Protein 9FU2 (pdb70)

Radius of gyration: 28.96 Å; Cα contacts (8 Å, |Δi|>4): 1175; chains: 1; bounding box: 86×69×83 Å

GO terms:
  GO:0005859 muscle myosin complex (C, TAS)
  GO:0005829 cytosol (C, TAS)
  GO:0005515 protein binding (F, IPI)
  GO:0005829 cytosol (C, IDA)
  GO:0005886 plasma membrane (C, IDA)
  GO:0070062 extracellular exosome (C, HDA)
  GO:0008307 structural constituent of muscle (F, IMP)
  GO:0055013 cardiac muscle cell development (P, IMP)
  GO:0048251 elastic fiber assembly (P, IMP)

Organism: Homo sapiens (NCBI:txid9606)

Solvent-accessible surface area: 33470 Å² total

Nearest PDB structures (foldseek):
  5jlh-assembly1_G  TM=7.948E-01  e=3.226E-81  Homo sapiens
  5w1a-assembly1_A  TM=8.007E-01  e=1.459E-69  Drosophila melanogaster
  7dhw-assembly1_A  TM=9.131E-01  e=3.727E-63  Arabidopsis thaliana
  7pmj-assembly1_A  TM=8.106E-01  e=1.821E-55  Gallus gallus
  6ycz-assembly1_A  TM=8.245E-01  e=1.535E-51  Plasmodium falciparum 3D7

Foldseek 3Di:
DQQKWWAQDDFQGIDIFHDDDDQDDDTPCHGVVRIFHEFPCVCALNQECLPTPGFDLVNVLNSCQSQQVVVHQWHHQFQFIEGADQLDDDPCLDVVNLVVLQPDAPLRDGGDLSNLLNNQLVCCLPVVFFAEEEEADFWPLQQVVSLSSLVSQQVNQAPDLLSLLSVLLVLQLQQQQFWCALQHRSFGQKWWKKKFFAANVRHTQFIAIDIDDGPLLLQQADDPLIFGRLNLLLCQQAPDPVLCVLLVDDAQVQFNSGVVGDHDDVPDDSNVSNVVNVVSCVSLPQDPVNVSLLSSLSSLLRLLRNQAWDFDPPDQFIDGPDCPSLVSNCVSLQFDSVLLRCLLAWNWQDPDPGTDTDGAGRVRSNVQSSLVSSLSSVLSSVVSSVSSRCSRVVGPGDGSHIYMYIRARRQDADPAAEPSNVLRLVLSLVVLQVVVCQQQPVQVVVCVVQPWDDDRDDLPDHDVLLCCQAPPQPPPHHLLNLLVVQLPDDPGDLLVSLVVSCVRCVPRPQWDRDDVVPSSQWIWGQGLLGIHIHGHHCVSCQFLSAHSVSVLVRQCVGPDPSSVVSSVPPPPHHHSNTSSNSSVVSSVVVVVVVVSGDYHYYYRAHQDSPSDRPHRDSVSRSSSCNSSVSSVSSVSLQVDFSDKDFLVCCCVQQCLVVVPQDDDDDDDSLVSVVSRCVSVVDDVVQWTRGNGIITGHPCPVVVSNVVSVVRD

Structure (mmCIF, N/CA/C/O backbone):
data_9FU2
#
_entry.id   9FU2
#
_cell.length_a   83.106
_cell.length_b   83.106
_cell.length_c   132.251
_cell.angle_alpha   90
_cell.angle_beta   90
_cell.angle_gamma   120
#
_symmetry.space_group_name_H-M   'P 31'
#
loop_
_entity.id
_entity.type
_entity.pdbx_description
1 polymer Myosin-11
2 non-polymer "ADENOSINE-5'-DIPHOSPHATE"
3 non-polymer 'VANADATE ION'
4 non-polymer 'MAGNESIUM ION'
5 non-polymer 'DIMETHYL SULFOXIDE'
6 non-polymer 1,2-ETHANEDIOL
7 non-polymer (3~{a}~{S})-1-(2-methoxypyridin-4-yl)-6,7-dimethyl-3~{a}-oxidanyl-2,3-dihydropyrrolo[2,3-b]quinolin-4-one
8 non-polymer 'CHLORIDE ION'
9 water water
#
loop_
_atom_site.group_PDB
_atom_site.id
_atom_site.type_symbol
_atom_site.label_atom_id
_atom_site.label_alt_id
_atom_site.label_comp_id
_atom_site.label_asym_id
_atom_site.label_entity_id
_atom_site.label_seq_id
_atom_site.pdbx_PDB_ins_code
_atom_site.Cartn_x
_atom_site.Cartn_y
_atom_site.Cartn_z
_atom_site.occupancy
_atom_site.B_iso_or_equiv
_atom_site.auth_seq_id
_atom_site.auth_comp_id
_atom_site.auth_asym_id
_atom_site.auth_atom_id
_atom_site.pdbx_PDB_model_num
ATOM 1 N N . ALA A 1 32 ? 31.455 29.789 -11.768 1 166.5 32 ALA A N 1
ATOM 2 C CA . ALA A 1 32 ? 31.619 28.891 -10.63 1 167.05 32 ALA A CA 1
ATOM 3 C C . ALA A 1 32 ? 32.823 29.299 -9.782 1 167.5 32 ALA A C 1
ATOM 4 O O . ALA A 1 32 ? 33.91 28.747 -9.946 1 167.72 32 ALA A O 1
ATOM 11 N N . LYS A 1 33 ? 32.622 30.27 -8.877 1 167.82 33 LYS A N 1
ATOM 12 C CA . LYS A 1 33 ? 33.662 30.783 -7.981 1 167.99 33 LYS A CA 1
ATOM 13 C C . LYS A 1 33 ? 33.303 30.458 -6.519 1 168.07 33 LYS A C 1
ATOM 14 O O . LYS A 1 33 ? 33.5 31.297 -5.639 1 167.8 33 LYS A O 1
ATOM 33 N N . ARG A 1 34 ? 32.791 29.232 -6.265 1 168.04 34 ARG A N 1
ATOM 34 C CA . ARG A 1 34 ? 32.363 28.763 -4.941 1 168.39 34 ARG A CA 1
ATOM 35 C C . ARG A 1 34 ? 31.424 29.764 -4.251 1 169.06 34 ARG A C 1
ATOM 36 O O . ARG A 1 34 ? 31.617 30.089 -3.082 1 169.62 34 ARG A O 1
ATOM 57 N N . LEU A 1 35 ? 30.403 30.242 -4.978 1 168.91 35 LEU A N 1
ATOM 58 C CA . LEU A 1 35 ? 29.454 31.227 -4.46 1 169.02 35 LEU A CA 1
ATOM 59 C C . LEU A 1 35 ? 28.213 30.514 -3.905 1 168.87 35 LEU A C 1
ATOM 60 O O . LEU A 1 35 ? 27.54 29.795 -4.642 1 168.97 35 LEU A O 1
ATOM 76 N N . VAL A 1 36 ? 27.94 30.682 -2.593 1 168.45 36 VAL A N 1
ATOM 77 C CA . VAL A 1 36 ? 26.799 30.064 -1.896 1 168.49 36 VAL A CA 1
ATOM 78 C C . VAL A 1 36 ? 26.051 31.11 -1.054 1 168.34 36 VAL A C 1
ATOM 79 O O . VAL A 1 36 ? 26.621 32.137 -0.684 1 168.38 36 VAL A O 1
ATOM 92 N N . TRP A 1 37 ? 24.777 30.84 -0.743 1 168.06 37 TRP A N 1
ATOM 93 C CA . TRP A 1 37 ? 23.963 31.745 0.066 1 168.3 37 TRP A CA 1
ATOM 94 C C . TRP A 1 37 ? 24.306 31.588 1.548 1 168.8 37 TRP A C 1
ATOM 95 O O . TRP A 1 37 ? 24.35 30.466 2.047 1 168.81 37 TRP A O 1
ATOM 116 N N . VAL A 1 38 ? 24.535 32.713 2.246 1 169.12 38 VAL A N 1
ATOM 117 C CA . VAL A 1 38 ? 24.876 32.744 3.672 1 170.06 38 VAL A CA 1
ATOM 118 C C . VAL A 1 38 ? 23.727 33.455 4.425 1 169.87 38 VAL A C 1
ATOM 119 O O . VAL A 1 38 ? 23.299 34.506 3.944 1 169.87 38 VAL A O 1
ATOM 132 N N . PRO A 1 39 ? 23.201 32.951 5.576 1 169.61 39 PRO A N 1
ATOM 133 C CA . PRO A 1 39 ? 22.114 33.685 6.253 1 169.64 39 PRO A CA 1
ATOM 134 C C . PRO A 1 39 ? 22.494 35.118 6.62 1 169.8 39 PRO A C 1
ATOM 135 O O . PRO A 1 39 ? 23.595 35.352 7.108 1 169.94 39 PRO A O 1
ATOM 146 N N . SER A 1 40 ? 21.587 36.069 6.364 1 169.46 40 SER A N 1
ATOM 147 C CA . SER A 1 40 ? 21.782 37.494 6.638 1 169.7 40 SER A CA 1
ATOM 148 C C . SER A 1 40 ? 20.709 38.01 7.616 1 170.05 40 SER A C 1
ATOM 149 O O . SER A 1 40 ? 19.69 37.35 7.812 1 170.17 40 SER A O 1
ATOM 157 N N . GLU A 1 41 ? 20.945 39.18 8.235 1 170.11 41 GLU A N 1
ATOM 158 C CA . GLU A 1 41 ? 20.017 39.782 9.197 1 171.04 41 GLU A CA 1
ATOM 159 C C . GLU A 1 41 ? 19.319 41.039 8.657 1 171.79 41 GLU A C 1
ATOM 160 O O . GLU A 1 41 ? 18.287 41.421 9.202 1 171.85 41 GLU A O 1
ATOM 172 N N . LYS A 1 42 ? 19.875 41.695 7.623 1 172.21 42 LYS A N 1
ATOM 173 C CA . LYS A 1 42 ? 19.269 42.893 7.038 1 173.11 42 LYS A CA 1
ATOM 174 C C . LYS A 1 42 ? 18.443 42.549 5.79 1 173.96 42 LYS A C 1
ATOM 175 O O . LYS A 1 42 ? 17.31 43.012 5.671 1 174.11 42 LYS A O 1
ATOM 194 N N . GLN A 1 43 ? 19.006 41.747 4.864 1 174.23 43 GLN A N 1
ATOM 195 C CA . GLN A 1 43 ? 18.338 41.358 3.617 1 174.98 43 GLN A CA 1
ATOM 196 C C . GLN A 1 43 ? 17.889 39.88 3.593 1 175.49 43 GLN A C 1
ATOM 197 O O . GLN A 1 43 ? 17.634 39.349 2.516 1 175.52 43 GLN A O 1
ATOM 211 N N . GLY A 1 44 ? 17.774 39.233 4.751 1 175.78 44 GLY A N 1
ATOM 212 C CA . GLY A 1 44 ? 17.349 37.838 4.818 1 176.64 44 GLY A CA 1
ATOM 213 C C . GLY A 1 44 ? 18.449 36.852 4.481 1 177.46 44 GLY A C 1
ATOM 214 O O . GLY A 1 44 ? 18.837 36.047 5.328 1 177.46 44 GLY A O 1
ATOM 218 N N . PHE A 1 45 ? 18.951 36.902 3.238 1 178.09 45 PHE A N 1
ATOM 219 C CA . PHE A 1 45 ? 20.036 36.05 2.75 1 179.26 45 PHE A CA 1
ATOM 220 C C . PHE A 1 45 ? 20.962 36.877 1.852 1 180.67 45 PHE A C 1
ATOM 221 O O . PHE A 1 45 ? 20.48 37.707 1.082 1 180.76 45 PHE A O 1
ATOM 238 N N . GLU A 1 46 ? 22.284 36.648 1.945 1 181.62 46 GLU A N 1
ATOM 239 C CA . GLU A 1 46 ? 23.282 37.367 1.148 1 182.86 46 GLU A CA 1
ATOM 240 C C . GLU A 1 46 ? 24.284 36.385 0.544 1 183.87 46 GLU A C 1
ATOM 241 O O . GLU A 1 46 ? 24.677 35.427 1.206 1 183.89 46 GLU A O 1
ATOM 245 N N . ALA A 1 47 ? 24.7 36.622 -0.708 1 184.56 47 ALA A N 1
ATOM 246 C CA . ALA A 1 47 ? 25.653 35.752 -1.398 1 186.12 47 ALA A CA 1
ATOM 247 C C . ALA A 1 47 ? 27.081 35.983 -0.9 1 186.62 47 ALA A C 1
ATOM 248 O O . ALA A 1 47 ? 27.412 37.089 -0.476 1 187.12 47 ALA A O 1
ATOM 255 N N . ALA A 1 48 ? 27.927 34.934 -0.95 1 186.32 48 ALA A N 1
ATOM 256 C CA . ALA A 1 48 ? 29.328 35.007 -0.52 1 186.71 48 ALA A CA 1
ATOM 257 C C . ALA A 1 48 ? 30.154 33.85 -1.085 1 187.17 48 ALA A C 1
ATOM 258 O O . ALA A 1 48 ? 29.622 32.768 -1.326 1 187.36 48 ALA A O 1
ATOM 265 N N . SER A 1 49 ? 31.464 34.073 -1.268 1 187.43 49 SER A N 1
ATOM 266 C CA . SER A 1 49 ? 32.378 33.057 -1.788 1 187.92 49 SER A CA 1
ATOM 267 C C . SER A 1 49 ? 32.839 32.129 -0.667 1 188.01 49 SER A C 1
ATOM 268 O O . SER A 1 49 ? 33.081 32.581 0.448 1 188.01 49 SER A O 1
ATOM 272 N N . GLU A 1 52 ? 37.309 28.087 3.061 1 206.1 52 GLU A N 1
ATOM 273 C CA . GLU A 1 52 ? 37.921 26.822 3.457 1 206.65 52 GLU A CA 1
ATOM 274 C C . GLU A 1 52 ? 36.964 26.008 4.329 1 207.06 52 GLU A C 1
ATOM 275 O O . GLU A 1 52 ? 36.244 26.581 5.144 1 207.16 52 GLU A O 1
ATOM 279 N N . GLU A 1 53 ? 36.968 24.673 4.165 1 207.18 53 GLU A N 1
ATOM 280 C CA . GLU A 1 53 ? 36.105 23.765 4.923 1 207.79 53 GLU A CA 1
ATOM 281 C C . GLU A 1 53 ? 36.862 23.161 6.108 1 208.23 53 GLU A C 1
ATOM 282 O O . GLU A 1 53 ? 37.352 22.036 6.017 1 208.33 53 GLU A O 1
ATOM 286 N N . LYS A 1 54 ? 36.949 23.905 7.219 1 208.34 54 LYS A N 1
ATOM 287 C CA . LYS A 1 54 ? 37.645 23.459 8.426 1 208.94 54 LYS A CA 1
ATOM 288 C C . LYS A 1 54 ? 36.7 22.696 9.354 1 209.34 54 LYS A C 1
ATOM 289 O O . LYS A 1 54 ? 36.064 23.302 10.213 1 209.45 54 LYS A O 1
ATOM 293 N N . GLY A 1 55 ? 36.628 21.381 9.182 1 209.41 55 GLY A N 1
ATOM 294 C CA . GLY A 1 55 ? 35.773 20.53 10 1 210.01 55 GLY A CA 1
ATOM 295 C C . GLY A 1 55 ? 34.301 20.725 9.699 1 210.48 55 GLY A C 1
ATOM 296 O O . GLY A 1 55 ? 33.916 20.807 8.532 1 210.6 55 GLY A O 1
ATOM 300 N N . ASP A 1 56 ? 33.464 20.825 10.748 1 210.59 56 ASP A N 1
ATOM 301 C CA . ASP A 1 56 ? 32.023 21.034 10.593 1 211.19 56 ASP A CA 1
ATOM 302 C C . ASP A 1 56 ? 31.693 22.538 10.519 1 211.59 56 ASP A C 1
ATOM 303 O O . ASP A 1 56 ? 30.738 22.993 11.149 1 211.69 56 ASP A O 1
ATOM 307 N N . GLU A 1 57 ? 32.473 23.299 9.731 1 211.67 57 GLU A N 1
ATOM 308 C CA . GLU A 1 57 ? 32.291 24.743 9.56 1 212.23 57 GLU A CA 1
ATOM 309 C C . GLU A 1 57 ? 32.963 25.234 8.267 1 212.59 57 GLU A C 1
ATOM 310 O O . GLU A 1 57 ? 33.872 24.579 7.756 1 212.66 57 GLU A O 1
ATOM 314 N N . VAL A 1 58 ? 32.517 26.389 7.747 1 212.67 58 VAL A N 1
ATOM 315 C CA . VAL A 1 58 ? 33.058 26.978 6.519 1 213.26 58 VAL A CA 1
ATOM 316 C C . VAL A 1 58 ? 33.257 28.488 6.675 1 213.65 58 VAL A C 1
ATOM 317 O O . VAL A 1 58 ? 32.55 29.129 7.452 1 213.73 58 VAL A O 1
ATOM 321 N N . VAL A 1 59 ? 34.217 29.052 5.923 1 213.76 59 VAL A N 1
ATOM 322 C CA . VAL A 1 59 ? 34.539 30.479 5.96 1 214.37 59 VAL A CA 1
ATOM 323 C C . VAL A 1 59 ? 34.057 31.175 4.684 1 214.72 59 VAL A C 1
ATOM 324 O O . VAL A 1 59 ? 34.446 30.774 3.588 1 214.81 59 VAL A O 1
ATOM 328 N N . VAL A 1 60 ? 33.225 32.222 4.831 1 214.79 60 VAL A N 1
ATOM 329 C CA . VAL A 1 60 ? 32.687 33.016 3.718 1 215.36 60 VAL A CA 1
ATOM 330 C C . VAL A 1 60 ? 33.208 34.462 3.795 1 215.72 60 VAL A C 1
ATOM 331 O O . VAL A 1 60 ? 33.653 34.895 4.861 1 215.79 60 VAL A O 1
ATOM 335 N N . GLU A 1 61 ? 33.143 35.216 2.678 1 215.83 61 GLU A N 1
ATOM 336 C CA . GLU A 1 61 ? 33.647 36.593 2.665 1 216.46 61 GLU A CA 1
ATOM 337 C C . GLU A 1 61 ? 33.039 37.498 1.587 1 216.83 61 GLU A C 1
ATOM 338 O O . GLU A 1 61 ? 33.527 37.501 0.458 1 216.98 61 GLU A O 1
ATOM 342 N N . LEU A 1 62 ? 32.028 38.313 1.957 1 216.81 62 LEU A N 1
ATOM 343 C CA . LEU A 1 62 ? 31.403 39.317 1.076 1 217.28 62 LEU A CA 1
ATOM 344 C C . LEU A 1 62 ? 30.362 40.133 1.847 1 217.58 62 LEU A C 1
ATOM 345 O O . LEU A 1 62 ? 30.414 41.36 1.839 1 217.69 62 LEU A O 1
ATOM 361 N N . VAL A 1 71 ? 30.453 30.482 9.972 1 116.15 71 VAL A N 1
ATOM 362 C CA . VAL A 1 71 ? 29.167 29.947 9.522 1 116.66 71 VAL A CA 1
ATOM 363 C C . VAL A 1 71 ? 29.15 28.418 9.63 1 116.91 71 VAL A C 1
ATOM 364 O O . VAL A 1 71 ? 30.18 27.772 9.43 1 117.15 71 VAL A O 1
ATOM 368 N N . GLY A 1 72 ? 27.983 27.86 9.936 1 116.65 72 GLY A N 1
ATOM 369 C CA . GLY A 1 72 ? 27.814 26.42 10.081 1 116.82 72 GLY A CA 1
ATOM 370 C C . GLY A 1 72 ? 27.673 25.703 8.755 1 116.69 72 GLY A C 1
ATOM 371 O O . GLY A 1 72 ? 27.318 26.321 7.749 1 116.79 72 GLY A O 1
ATOM 375 N N . LYS A 1 73 ? 27.943 24.389 8.747 1 116.33 73 LYS A N 1
ATOM 376 C CA . LYS A 1 73 ? 27.84 23.564 7.541 1 116.44 73 LYS A CA 1
ATOM 377 C C . LYS A 1 73 ? 26.39 23.441 7.069 1 116.28 73 LYS A C 1
ATOM 378 O O . LYS A 1 73 ? 26.142 23.44 5.865 1 116.4 73 LYS A O 1
ATOM 382 N N . ASP A 1 74 ? 25.437 23.331 8.008 1 115.84 74 ASP A N 1
ATOM 383 C CA . ASP A 1 74 ? 24.013 23.234 7.679 1 115.83 74 ASP A CA 1
ATOM 384 C C . ASP A 1 74 ? 23.416 24.596 7.277 1 115.28 74 ASP A C 1
ATOM 385 O O . ASP A 1 74 ? 22.417 24.627 6.56 1 115.45 74 ASP A O 1
ATOM 394 N N . ASP A 1 75 ? 24 25.712 7.756 1 114.45 75 ASP A N 1
ATOM 395 C CA . ASP A 1 75 ? 23.51 27.059 7.457 1 114.12 75 ASP A CA 1
ATOM 396 C C . ASP A 1 75 ? 23.672 27.459 5.986 1 113.3 75 ASP A C 1
ATOM 397 O O . ASP A 1 75 ? 22.878 28.262 5.5 1 113.42 75 ASP A O 1
ATOM 406 N N . ILE A 1 76 ? 24.689 26.929 5.279 1 112.33 76 ILE A N 1
ATOM 407 C CA . ILE A 1 76 ? 24.899 27.289 3.869 1 111.87 76 ILE A CA 1
ATOM 408 C C . ILE A 1 76 ? 23.857 26.624 2.963 1 110.95 76 ILE A C 1
ATOM 409 O O . ILE A 1 76 ? 23.361 25.539 3.27 1 111.06 76 ILE A O 1
ATOM 425 N N . GLN A 1 77 ? 23.531 27.29 1.849 1 109.93 77 GLN A N 1
ATOM 426 C CA . GLN A 1 77 ? 22.58 26.81 0.846 1 109.36 77 GLN A CA 1
ATOM 427 C C . GLN A 1 77 ? 23.175 27.071 -0.541 1 108.47 77 GLN A C 1
ATOM 428 O O . GLN A 1 77 ? 23.8 28.109 -0.756 1 108.59 77 GLN A O 1
ATOM 442 N N . LYS A 1 78 ? 22.99 26.131 -1.477 1 107.41 78 LYS A N 1
ATOM 443 C CA . LYS A 1 78 ? 23.561 26.252 -2.82 1 106.84 78 LYS A CA 1
ATOM 444 C C . LYS A 1 78 ? 22.897 27.372 -3.624 1 106.11 78 LYS A C 1
ATOM 445 O O . LYS A 1 78 ? 21.675 27.503 -3.598 1 106.26 78 LYS A O 1
ATOM 464 N N . MET A 1 79 ? 23.708 28.174 -4.337 1 105.18 79 MET A N 1
ATOM 465 C CA . MET A 1 79 ? 23.23 29.283 -5.166 1 104.75 79 MET A CA 1
ATOM 466 C C . MET A 1 79 ? 23.125 28.823 -6.622 1 104.17 79 MET A C 1
ATOM 467 O O . MET A 1 79 ? 24.01 28.12 -7.102 1 104.44 79 MET A O 1
ATOM 481 N N . ASN A 1 80 ? 22.056 29.219 -7.327 1 103.3 80 ASN A N 1
ATOM 482 C CA . ASN A 1 80 ? 21.87 28.842 -8.731 1 102.96 80 ASN A CA 1
ATOM 483 C C . ASN A 1 80 ? 22.782 29.669 -9.655 1 102.41 80 ASN A C 1
ATOM 484 O O . ASN A 1 80 ? 23.054 30.827 -9.335 1 102.5 80 ASN A O 1
ATOM 495 N N . PRO A 1 81 ? 23.224 29.144 -10.824 1 101.73 81 PRO A N 1
ATOM 496 C CA . PRO A 1 81 ? 24.079 29.963 -11.707 1 101.34 81 PRO A CA 1
ATOM 497 C C . PRO A 1 81 ? 23.344 31.167 -12.333 1 100.87 81 PRO A C 1
ATOM 498 O O . PRO A 1 81 ? 22.111 31.151 -12.369 1 100.9 81 PRO A O 1
ATOM 509 N N . PRO A 1 82 ? 24.039 32.215 -12.854 1 100.22 82 PRO A N 1
ATOM 510 C CA . PRO A 1 82 ? 23.304 33.369 -13.416 1 99.76 82 PRO A CA 1
ATOM 511 C C . PRO A 1 82 ? 22.323 33.099 -14.567 1 99.05 82 PRO A C 1
ATOM 512 O O . PRO A 1 82 ? 21.561 34.004 -14.897 1 99.16 82 PRO A O 1
ATOM 523 N N . LYS A 1 83 ? 22.319 31.894 -15.175 1 98.17 83 LYS A N 1
ATOM 524 C CA . LYS A 1 83 ? 21.375 31.6 -16.259 1 97.78 83 LYS A CA 1
ATOM 525 C C . LYS A 1 83 ? 19.913 31.603 -15.771 1 97.04 83 LYS A C 1
ATOM 526 O O . LYS A 1 83 ? 19.02 31.842 -16.582 1 97.21 83 LYS A O 1
ATOM 545 N N . PHE A 1 84 ? 19.668 31.364 -14.461 1 96.08 84 PHE A N 1
ATOM 546 C CA . PHE A 1 84 ? 18.322 31.393 -13.885 1 95.54 84 PHE A CA 1
ATOM 547 C C . PHE A 1 84 ? 18.009 32.769 -13.251 1 94.52 84 PHE A C 1
ATOM 548 O O . PHE A 1 84 ? 17.294 32.827 -12.252 1 94.67 84 PHE A O 1
ATOM 565 N N . SER A 1 85 ? 18.524 33.872 -13.826 1 93.37 85 SER A N 1
ATOM 566 C CA . SER A 1 85 ? 18.249 35.209 -13.302 1 92.68 85 SER A CA 1
ATOM 567 C C . SER A 1 85 ? 16.825 35.593 -13.69 1 91.86 85 SER A C 1
ATOM 568 O O . SER A 1 85 ? 16.513 35.613 -14.881 1 91.98 85 SER A O 1
ATOM 576 N N . LYS A 1 86 ? 15.962 35.869 -12.69 1 90.9 86 LYS A N 1
ATOM 577 C CA . LYS A 1 86 ? 14.555 36.223 -12.894 1 90.37 86 LYS A CA 1
ATOM 578 C C . LYS A 1 86 ? 13.825 35.141 -13.705 1 89.77 86 LYS A C 1
ATOM 579 O O . LYS A 1 86 ? 13.116 35.458 -14.66 1 89.86 86 LYS A O 1
ATOM 598 N N . VAL A 1 87 ? 14.013 33.862 -13.33 1 89.07 87 VAL A N 1
ATOM 599 C CA . VAL A 1 87 ? 13.377 32.737 -14.023 1 88.96 87 VAL A CA 1
ATOM 600 C C . VAL A 1 87 ? 11.842 32.829 -13.871 1 88.79 87 VAL A C 1
ATOM 601 O O . VAL A 1 87 ? 11.337 33.319 -12.856 1 89.01 87 VAL A O 1
ATOM 614 N N . GLU A 1 88 ? 11.112 32.395 -14.905 1 88.18 88 GLU A N 1
ATOM 615 C CA . GLU A 1 88 ? 9.651 32.489 -14.947 1 88.02 88 GLU A CA 1
ATOM 616 C C . GLU A 1 88 ? 8.995 31.446 -14.041 1 87.51 88 GLU A C 1
ATOM 617 O O . GLU A 1 88 ? 8.037 31.771 -13.343 1 87.56 88 GLU A O 1
ATOM 629 N N . ASP A 1 89 ? 9.51 30.205 -14.05 1 86.92 89 ASP A N 1
ATOM 630 C CA . ASP A 1 89 ? 9.017 29.117 -13.208 1 86.89 89 ASP A CA 1
ATOM 631 C C . ASP A 1 89 ? 10.167 28.649 -12.325 1 86.91 89 ASP A C 1
ATOM 632 O O . ASP A 1 89 ? 11.204 28.236 -12.839 1 86.99 89 ASP A O 1
ATOM 641 N N . MET A 1 90 ? 9.98 28.704 -10.997 1 86.74 90 MET A N 1
ATOM 642 C CA . MET A 1 90 ? 11.008 28.287 -10.04 1 87.12 90 MET A CA 1
ATOM 643 C C . MET A 1 90 ? 11.229 26.78 -9.989 1 87.36 90 MET A C 1
ATOM 644 O O . MET A 1 90 ? 12.244 26.35 -9.444 1 87.57 90 MET A O 1
ATOM 658 N N . ALA A 1 91 ? 10.318 25.972 -10.554 1 87.19 91 ALA A N 1
ATOM 659 C CA . ALA A 1 91 ? 10.534 24.532 -10.651 1 87.52 91 ALA A CA 1
ATOM 660 C C . ALA A 1 91 ? 11.718 24.201 -11.606 1 87.67 91 ALA A C 1
ATOM 661 O O . ALA A 1 91 ? 12.243 23.094 -11.548 1 87.81 91 ALA A O 1
ATOM 668 N N . GLU A 1 92 ? 12.145 25.155 -12.461 1 87.56 92 GLU A N 1
ATOM 669 C CA . GLU A 1 92 ? 13.282 24.975 -13.362 1 88.08 92 GLU A CA 1
ATOM 670 C C . GLU A 1 92 ? 14.632 25.141 -12.624 1 88.36 92 GLU A C 1
ATOM 671 O O . GLU A 1 92 ? 15.645 24.663 -13.133 1 88.35 92 GLU A O 1
ATOM 683 N N . LEU A 1 93 ? 14.655 25.828 -11.452 1 88.44 93 LEU A N 1
ATOM 684 C CA . LEU A 1 93 ? 15.889 26.066 -10.687 1 89.04 93 LEU A CA 1
ATOM 685 C C . LEU A 1 93 ? 16.59 24.754 -10.348 1 89.44 93 LEU A C 1
ATOM 686 O O . LEU A 1 93 ? 15.941 23.832 -9.862 1 89.69 93 LEU A O 1
ATOM 702 N N . THR A 1 94 ? 17.907 24.671 -10.597 1 89.31 94 THR A N 1
ATOM 703 C CA . THR A 1 94 ? 18.666 23.455 -10.297 1 89.69 94 THR A CA 1
ATOM 704 C C . THR A 1 94 ? 18.776 23.225 -8.778 1 89.64 94 THR A C 1
ATOM 705 O O . THR A 1 94 ? 18.696 22.079 -8.341 1 89.88 94 THR A O 1
ATOM 716 N N . CYS A 1 95 ? 18.918 24.305 -7.981 1 89.19 95 CYS A N 1
ATOM 717 C CA . CYS A 1 95 ? 19.029 24.231 -6.523 1 89.24 95 CYS A CA 1
ATOM 718 C C . CYS A 1 95 ? 17.802 24.878 -5.872 1 88.78 95 CYS A C 1
ATOM 719 O O . CYS A 1 95 ? 17.738 26.104 -5.776 1 88.79 95 CYS A O 1
ATOM 727 N N . LEU A 1 96 ? 16.833 24.066 -5.418 1 88.2 96 LEU A N 1
ATOM 728 C CA . LEU A 1 96 ? 15.64 24.601 -4.768 1 88.26 96 LEU A CA 1
ATOM 729 C C . LEU A 1 96 ? 15.861 24.758 -3.264 1 87.99 96 LEU A C 1
ATOM 730 O O . LEU A 1 96 ? 15.938 23.762 -2.544 1 88.14 96 LEU A O 1
ATOM 746 N N . ASN A 1 97 ? 15.926 26.008 -2.791 1 87.41 97 ASN A N 1
ATOM 747 C CA . ASN A 1 97 ? 16.082 26.332 -1.373 1 87.37 97 ASN A CA 1
ATOM 748 C C . ASN A 1 97 ? 15.449 27.712 -1.072 1 87.03 97 ASN A C 1
ATOM 749 O O . ASN A 1 97 ? 15.106 28.447 -2.001 1 87.14 97 ASN A O 1
ATOM 760 N N . GLU A 1 98 ? 15.241 28.036 0.216 1 86.43 98 GLU A N 1
ATOM 761 C CA . GLU A 1 98 ? 14.606 29.299 0.613 1 86.38 98 GLU A CA 1
ATOM 762 C C . GLU A 1 98 ? 15.277 30.542 0.008 1 85.91 98 GLU A C 1
ATOM 763 O O . GLU A 1 98 ? 14.582 31.431 -0.482 1 85.83 98 GLU A O 1
ATOM 775 N N . ALA A 1 99 ? 16.618 30.6 0.045 1 85.4 99 ALA A N 1
ATOM 776 C CA . ALA A 1 99 ? 17.392 31.729 -0.478 1 85.26 99 ALA A CA 1
ATOM 777 C C . ALA A 1 99 ? 17.255 31.946 -1.99 1 84.87 99 ALA A C 1
ATOM 778 O O . ALA A 1 99 ? 17.244 33.092 -2.433 1 84.97 99 ALA A O 1
ATOM 785 N N . SER A 1 100 ? 17.175 30.867 -2.78 1 84.26 100 SER A N 1
ATOM 786 C CA . SER A 1 100 ? 17.041 30.973 -4.231 1 84.19 100 SER A CA 1
ATOM 787 C C . SER A 1 100 ? 15.643 31.453 -4.624 1 83.61 100 SER A C 1
ATOM 788 O O . SER A 1 100 ? 15.511 32.226 -5.57 1 83.81 100 SER A O 1
ATOM 796 N N . VAL A 1 101 ? 14.605 31 -3.905 1 82.72 101 VAL A N 1
ATOM 797 C CA . VAL A 1 101 ? 13.231 31.43 -4.17 1 82.35 101 VAL A CA 1
ATOM 798 C C . VAL A 1 101 ? 13.103 32.908 -3.76 1 81.95 101 VAL A C 1
ATOM 799 O O . VAL A 1 101 ? 12.547 33.702 -4.519 1 82.02 101 VAL A O 1
ATOM 812 N N . LEU A 1 102 ? 13.653 33.283 -2.587 1 81.35 102 LEU A N 1
ATOM 813 C CA . LEU A 1 102 ? 13.615 34.667 -2.108 1 81.32 102 LEU A CA 1
ATOM 814 C C . LEU A 1 102 ? 14.314 35.61 -3.085 1 81.12 102 LEU A C 1
ATOM 815 O O . LEU A 1 102 ? 13.764 36.661 -3.408 1 81.23 102 LEU A O 1
ATOM 831 N N . HIS A 1 103 ? 15.52 35.248 -3.544 1 80.7 103 HIS A N 1
ATOM 832 C CA . HIS A 1 103 ? 16.28 36.084 -4.468 1 80.77 103 HIS A CA 1
ATOM 833 C C . HIS A 1 103 ? 15.575 36.253 -5.81 1 80.66 103 HIS A C 1
ATOM 834 O O . HIS A 1 103 ? 15.577 37.353 -6.358 1 80.81 103 HIS A O 1
ATOM 848 N N . ASN A 1 104 ? 14.974 35.181 -6.337 1 80.22 104 ASN A N 1
ATOM 849 C CA . ASN A 1 104 ? 14.289 35.247 -7.622 1 80.31 104 ASN A CA 1
ATOM 850 C C . ASN A 1 104 ? 13.016 36.099 -7.541 1 80.49 104 ASN A C 1
ATOM 851 O O . ASN A 1 104 ? 12.713 36.801 -8.502 1 80.64 104 ASN A O 1
ATOM 862 N N . LEU A 1 105 ? 12.288 36.07 -6.405 1 80.35 105 LEU A N 1
ATOM 863 C CA . LEU A 1 105 ? 11.113 36.932 -6.225 1 80.72 105 LEU A CA 1
ATOM 864 C C . LEU A 1 105 ? 11.566 38.39 -6.102 1 81.04 105 LEU A C 1
ATOM 865 O O . LEU A 1 105 ? 10.912 39.275 -6.642 1 81.22 105 LEU A O 1
ATOM 881 N N . ARG A 1 106 ? 12.666 38.635 -5.369 1 80.93 106 ARG A N 1
ATOM 882 C CA . ARG A 1 106 ? 13.213 39.974 -5.145 1 81.38 106 ARG A CA 1
ATOM 883 C C . ARG A 1 106 ? 13.736 40.625 -6.433 1 81.77 106 ARG A C 1
ATOM 884 O O . ARG A 1 106 ? 13.372 41.764 -6.719 1 81.96 106 ARG A O 1
ATOM 905 N N . GLU A 1 107 ? 14.566 39.915 -7.219 1 81.69 107 GLU A N 1
ATOM 906 C CA . GLU A 1 107 ? 15.078 40.469 -8.477 1 82.23 107 GLU A CA 1
ATOM 907 C C . GLU A 1 107 ? 13.932 40.799 -9.445 1 82.27 107 GLU A C 1
ATOM 908 O O . GLU A 1 107 ? 14 41.815 -10.136 1 82.48 107 GLU A O 1
ATOM 920 N N . ARG A 1 108 ? 12.876 39.965 -9.479 1 81.86 108 ARG A N 1
ATOM 921 C CA . ARG A 1 108 ? 11.717 40.218 -10.336 1 82 108 ARG A CA 1
ATOM 922 C C . ARG A 1 108 ? 10.879 41.395 -9.818 1 82.08 108 ARG A C 1
ATOM 923 O O . ARG A 1 108 ? 10.46 42.23 -10.616 1 82.22 108 ARG A O 1
ATOM 944 N N . TYR A 1 109 ? 10.628 41.462 -8.5 1 81.82 109 TYR A N 1
ATOM 945 C CA . TYR A 1 109 ? 9.818 42.52 -7.892 1 82.15 109 TYR A CA 1
ATOM 946 C C . TYR A 1 109 ? 10.34 43.926 -8.22 1 82.07 109 TYR A C 1
ATOM 947 O O . TYR A 1 109 ? 9.573 44.759 -8.703 1 82.27 109 TYR A O 1
ATOM 965 N N . PHE A 1 110 ? 11.643 44.183 -8.004 1 81.63 110 PHE A N 1
ATOM 966 C CA . PHE A 1 110 ? 12.226 45.497 -8.289 1 81.63 110 PHE A CA 1
ATOM 967 C C . PHE A 1 110 ? 12.394 45.797 -9.797 1 81.25 110 PHE A C 1
ATOM 968 O O . PHE A 1 110 ? 12.782 46.914 -10.141 1 81.44 110 PHE A O 1
ATOM 985 N N . SER A 1 111 ? 12.062 44.834 -10.688 1 80.49 111 SER A N 1
ATOM 986 C CA . SER A 1 111 ? 12.045 45.033 -12.14 1 80.15 111 SER A CA 1
ATOM 987 C C . SER A 1 111 ? 10.584 45.147 -12.669 1 79.31 111 SER A C 1
ATOM 988 O O . SER A 1 111 ? 10.356 44.91 -13.854 1 79.46 111 SER A O 1
ATOM 996 N N . GLY A 1 112 ? 9.625 45.503 -11.804 1 78.28 112 GLY A N 1
ATOM 997 C CA . GLY A 1 112 ? 8.219 45.62 -12.174 1 77.76 112 GLY A CA 1
ATOM 998 C C . GLY A 1 112 ? 7.565 44.316 -12.593 1 76.88 112 GLY A C 1
ATOM 999 O O . GLY A 1 112 ? 6.652 44.334 -13.42 1 77.12 112 GLY A O 1
ATOM 1003 N N . LEU A 1 113 ? 8.017 43.177 -12.028 1 75.75 113 LEU A N 1
ATOM 1004 C CA . LEU A 1 113 ? 7.497 41.846 -12.358 1 75.11 113 LEU A CA 1
ATOM 1005 C C . LEU A 1 113 ? 6.986 41.181 -11.082 1 74.41 113 LEU A C 1
ATOM 1006 O O . LEU A 1 113 ? 7.748 40.54 -10.362 1 74.54 113 LEU A O 1
ATOM 1022 N N . ILE A 1 114 ? 5.686 41.324 -10.818 1 73.44 114 ILE A N 1
ATOM 1023 C CA . ILE A 1 114 ? 5.068 40.81 -9.596 1 72.76 114 ILE A CA 1
ATOM 1024 C C . ILE A 1 114 ? 4.656 39.324 -9.687 1 71.75 114 ILE A C 1
ATOM 1025 O O . ILE A 1 114 ? 4.664 38.645 -8.661 1 71.69 114 ILE A O 1
ATOM 1041 N N . TYR A 1 115 ? 4.326 38.811 -10.884 1 70.81 115 TYR A N 1
ATOM 1042 C CA . TYR A 1 115 ? 3.915 37.414 -11.036 1 70.3 115 TYR A CA 1
ATOM 1043 C C . TYR A 1 115 ? 5.106 36.5 -11.278 1 70.28 115 TYR A C 1
ATOM 1044 O O . TYR A 1 115 ? 6 36.851 -12.039 1 70.35 115 TYR A O 1
ATOM 1062 N N . THR A 1 116 ? 5.124 35.333 -10.619 1 70.11 116 THR A N 1
ATOM 1063 C CA . THR A 1 116 ? 6.183 34.336 -10.773 1 70.43 116 THR A CA 1
ATOM 1064 C C . THR A 1 116 ? 5.576 32.951 -10.582 1 70.14 116 THR A C 1
ATOM 1065 O O . THR A 1 116 ? 4.962 32.704 -9.545 1 70.2 116 THR A O 1
ATOM 1076 N N . TYR A 1 117 ? 5.741 32.05 -11.562 1 69.69 117 TYR A N 1
ATOM 1077 C CA . TYR A 1 117 ? 5.204 30.698 -11.438 1 69.65 117 TYR A CA 1
ATOM 1078 C C . TYR A 1 117 ? 6.047 29.871 -10.483 1 69.44 117 TYR A C 1
ATOM 1079 O O . TYR A 1 117 ? 7.268 30.009 -10.452 1 69.56 117 TYR A O 1
ATOM 1097 N N . SER A 1 118 ? 5.389 29.011 -9.706 1 69.08 118 SER A N 1
ATOM 1098 C CA . SER A 1 118 ? 6.032 28.14 -8.734 1 69.18 118 SER A CA 1
ATOM 1099 C C . SER A 1 118 ? 5.481 26.738 -8.959 1 68.87 118 SER A C 1
ATOM 1100 O O . SER A 1 118 ? 4.74 26.211 -8.136 1 69.15 118 SER A O 1
ATOM 1108 N N . GLY A 1 119 ? 5.806 26.168 -10.108 1 68.15 119 GLY A N 1
ATOM 1109 C CA . GLY A 1 119 ? 5.312 24.853 -10.484 1 68 119 GLY A CA 1
ATOM 1110 C C . GLY A 1 119 ? 3.898 24.941 -11.019 1 67.61 119 GLY A C 1
ATOM 1111 O O . GLY A 1 119 ? 3.645 25.705 -11.949 1 67.63 119 GLY A O 1
ATOM 1115 N N . LEU A 1 120 ? 2.957 24.192 -10.428 1 67.06 120 LEU A N 1
ATOM 1116 C CA . LEU A 1 120 ? 1.564 24.212 -10.881 1 67.06 120 LEU A CA 1
ATOM 1117 C C . LEU A 1 120 ? 0.851 25.503 -10.467 1 66.82 120 LEU A C 1
ATOM 1118 O O . LEU A 1 120 ? 0.068 26.046 -11.249 1 67.18 120 LEU A O 1
ATOM 1134 N N . PHE A 1 121 ? 1.119 25.988 -9.249 1 65.98 121 PHE A N 1
ATOM 1135 C CA . PHE A 1 121 ? 0.515 27.219 -8.723 1 65.72 121 PHE A CA 1
ATOM 1136 C C . PHE A 1 121 ? 1.382 28.459 -9.048 1 65.6 121 PHE A C 1
ATOM 1137 O O . PHE A 1 121 ? 2.487 28.32 -9.569 1 65.6 121 PHE A O 1
ATOM 1154 N N . CYS A 1 122 ? 0.864 29.667 -8.764 1 65.38 122 CYS A N 1
ATOM 1155 C CA . CYS A 1 122 ? 1.563 30.923 -9.019 1 65.65 122 CYS A CA 1
ATOM 1156 C C . CYS A 1 122 ? 1.689 31.755 -7.74 1 65.52 122 CYS A C 1
ATOM 1157 O O . CYS A 1 122 ? 0.902 31.592 -6.813 1 65.6 122 CYS A O 1
ATOM 1165 N N . VAL A 1 123 ? 2.688 32.649 -7.706 1 65.24 123 VAL A N 1
ATOM 1166 C CA . VAL A 1 123 ? 2.972 33.56 -6.59 1 65.45 123 VAL A CA 1
ATOM 1167 C C . VAL A 1 123 ? 2.914 35.004 -7.134 1 65.71 123 VAL A C 1
ATOM 1168 O O . VAL A 1 123 ? 3.326 35.243 -8.271 1 65.84 123 VAL A O 1
ATOM 1181 N N . VAL A 1 124 ? 2.383 35.956 -6.34 1 65.67 124 VAL A N 1
ATOM 1182 C CA . VAL A 1 124 ? 2.291 37.362 -6.749 1 66.17 124 VAL A CA 1
ATOM 1183 C C . VAL A 1 124 ? 2.539 38.292 -5.55 1 66.65 124 VAL A C 1
ATOM 1184 O O . VAL A 1 124 ? 1.795 38.25 -4.578 1 66.64 124 VAL A O 1
ATOM 1197 N N . VAL A 1 125 ? 3.585 39.137 -5.628 1 67.04 125 VAL A N 1
ATOM 1198 C CA . VAL A 1 125 ? 3.946 40.064 -4.547 1 67.95 125 VAL A CA 1
ATOM 1199 C C . VAL A 1 125 ? 3.229 41.396 -4.805 1 68.75 125 VAL A C 1
ATOM 1200 O O . VAL A 1 125 ? 3.275 41.892 -5.925 1 68.92 125 VAL A O 1
ATOM 1213 N N . ASN A 1 126 ? 2.557 41.965 -3.79 1 69.14 126 ASN A N 1
ATOM 1214 C CA . ASN A 1 126 ? 1.815 43.218 -3.954 1 69.97 126 ASN A CA 1
ATOM 1215 C C . ASN A 1 126 ? 2.765 44.389 -4.301 1 71.07 126 ASN A C 1
ATOM 1216 O O . ASN A 1 126 ? 3.637 44.703 -3.491 1 71.22 126 ASN A O 1
ATOM 1227 N N . PRO A 1 127 ? 2.615 45.068 -5.465 1 71.62 127 PRO A N 1
ATOM 1228 C CA . PRO A 1 127 ? 3.526 46.186 -5.769 1 72.23 127 PRO A CA 1
ATOM 1229 C C . PRO A 1 127 ? 3.266 47.491 -5.018 1 73.18 127 PRO A C 1
ATOM 1230 O O . PRO A 1 127 ? 4.192 48.29 -4.912 1 73.45 127 PRO A O 1
ATOM 1241 N N . TYR A 1 128 ? 2.021 47.741 -4.548 1 73.55 128 TYR A N 1
ATOM 1242 C CA . TYR A 1 128 ? 1.633 49.01 -3.908 1 74.42 128 TYR A CA 1
ATOM 1243 C C . TYR A 1 128 ? 1.895 50.218 -4.835 1 75.66 128 TYR A C 1
ATOM 1244 O O . TYR A 1 128 ? 2.196 51.317 -4.374 1 75.89 128 TYR A O 1
ATOM 1262 N N . LYS A 1 129 ? 1.752 49.997 -6.148 1 76.32 129 LYS A N 1
ATOM 1263 C CA . LYS A 1 129 ? 1.968 50.997 -7.195 1 77.4 129 LYS A CA 1
ATOM 1264 C C . LYS A 1 129 ? 1.198 50.523 -8.433 1 78.29 129 LYS A C 1
ATOM 1265 O O . LYS A 1 129 ? 1.31 49.349 -8.788 1 78.37 129 LYS A O 1
ATOM 1284 N N . HIS A 1 130 ? 0.387 51.392 -9.047 1 78.77 130 HIS A N 1
ATOM 1285 C CA . HIS A 1 130 ? -0.392 50.997 -10.218 1 79.54 130 HIS A CA 1
ATOM 1286 C C . HIS A 1 130 ? 0.534 50.875 -11.423 1 79.79 130 HIS A C 1
ATOM 1287 O O . HIS A 1 130 ? 0.961 51.882 -11.983 1 80.03 130 HIS A O 1
ATOM 1301 N N . LEU A 1 131 ? 0.879 49.625 -11.782 1 79.6 131 LEU A N 1
ATOM 1302 C CA . LEU A 1 131 ? 1.793 49.319 -12.882 1 79.79 131 LEU A CA 1
ATOM 1303 C C . LEU A 1 131 ? 1.019 49.26 -14.219 1 79.95 131 LEU A C 1
ATOM 1304 O O . LEU A 1 131 ? -0.152 48.869 -14.217 1 79.96 131 LEU A O 1
ATOM 1320 N N . PRO A 1 132 ? 1.644 49.582 -15.38 1 79.84 132 PRO A N 1
ATOM 1321 C CA . PRO A 1 132 ? 0.896 49.522 -16.654 1 79.8 132 PRO A CA 1
ATOM 1322 C C . PRO A 1 132 ? 0.83 48.108 -17.257 1 79.7 132 PRO A C 1
ATOM 1323 O O . PRO A 1 132 ? 1.106 47.927 -18.441 1 79.83 132 PRO A O 1
ATOM 1334 N N . ILE A 1 133 ? 0.448 47.111 -16.442 1 79.32 133 ILE A N 1
ATOM 1335 C CA . ILE A 1 133 ? 0.384 45.71 -16.874 1 79.38 133 ILE A CA 1
ATOM 1336 C C . ILE A 1 133 ? -1.059 45.179 -17.004 1 79.48 133 ILE A C 1
ATOM 1337 O O . ILE A 1 133 ? -1.225 43.973 -17.178 1 79.6 133 ILE A O 1
ATOM 1353 N N . TYR A 1 134 ? -2.092 46.054 -16.968 1 79.29 134 TYR A N 1
ATOM 1354 C CA . TYR A 1 134 ? -3.487 45.613 -17.084 1 79.65 134 TYR A CA 1
ATOM 1355 C C . TYR A 1 134 ? -4.279 46.393 -18.153 1 80.09 134 TYR A C 1
ATOM 1356 O O . TYR A 1 134 ? -5.437 46.745 -17.931 1 80.34 134 TYR A O 1
ATOM 1374 N N . SER A 1 135 ? -3.677 46.611 -19.33 1 80.06 135 SER A N 1
ATOM 1375 C CA . SER A 1 135 ? -4.333 47.319 -20.435 1 80.47 135 SER A CA 1
ATOM 1376 C C . SER A 1 135 ? -5.108 46.337 -21.34 1 80.76 135 SER A C 1
ATOM 1377 O O . SER A 1 135 ? -4.892 45.125 -21.259 1 81.02 135 SER A O 1
ATOM 1385 N N . GLU A 1 136 ? -5.994 46.857 -22.213 1 80.48 136 GLU A N 1
ATOM 1386 C CA . GLU A 1 136 ? -6.738 46.009 -23.151 1 80.81 136 GLU A CA 1
ATOM 1387 C C . GLU A 1 136 ? -5.806 45.364 -24.194 1 80.8 136 GLU A C 1
ATOM 1388 O O . GLU A 1 136 ? -6.125 44.287 -24.697 1 80.86 136 GLU A O 1
ATOM 1400 N N . LYS A 1 137 ? -4.654 46.001 -24.503 1 80.51 137 LYS A N 1
ATOM 1401 C CA . LYS A 1 137 ? -3.659 45.445 -25.421 1 80.71 137 LYS A CA 1
ATOM 1402 C C . LYS A 1 137 ? -3.034 44.19 -24.795 1 80.6 137 LYS A C 1
ATOM 1403 O O . LYS A 1 137 ? -2.804 43.211 -25.506 1 80.66 137 LYS A O 1
ATOM 1422 N N . ILE A 1 138 ? -2.77 44.213 -23.468 1 80.24 138 ILE A N 1
ATOM 1423 C CA . ILE A 1 138 ? -2.191 43.065 -22.759 1 80.32 138 ILE A CA 1
ATOM 1424 C C . ILE A 1 138 ? -3.246 41.943 -22.608 1 80.26 138 ILE A C 1
ATOM 1425 O O . ILE A 1 138 ? -2.882 40.772 -22.682 1 80.37 138 ILE A O 1
ATOM 1441 N N . VAL A 1 139 ? -4.552 42.283 -22.518 1 79.97 139 VAL A N 1
ATOM 1442 C CA . VAL A 1 139 ? -5.634 41.281 -22.501 1 80.19 139 VAL A CA 1
ATOM 1443 C C . VAL A 1 139 ? -5.601 40.531 -23.856 1 80.34 139 VAL A C 1
ATOM 1444 O O . VAL A 1 139 ? -5.664 39.302 -23.886 1 80.5 139 VAL A O 1
ATOM 1457 N N . ASP A 1 140 ? -5.465 41.287 -24.964 1 80.21 140 ASP A N 1
ATOM 1458 C CA . ASP A 1 140 ? -5.364 40.752 -26.328 1 80.56 140 ASP A CA 1
ATOM 1459 C C . ASP A 1 140 ? -4.113 39.866 -26.514 1 80.04 140 ASP A C 1
ATOM 1460 O O . ASP A 1 140 ? -4.198 38.834 -27.177 1 80.09 140 ASP A O 1
ATOM 1469 N N . MET A 1 141 ? -2.961 40.27 -25.949 1 79.37 141 MET A N 1
ATOM 1470 C CA . MET A 1 141 ? -1.717 39.5 -26.07 1 79.21 141 MET A CA 1
ATOM 1471 C C . MET A 1 141 ? -1.822 38.121 -25.409 1 78.33 141 MET A C 1
ATOM 1472 O O . MET A 1 141 ? -1.381 37.14 -26.003 1 78.59 141 MET A O 1
ATOM 1486 N N . TYR A 1 142 ? -2.398 38.04 -24.195 1 77.07 142 TYR A N 1
ATOM 1487 C CA . TYR A 1 142 ? -2.556 36.767 -23.481 1 76.34 142 TYR A CA 1
ATOM 1488 C C . TYR A 1 142 ? -3.749 35.922 -23.973 1 76.36 142 TYR A C 1
ATOM 1489 O O . TYR A 1 142 ? -3.931 34.812 -23.473 1 76.52 142 TYR A O 1
ATOM 1507 N N . LYS A 1 143 ? -4.559 36.419 -24.931 1 76.05 143 LYS A N 1
ATOM 1508 C CA . LYS A 1 143 ? -5.733 35.686 -25.414 1 76.31 143 LYS A CA 1
ATOM 1509 C C . LYS A 1 143 ? -5.368 34.375 -26.126 1 76.21 143 LYS A C 1
ATOM 1510 O O . LYS A 1 143 ? -4.728 34.394 -27.176 1 76.29 143 LYS A O 1
ATOM 1529 N N . GLY A 1 144 ? -5.77 33.254 -25.534 1 75.84 144 GLY A N 1
ATOM 1530 C CA . GLY A 1 144 ? -5.515 31.925 -26.075 1 75.97 144 GLY A CA 1
ATOM 1531 C C . GLY A 1 144 ? -4.094 31.407 -25.935 1 75.88 144 GLY A C 1
ATOM 1532 O O . GLY A 1 144 ? -3.789 30.333 -26.456 1 76.03 144 GLY A O 1
ATOM 1536 N N . LYS A 1 145 ? -3.214 32.131 -25.223 1 75.54 145 LYS A N 1
ATOM 1537 C CA . LYS A 1 145 ? -1.818 31.717 -25.068 1 75.72 145 LYS A CA 1
ATOM 1538 C C . LYS A 1 145 ? -1.638 30.706 -23.945 1 75.91 145 LYS A C 1
ATOM 1539 O O . LYS A 1 145 ? -2.398 30.71 -22.975 1 76.04 145 LYS A O 1
ATOM 1558 N N . LYS A 1 146 ? -0.613 29.854 -24.068 1 75.83 146 LYS A N 1
ATOM 1559 C CA . LYS A 1 146 ? -0.285 28.844 -23.062 1 76.43 146 LYS A CA 1
ATOM 1560 C C . LYS A 1 146 ? 0.718 29.42 -22.051 1 76.97 146 LYS A C 1
ATOM 1561 O O . LYS A 1 146 ? 1.415 30.39 -22.358 1 77.18 146 LYS A O 1
ATOM 1580 N N . ARG A 1 147 ? 0.783 28.829 -20.846 1 76.99 147 ARG A N 1
ATOM 1581 C CA . ARG A 1 147 ? 1.672 29.291 -19.77 1 77.46 147 ARG A CA 1
ATOM 1582 C C . ARG A 1 147 ? 3.125 29.53 -20.222 1 77.75 147 ARG A C 1
ATOM 1583 O O . ARG A 1 147 ? 3.703 30.567 -19.894 1 77.97 147 ARG A O 1
ATOM 1604 N N . HIS A 1 148 ? 3.714 28.572 -20.955 1 77.56 148 HIS A N 1
ATOM 1605 C CA . HIS A 1 148 ? 5.095 28.684 -21.432 1 77.88 148 HIS A CA 1
ATOM 1606 C C . HIS A 1 148 ? 5.27 29.706 -22.569 1 77.66 148 HIS A C 1
ATOM 1607 O O . HIS A 1 148 ? 6.373 30.217 -22.753 1 77.83 148 HIS A O 1
ATOM 1621 N N . GLU A 1 149 ? 4.205 29.99 -23.338 1 77.08 149 GLU A N 1
ATOM 1622 C CA . GLU A 1 149 ? 4.273 30.927 -24.463 1 76.97 149 GLU A CA 1
ATOM 1623 C C . GLU A 1 149 ? 4.361 32.403 -24.046 1 76.39 149 GLU A C 1
ATOM 1624 O O . GLU A 1 149 ? 4.73 33.226 -24.88 1 76.56 149 GLU A O 1
ATOM 1636 N N . MET A 1 150 ? 3.986 32.756 -22.8 1 75.56 150 MET A N 1
ATOM 1637 C CA . MET A 1 150 ? 3.998 34.153 -22.351 1 75.28 150 MET A CA 1
ATOM 1638 C C . MET A 1 150 ? 4.582 34.302 -20.927 1 74.49 150 MET A C 1
ATOM 1639 O O . MET A 1 150 ? 4.594 33.316 -20.186 1 74.75 150 MET A O 1
ATOM 1653 N N . PRO A 1 151 ? 5.038 35.509 -20.488 1 73.4 151 PRO A N 1
ATOM 1654 C CA . PRO A 1 151 ? 5.548 35.628 -19.106 1 72.75 151 PRO A CA 1
ATOM 1655 C C . PRO A 1 151 ? 4.475 35.385 -18.024 1 72 151 PRO A C 1
ATOM 1656 O O . PRO A 1 151 ? 3.285 35.415 -18.356 1 72.19 151 PRO A O 1
ATOM 1667 N N . PRO A 1 152 ? 4.829 35.146 -16.731 1 70.96 152 PRO A N 1
ATOM 1668 C CA . PRO A 1 152 ? 3.773 34.931 -15.723 1 70.25 152 PRO A CA 1
ATOM 1669 C C . PRO A 1 152 ? 2.859 36.145 -15.57 1 69.4 152 PRO A C 1
ATOM 1670 O O . PRO A 1 152 ? 3.342 37.277 -15.582 1 69.5 152 PRO A O 1
ATOM 1681 N N . HIS A 1 153 ? 1.538 35.911 -15.461 1 68.35 153 HIS A N 1
ATOM 1682 C CA . HIS A 1 153 ? 0.54 36.979 -15.322 1 67.9 153 HIS A CA 1
ATOM 1683 C C . HIS A 1 153 ? -0.8 36.416 -14.841 1 67.21 153 HIS A C 1
ATOM 1684 O O . HIS A 1 153 ? -1.09 35.244 -15.08 1 67.5 153 HIS A O 1
ATOM 1698 N N . ILE A 1 154 ? -1.637 37.255 -14.211 1 66.2 154 ILE A N 1
ATOM 1699 C CA . ILE A 1 154 ? -2.975 36.823 -13.783 1 65.85 154 ILE A CA 1
ATOM 1700 C C . ILE A 1 154 ? -3.862 36.474 -15.005 1 65.34 154 ILE A C 1
ATOM 1701 O O . ILE A 1 154 ? -4.743 35.624 -14.88 1 65.38 154 ILE A O 1
ATOM 1717 N N . TYR A 1 155 ? -3.611 37.087 -16.18 1 64.71 155 TYR A N 1
ATOM 1718 C CA . TYR A 1 155 ? -4.368 36.791 -17.397 1 64.61 155 TYR A CA 1
ATOM 1719 C C . TYR A 1 155 ? -4.055 35.385 -17.906 1 64.1 155 TYR A C 1
ATOM 1720 O O . TYR A 1 155 ? -4.951 34.705 -18.403 1 64.17 155 TYR A O 1
ATOM 1738 N N . ALA A 1 156 ? -2.798 34.946 -17.787 1 63.52 156 ALA A N 1
ATOM 1739 C CA . ALA A 1 156 ? -2.415 33.604 -18.209 1 63.63 156 ALA A CA 1
ATOM 1740 C C . ALA A 1 156 ? -3.011 32.528 -17.279 1 63.48 156 ALA A C 1
ATOM 1741 O O . ALA A 1 156 ? -3.31 31.43 -17.74 1 63.64 156 ALA A O 1
ATOM 1748 N N . ILE A 1 157 ? -3.202 32.843 -15.986 1 62.98 157 ILE A N 1
ATOM 1749 C CA . ILE A 1 157 ? -3.803 31.906 -15.032 1 63.03 157 ILE A CA 1
ATOM 1750 C C . ILE A 1 157 ? -5.286 31.747 -15.374 1 62.8 157 ILE A C 1
ATOM 1751 O O . ILE A 1 157 ? -5.792 30.624 -15.402 1 62.85 157 ILE A O 1
ATOM 1767 N N . ALA A 1 158 ? -5.972 32.87 -15.646 1 62.41 158 ALA A N 1
ATOM 1768 C CA . ALA A 1 158 ? -7.38 32.868 -16.023 1 62.53 158 ALA A CA 1
ATOM 1769 C C . ALA A 1 158 ? -7.588 32.15 -17.353 1 62.75 158 ALA A C 1
ATOM 1770 O O . ALA A 1 158 ? -8.538 31.381 -17.475 1 62.76 158 ALA A O 1
ATOM 1777 N N . ASP A 1 159 ? -6.71 32.383 -18.346 1 62.82 159 ASP A N 1
ATOM 1778 C CA . ASP A 1 159 ? -6.845 31.728 -19.647 1 63.33 159 ASP A CA 1
ATOM 1779 C C . ASP A 1 159 ? -6.583 30.22 -19.564 1 63.69 159 ASP A C 1
ATOM 1780 O O . ASP A 1 159 ? -7.333 29.449 -20.166 1 63.78 159 ASP A O 1
ATOM 1789 N N . THR A 1 160 ? -5.545 29.797 -18.817 1 63.66 160 THR A N 1
ATOM 1790 C CA . THR A 1 160 ? -5.223 28.376 -18.649 1 64.29 160 THR A CA 1
ATOM 1791 C C . THR A 1 160 ? -6.41 27.61 -18.042 1 64.21 160 THR A C 1
ATOM 1792 O O . THR A 1 160 ? -6.757 26.543 -18.544 1 64.37 160 THR A O 1
ATOM 1803 N N . ALA A 1 161 ? -7.042 28.159 -16.988 1 63.82 161 ALA A N 1
ATOM 1804 C CA . ALA A 1 161 ? -8.207 27.536 -16.355 1 64.08 161 ALA A CA 1
ATOM 1805 C C . ALA A 1 161 ? -9.401 27.511 -17.319 1 64.2 161 ALA A C 1
ATOM 1806 O O . ALA A 1 161 ? -10.108 26.511 -17.391 1 64.21 161 ALA A O 1
ATOM 1813 N N . TYR A 1 162 ? -9.61 28.605 -18.066 1 64.09 162 TYR A N 1
ATOM 1814 C CA . TYR A 1 162 ? -10.682 28.71 -19.058 1 64.39 162 TYR A CA 1
ATOM 1815 C C . TYR A 1 162 ? -10.55 27.651 -20.17 1 64.49 162 TYR A C 1
ATOM 1816 O O . TYR A 1 162 ? -11.559 27.077 -20.578 1 64.47 162 TYR A O 1
ATOM 1834 N N . ARG A 1 163 ? -9.319 27.367 -20.635 1 64.38 163 ARG A N 1
ATOM 1835 C CA . ARG A 1 163 ? -9.118 26.361 -21.687 1 64.64 163 ARG A CA 1
ATOM 1836 C C . ARG A 1 163 ? -9.263 24.95 -21.104 1 64.94 163 ARG A C 1
ATOM 1837 O O . ARG A 1 163 ? -9.83 24.086 -21.766 1 65.04 163 ARG A O 1
ATOM 1858 N N . SER A 1 164 ? -8.786 24.716 -19.866 1 64.95 164 SER A N 1
ATOM 1859 C CA . SER A 1 164 ? -8.952 23.418 -19.201 1 65.53 164 SER A CA 1
ATOM 1860 C C . SER A 1 164 ? -10.436 23.096 -18.985 1 66.01 164 SER A C 1
ATOM 1861 O O . SER A 1 164 ? -10.828 21.939 -19.06 1 66.29 164 SER A O 1
ATOM 1869 N N . MET A 1 165 ? -11.249 24.118 -18.704 1 65.93 165 MET A N 1
ATOM 1870 C CA . MET A 1 165 ? -12.695 23.975 -18.53 1 66.31 165 MET A CA 1
ATOM 1871 C C . MET A 1 165 ? -13.344 23.429 -19.822 1 67.08 165 MET A C 1
ATOM 1872 O O . MET A 1 165 ? -14.206 22.555 -19.752 1 67.17 165 MET A O 1
ATOM 1886 N N . LEU A 1 166 ? -12.938 23.945 -20.994 1 67.36 166 LEU A N 1
ATOM 1887 C CA . LEU A 1 166 ? -13.502 23.523 -22.276 1 68.08 166 LEU A CA 1
ATOM 1888 C C . LEU A 1 166 ? -12.91 22.194 -22.764 1 68.83 166 LEU A C 1
ATOM 1889 O O . LEU A 1 166 ? -13.636 21.377 -23.327 1 68.93 166 LEU A O 1
ATOM 1905 N N . GLN A 1 167 ? -11.604 21.984 -22.576 1 69.28 167 GLN A N 1
ATOM 1906 C CA . GLN A 1 167 ? -10.926 20.769 -23.021 1 70.32 167 GLN A CA 1
ATOM 1907 C C . GLN A 1 167 ? -11.293 19.564 -22.136 1 70.56 167 GLN A C 1
ATOM 1908 O O . GLN A 1 167 ? -11.77 18.555 -22.652 1 70.71 167 GLN A O 1
ATOM 1922 N N . ASP A 1 168 ? -11.099 19.676 -20.812 1 70.45 168 ASP A N 1
ATOM 1923 C CA . ASP A 1 168 ? -11.362 18.578 -19.88 1 70.79 168 ASP A CA 1
ATOM 1924 C C . ASP A 1 168 ? -12.827 18.454 -19.456 1 70.91 168 ASP A C 1
ATOM 1925 O O . ASP A 1 168 ? -13.166 17.453 -18.826 1 70.99 168 ASP A O 1
ATOM 1934 N N . ARG A 1 169 ? -13.686 19.466 -19.749 1 70.71 169 ARG A N 1
ATOM 1935 C CA . ARG A 1 169 ? -15.101 19.472 -19.349 1 70.98 169 ARG A CA 1
ATOM 1936 C C . ARG A 1 169 ? -15.201 19.328 -17.82 1 70.35 169 ARG A C 1
ATOM 1937 O O . ARG A 1 169 ? -15.919 18.476 -17.302 1 70.5 169 ARG A O 1
ATOM 1958 N N . GLU A 1 170 ? -14.413 20.138 -17.112 1 69.55 170 GLU A N 1
ATOM 1959 C CA . GLU A 1 170 ? -14.344 20.133 -15.659 1 69.34 170 GLU A CA 1
ATOM 1960 C C . GLU A 1 170 ? -14.484 21.563 -15.187 1 68.57 170 GLU A C 1
ATOM 1961 O O . GLU A 1 170 ? -13.78 22.44 -15.691 1 68.9 170 GLU A O 1
ATOM 1973 N N . ASP A 1 171 ? -15.358 21.81 -14.198 1 67.3 171 ASP A N 1
ATOM 1974 C CA . ASP A 1 171 ? -15.534 23.153 -13.642 1 66.52 171 ASP A CA 1
ATOM 1975 C C . ASP A 1 171 ? -14.22 23.584 -12.978 1 65.32 171 ASP A C 1
ATOM 1976 O O . ASP A 1 171 ? -13.541 22.756 -12.373 1 65.38 171 ASP A O 1
ATOM 1985 N N . GLN A 1 172 ? -13.818 24.837 -13.181 1 64.07 172 GLN A N 1
ATOM 1986 C CA . GLN A 1 172 ? -12.55 25.342 -12.665 1 63.32 172 GLN A CA 1
ATOM 1987 C C . GLN A 1 172 ? -12.763 26.355 -11.552 1 62.39 172 GLN A C 1
ATOM 1988 O O . GLN A 1 172 ? -13.836 26.946 -11.44 1 62.52 172 GLN A O 1
ATOM 2002 N N . SER A 1 173 ? -11.741 26.551 -10.718 1 61.43 173 SER A N 1
ATOM 2003 C CA . SER A 1 173 ? -11.81 27.528 -9.642 1 61.07 173 SER A CA 1
ATOM 2004 C C . SER A 1 173 ? -10.435 28.122 -9.389 1 60.25 173 SER A C 1
ATOM 2005 O O . SER A 1 173 ? -9.464 27.387 -9.31 1 60.28 173 SER A O 1
ATOM 2013 N N . ILE A 1 174 ? -10.353 29.457 -9.308 1 59.45 174 ILE A N 1
ATOM 2014 C CA . ILE A 1 174 ? -9.12 30.193 -9.033 1 59.06 174 ILE A CA 1
ATOM 2015 C C . ILE A 1 174 ? -9.235 30.656 -7.586 1 58.62 174 ILE A C 1
ATOM 2016 O O . ILE A 1 174 ? -10.174 31.369 -7.244 1 58.48 174 ILE A O 1
ATOM 2032 N N . LEU A 1 175 ? -8.319 30.201 -6.728 1 58.38 175 LEU A N 1
ATOM 2033 C CA . LEU A 1 175 ? -8.366 30.491 -5.297 1 58.58 175 LEU A CA 1
ATOM 2034 C C . LEU A 1 175 ? -7.195 31.369 -4.882 1 58.79 175 LEU A C 1
ATOM 2035 O O . LEU A 1 175 ? -6.055 30.914 -4.896 1 59.01 175 LEU A O 1
ATOM 2051 N N . CYS A 1 176 ? -7.473 32.632 -4.524 1 58.73 176 CYS A N 1
ATOM 2052 C CA . CYS A 1 176 ? -6.445 33.579 -4.092 1 59.18 176 CYS A CA 1
ATOM 2053 C C . CYS A 1 176 ? -6.243 33.459 -2.586 1 59.08 176 CYS A C 1
ATOM 2054 O O . CYS A 1 176 ? -7.19 33.657 -1.83 1 59.11 176 CYS A O 1
ATOM 2062 N N . THR A 1 177 ? -5.018 33.15 -2.149 1 58.92 177 THR A N 1
ATOM 2063 C CA . THR A 1 177 ? -4.684 33.041 -0.722 1 59.15 177 THR A CA 1
ATOM 2064 C C . THR A 1 177 ? -3.785 34.219 -0.324 1 59.12 177 THR A C 1
ATOM 2065 O O . THR A 1 177 ? -3.114 34.799 -1.176 1 59.44 177 THR A O 1
ATOM 2076 N N . GLY A 1 178 ? -3.738 34.527 0.963 1 58.66 178 GLY A N 1
ATOM 2077 C CA . GLY A 1 178 ? -2.883 35.591 1.471 1 58.64 178 GLY A CA 1
ATOM 2078 C C . GLY A 1 178 ? -3.445 36.313 2.675 1 58.38 178 GLY A C 1
ATOM 2079 O O . GLY A 1 178 ? -4.657 36.335 2.886 1 58.47 178 GLY A O 1
ATOM 2083 N N . GLU A 1 179 ? -2.565 36.933 3.459 1 57.95 179 GLU A N 1
ATOM 2084 C CA . GLU A 1 179 ? -2.981 37.716 4.625 1 58.06 179 GLU A CA 1
ATOM 2085 C C . GLU A 1 179 ? -3.628 39.055 4.189 1 57.84 179 GLU A C 1
ATOM 2086 O O . GLU A 1 179 ? -3.604 39.39 3.007 1 58.24 179 GLU A O 1
ATOM 2098 N N . SER A 1 180 ? -4.247 39.796 5.121 1 57.13 180 SER A N 1
ATOM 2099 C CA . SER A 1 180 ? -4.924 41.055 4.804 1 57.01 180 SER A CA 1
ATOM 2100 C C . SER A 1 180 ? -4.015 42.042 4.052 1 57.08 180 SER A C 1
ATOM 2101 O O . SER A 1 180 ? -2.889 42.281 4.479 1 57.46 180 SER A O 1
ATOM 2109 N N . GLY A 1 181 ? -4.499 42.555 2.923 1 56.55 181 GLY A N 1
ATOM 2110 C CA . GLY A 1 181 ? -3.758 43.497 2.096 1 56.54 181 GLY A CA 1
ATOM 2111 C C . GLY A 1 181 ? -2.802 42.88 1.09 1 56.51 181 GLY A C 1
ATOM 2112 O O . GLY A 1 181 ? -2.115 43.622 0.389 1 56.67 181 GLY A O 1
ATOM 2116 N N . ALA A 1 182 ? -2.748 41.532 0.974 1 56.09 182 ALA A N 1
ATOM 2117 C CA . ALA A 1 182 ? -1.828 40.874 0.035 1 56.06 182 ALA A CA 1
ATOM 2118 C C . ALA A 1 182 ? -2.154 41.091 -1.455 1 56 182 ALA A C 1
ATOM 2119 O O . ALA A 1 182 ? -1.244 41.022 -2.274 1 56.27 182 ALA A O 1
ATOM 2126 N N . GLY A 1 183 ? -3.424 41.32 -1.79 1 55.6 183 GLY A N 1
ATOM 2127 C CA . GLY A 1 183 ? -3.864 41.568 -3.162 1 55.58 183 GLY A CA 1
ATOM 2128 C C . GLY A 1 183 ? -4.802 40.526 -3.745 1 55.38 183 GLY A C 1
ATOM 2129 O O . GLY A 1 183 ? -4.824 40.341 -4.961 1 55.7 183 GLY A O 1
ATOM 2133 N N . LYS A 1 184 ? -5.627 39.879 -2.91 1 54.72 184 LYS A N 1
ATOM 2134 C CA . LYS A 1 184 ? -6.563 38.848 -3.374 1 54.57 184 LYS A CA 1
ATOM 2135 C C . LYS A 1 184 ? -7.714 39.461 -4.168 1 54.8 184 LYS A C 1
ATOM 2136 O O . LYS A 1 184 ? -8.113 38.904 -5.188 1 54.89 184 LYS A O 1
ATOM 2155 N N . THR A 1 185 ? -8.27 40.579 -3.683 1 54.86 185 THR A N 1
ATOM 2156 C CA . THR A 1 185 ? -9.378 41.268 -4.35 1 55.44 185 THR A CA 1
ATOM 2157 C C . THR A 1 185 ? -8.922 41.885 -5.663 1 55.98 185 THR A C 1
ATOM 2158 O O . THR A 1 185 ? -9.65 41.816 -6.654 1 56.25 185 THR A O 1
ATOM 2168 N N . GLU A 1 186 ? -7.714 42.458 -5.688 1 56.02 186 GLU A N 1
ATOM 2169 C CA . GLU A 1 186 ? -7.188 43.063 -6.908 1 56.46 186 GLU A CA 1
ATOM 2170 C C . GLU A 1 186 ? -7.011 42.014 -8.007 1 56.51 186 GLU A C 1
ATOM 2171 O O . GLU A 1 186 ? -7.384 42.269 -9.149 1 56.74 186 GLU A O 1
ATOM 2183 N N . ASN A 1 187 ? -6.466 40.835 -7.665 1 56.17 187 ASN A N 1
ATOM 2184 C CA . ASN A 1 187 ? -6.277 39.756 -8.635 1 56.33 187 ASN A CA 1
ATOM 2185 C C . ASN A 1 187 ? -7.603 39.116 -9.042 1 56.29 187 ASN A C 1
ATOM 2186 O O . ASN A 1 187 ? -7.738 38.701 -10.19 1 56.52 187 ASN A O 1
ATOM 2197 N N . THR A 1 188 ? -8.576 39.042 -8.122 1 55.85 188 THR A N 1
ATOM 2198 C CA . THR A 1 188 ? -9.909 38.51 -8.426 1 55.92 188 THR A CA 1
ATOM 2199 C C . THR A 1 188 ? -10.587 39.361 -9.509 1 55.98 188 THR A C 1
ATOM 2200 O O . THR A 1 188 ? -11.138 38.82 -10.469 1 56.07 188 THR A O 1
ATOM 2238 N N . LYS A 1 190 ? -9.156 41.294 -11.753 1 56.58 190 LYS A N 1
ATOM 2239 C CA . LYS A 1 190 ? -8.457 41.191 -13.033 1 57.37 190 LYS A CA 1
ATOM 2240 C C . LYS A 1 190 ? -8.839 39.895 -13.768 1 58.01 190 LYS A C 1
ATOM 2241 O O . LYS A 1 190 ? -8.861 39.894 -14.993 1 58.2 190 LYS A O 1
ATOM 2260 N N . VAL A 1 191 ? -9.179 38.816 -13.037 1 58.35 191 VAL A N 1
ATOM 2261 C CA . VAL A 1 191 ? -9.644 37.564 -13.65 1 59.12 191 VAL A CA 1
ATOM 2262 C C . VAL A 1 191 ? -10.996 37.84 -14.338 1 59.97 191 VAL A C 1
ATOM 2263 O O . VAL A 1 191 ? -11.212 37.407 -15.467 1 60.15 191 VAL A O 1
ATOM 2276 N N . ILE A 1 192 ? -11.889 38.58 -13.657 1 60.42 192 ILE A N 1
ATOM 2277 C CA . ILE A 1 192 ? -13.204 38.958 -14.186 1 61.39 192 ILE A CA 1
ATOM 2278 C C . ILE A 1 192 ? -13.018 39.844 -15.414 1 62.62 192 ILE A C 1
ATOM 2279 O O . ILE A 1 192 ? -13.62 39.583 -16.45 1 62.83 192 ILE A O 1
ATOM 2295 N N . GLN A 1 193 ? -12.163 40.874 -15.305 1 63.39 193 GLN A N 1
ATOM 2296 C CA . GLN A 1 193 ? -11.853 41.8 -16.399 1 64.67 193 GLN A CA 1
ATOM 2297 C C . GLN A 1 193 ? -11.357 41.045 -17.634 1 65.57 193 GLN A C 1
ATOM 2298 O O . GLN A 1 193 ? -11.765 41.364 -18.749 1 65.53 193 GLN A O 1
ATOM 2312 N N . TYR A 1 194 ? -10.49 40.045 -17.435 1 66.2 194 TYR A N 1
ATOM 2313 C CA . TYR A 1 194 ? -9.953 39.254 -18.532 1 67.3 194 TYR A CA 1
ATOM 2314 C C . TYR A 1 194 ? -11.003 38.323 -19.153 1 68.27 194 TYR A C 1
ATOM 2315 O O . TYR A 1 194 ? -11.1 38.261 -20.377 1 68.37 194 TYR A O 1
ATOM 2333 N N . LEU A 1 195 ? -11.765 37.589 -18.329 1 68.81 195 LEU A N 1
ATOM 2334 C CA . LEU A 1 195 ? -12.761 36.653 -18.849 1 69.95 195 LEU A CA 1
ATOM 2335 C C . LEU A 1 195 ? -13.933 37.358 -19.539 1 71.19 195 LEU A C 1
ATOM 2336 O O . LEU A 1 195 ? -14.453 36.826 -20.516 1 71.37 195 LEU A O 1
ATOM 2352 N N . ALA A 1 196 ? -14.332 38.549 -19.068 1 71.95 196 ALA A N 1
ATOM 2353 C CA . ALA A 1 196 ? -15.418 39.308 -19.695 1 73.2 196 ALA A CA 1
ATOM 2354 C C . ALA A 1 196 ? -15.086 39.697 -21.132 1 74.38 196 ALA A C 1
ATOM 2355 O O . ALA A 1 196 ? -15.976 39.727 -21.975 1 74.61 196 ALA A O 1
ATOM 2362 N N . VAL A 1 197 ? -13.811 39.986 -21.416 1 74.99 197 VAL A N 1
ATOM 2363 C CA . VAL A 1 197 ? -13.385 40.373 -22.757 1 76.03 197 VAL A CA 1
ATOM 2364 C C . VAL A 1 197 ? -13.184 39.133 -23.639 1 77.03 197 VAL A C 1
ATOM 2365 O O . VAL A 1 197 ? -13.717 39.075 -24.745 1 77.25 197 VAL A O 1
ATOM 2378 N N . VAL A 1 198 ? -12.432 38.144 -23.143 1 77.59 198 VAL A N 1
ATOM 2379 C CA . VAL A 1 198 ? -12.078 36.939 -23.903 1 78.68 198 VAL A CA 1
ATOM 2380 C C . VAL A 1 198 ? -13.283 36.002 -24.187 1 79.85 198 VAL A C 1
ATOM 2381 O O . VAL A 1 198 ? -13.377 35.471 -25.295 1 80.02 198 VAL A O 1
ATOM 2394 N N . ALA A 1 199 ? -14.193 35.807 -23.224 1 80.54 199 ALA A N 1
ATOM 2395 C CA . ALA A 1 199 ? -15.349 34.928 -23.425 1 81.71 199 ALA A CA 1
ATOM 2396 C C . ALA A 1 199 ? -16.645 35.73 -23.648 1 82.87 199 ALA A C 1
ATOM 2397 O O . ALA A 1 199 ? -17.56 35.683 -22.832 1 83.11 199 ALA A O 1
ATOM 2404 N N . SER A 1 200 ? -16.717 36.457 -24.767 1 83.59 200 SER A N 1
ATOM 2405 C CA . SER A 1 200 ? -17.889 37.262 -25.138 1 84.77 200 SER A CA 1
ATOM 2406 C C . SER A 1 200 ? -18.09 37.26 -26.67 1 85.59 200 SER A C 1
ATOM 2407 O O . SER A 1 200 ? -17.194 36.838 -27.404 1 85.74 200 SER A O 1
ATOM 2415 N N . SER A 1 201 ? -19.274 37.701 -27.15 1 86.03 201 SER A N 1
ATOM 2416 C CA . SER A 1 201 ? -19.591 37.714 -28.586 1 87.02 201 SER A CA 1
ATOM 2417 C C . SER A 1 201 ? -18.683 38.646 -29.399 1 87.53 201 SER A C 1
ATOM 2418 O O . SER A 1 201 ? -18.171 39.636 -28.88 1 87.77 201 SER A O 1
ATOM 2426 N N . GLY A 1 212 ? -23.444 44.108 -25.174 1 78.78 212 GLY A N 1
ATOM 2427 C CA . GLY A 1 212 ? -22.592 43.662 -24.08 1 79.23 212 GLY A CA 1
ATOM 2428 C C . GLY A 1 212 ? -23.026 44.206 -22.734 1 79.45 212 GLY A C 1
ATOM 2429 O O . GLY A 1 212 ? -22.19 44.68 -21.959 1 79.61 212 GLY A O 1
ATOM 2433 N N . GLU A 1 213 ? -24.336 44.13 -22.435 1 79.2 213 GLU A N 1
ATOM 2434 C CA . GLU A 1 213 ? -24.878 44.624 -21.17 1 79.43 213 GLU A CA 1
ATOM 2435 C C . GLU A 1 213 ? -24.381 43.78 -19.992 1 79.19 213 GLU A C 1
ATOM 2436 O O . GLU A 1 213 ? -24.13 44.33 -18.923 1 79.42 213 GLU A O 1
ATOM 2448 N N . LEU A 1 214 ? -24.24 42.455 -20.179 1 78.55 214 LEU A N 1
ATOM 2449 C CA . LEU A 1 214 ? -23.757 41.567 -19.124 1 78.37 214 LEU A CA 1
ATOM 2450 C C . LEU A 1 214 ? -22.325 41.912 -18.71 1 77.99 214 LEU A C 1
ATOM 2451 O O . LEU A 1 214 ? -22.041 41.934 -17.519 1 78.07 214 LEU A O 1
ATOM 2467 N N . GLU A 1 215 ? -21.426 42.168 -19.674 1 77.43 215 GLU A N 1
ATOM 2468 C CA . GLU A 1 215 ? -20.046 42.536 -19.346 1 77.32 215 GLU A CA 1
ATOM 2469 C C . GLU A 1 215 ? -20.009 43.86 -18.578 1 76.61 215 GLU A C 1
ATOM 2470 O O . GLU A 1 215 ? -19.235 43.98 -17.632 1 76.73 215 GLU A O 1
ATOM 2482 N N . LYS A 1 216 ? -20.843 44.846 -18.977 1 75.75 216 LYS A N 1
ATOM 2483 C CA . LYS A 1 216 ? -20.929 46.142 -18.291 1 75.27 216 LYS A CA 1
ATOM 2484 C C . LYS A 1 216 ? -21.358 45.957 -16.833 1 74.31 216 LYS A C 1
ATOM 2485 O O . LYS A 1 216 ? -20.755 46.555 -15.948 1 74.45 216 LYS A O 1
ATOM 2504 N N . GLN A 1 217 ? -22.395 45.135 -16.588 1 73.21 217 GLN A N 1
ATOM 2505 C CA . GLN A 1 217 ? -22.908 44.894 -15.238 1 72.7 217 GLN A CA 1
ATOM 2506 C C . GLN A 1 217 ? -21.932 44.065 -14.396 1 71.89 217 GLN A C 1
ATOM 2507 O O . GLN A 1 217 ? -21.779 44.332 -13.208 1 72.01 217 GLN A O 1
ATOM 2521 N N . LEU A 1 218 ? -21.258 43.082 -15.005 1 70.94 218 LEU A N 1
ATOM 2522 C CA . LEU A 1 218 ? -20.279 42.241 -14.312 1 70.48 218 LEU A CA 1
ATOM 2523 C C . LEU A 1 218 ? -19.087 43.071 -13.818 1 69.69 218 LEU A C 1
ATOM 2524 O O . LEU A 1 218 ? -18.572 42.807 -12.732 1 69.74 218 LEU A O 1
ATOM 2540 N N . LEU A 1 219 ? -18.668 44.088 -14.591 1 68.81 219 LEU A N 1
ATOM 2541 C CA . LEU A 1 219 ? -17.566 44.965 -14.187 1 68.42 219 LEU A CA 1
ATOM 2542 C C . LEU A 1 219 ? -17.966 45.952 -13.072 1 67.69 219 LEU A C 1
ATOM 2543 O O . LEU A 1 219 ? -17.082 46.495 -12.416 1 67.79 219 LEU A O 1
ATOM 2559 N N . GLN A 1 220 ? -19.274 46.175 -12.846 1 66.88 220 GLN A N 1
ATOM 2560 C CA . GLN A 1 220 ? -19.766 47.048 -11.78 1 66.68 220 GLN A CA 1
ATOM 2561 C C . GLN A 1 220 ? -20.234 46.263 -10.525 1 65.97 220 GLN A C 1
ATOM 2562 O O . GLN A 1 220 ? -20.649 46.892 -9.556 1 65.96 220 GLN A O 1
ATOM 2576 N N . ALA A 1 221 ? -20.113 44.918 -10.508 1 65.21 221 ALA A N 1
ATOM 2577 C CA . ALA A 1 221 ? -20.536 44.11 -9.366 1 64.99 221 ALA A CA 1
ATOM 2578 C C . ALA A 1 221 ? -19.632 44.304 -8.143 1 64.47 221 ALA A C 1
ATOM 2579 O O . ALA A 1 221 ? -20.146 44.488 -7.04 1 64.59 221 ALA A O 1
ATOM 2586 N N . ASN A 1 222 ? -18.301 44.275 -8.326 1 63.76 222 ASN A N 1
ATOM 2587 C CA . ASN A 1 222 ? -17.38 44.49 -7.214 1 63.42 222 ASN A CA 1
ATOM 2588 C C . ASN A 1 222 ? -17.444 45.968 -6.734 1 62.74 222 ASN A C 1
ATOM 2589 O O . ASN A 1 222 ? -17.652 46.166 -5.539 1 62.9 222 ASN A O 1
ATOM 2600 N N . PRO A 1 223 ? -17.392 47.022 -7.599 1 61.86 223 PRO A N 1
ATOM 2601 C CA . PRO A 1 223 ? -17.539 48.4 -7.078 1 61.33 223 PRO A CA 1
ATOM 2602 C C . PRO A 1 223 ? -18.752 48.635 -6.166 1 60.78 223 PRO A C 1
ATOM 2603 O O . PRO A 1 223 ? -18.63 49.387 -5.2 1 61.13 223 PRO A O 1
ATOM 2614 N N . ILE A 1 224 ? -19.914 48.013 -6.458 1 59.76 224 ILE A N 1
ATOM 2615 C CA . ILE A 1 224 ? -21.102 48.179 -5.613 1 59.19 224 ILE A CA 1
ATOM 2616 C C . ILE A 1 224 ? -20.867 47.454 -4.285 1 58.44 224 ILE A C 1
ATOM 2617 O O . ILE A 1 224 ? -21.012 48.06 -3.227 1 58.64 224 ILE A O 1
ATOM 2633 N N . LEU A 1 225 ? -20.491 46.169 -4.334 1 57.44 225 LEU A N 1
ATOM 2634 C CA . LEU A 1 225 ? -20.28 45.387 -3.117 1 56.93 225 LEU A CA 1
ATOM 2635 C C . LEU A 1 225 ? -19.167 45.943 -2.229 1 56.27 225 LEU A C 1
ATOM 2636 O O . LEU A 1 225 ? -19.257 45.803 -1.019 1 56.43 225 LEU A O 1
ATOM 2652 N N . GLU A 1 226 ? -18.132 46.566 -2.805 1 55.42 226 GLU A N 1
ATOM 2653 C CA . GLU A 1 226 ? -17.042 47.146 -2.025 1 55.09 226 GLU A CA 1
ATOM 2654 C C . GLU A 1 226 ? -17.465 48.424 -1.315 1 54.46 226 GLU A C 1
ATOM 2655 O O . GLU A 1 226 ? -16.933 48.715 -0.247 1 54.35 226 GLU A O 1
ATOM 2667 N N . ALA A 1 227 ? -18.41 49.19 -1.882 1 53.97 227 ALA A N 1
ATOM 2668 C CA . ALA A 1 227 ? -18.894 50.398 -1.224 1 54.04 227 ALA A CA 1
ATOM 2669 C C . ALA A 1 227 ? -19.612 50.027 0.083 1 54.07 227 ALA A C 1
ATOM 2670 O O . ALA A 1 227 ? -19.419 50.702 1.084 1 54.26 227 ALA A O 1
ATOM 2677 N N . PHE A 1 228 ? -20.39 48.926 0.085 1 53.7 228 PHE A N 1
ATOM 2678 C CA . PHE A 1 228 ? -21.154 48.479 1.251 1 53.86 228 PHE A CA 1
ATOM 2679 C C . PHE A 1 228 ? -20.484 47.406 2.119 1 53.73 228 PHE A C 1
ATOM 2680 O O . PHE A 1 228 ? -20.935 47.194 3.235 1 53.84 228 PHE A O 1
ATOM 2697 N N . GLY A 1 229 ? -19.475 46.713 1.606 1 53.47 229 GLY A N 1
ATOM 2698 C CA . GLY A 1 229 ? -18.809 45.632 2.325 1 53.72 229 GLY A CA 1
ATOM 2699 C C . GLY A 1 229 ? -17.346 45.842 2.661 1 53.9 229 GLY A C 1
ATOM 2700 O O . GLY A 1 229 ? -16.804 45.082 3.464 1 54.08 229 GLY A O 1
ATOM 2704 N N . ASN A 1 230 ? -16.675 46.831 2.042 1 53.76 230 ASN A N 1
ATOM 2705 C CA . ASN A 1 230 ? -15.257 47.095 2.312 1 54.26 230 ASN A CA 1
ATOM 2706 C C . ASN A 1 230 ? -15.07 48.285 3.251 1 54.67 230 ASN A C 1
ATOM 2707 O O . ASN A 1 230 ? -15.948 49.135 3.368 1 54.75 230 ASN A O 1
ATOM 2718 N N . ALA A 1 231 ? -13.924 48.326 3.94 1 54.92 231 ALA A N 1
ATOM 2719 C CA . ALA A 1 231 ? -13.612 49.372 4.912 1 55.76 231 ALA A CA 1
ATOM 2720 C C . ALA A 1 231 ? -12.1 49.523 5.104 1 56.68 231 ALA A C 1
ATOM 2721 O O . ALA A 1 231 ? -11.35 48.591 4.822 1 56.95 231 ALA A O 1
ATOM 2728 N N . LYS A 1 232 ? -11.652 50.682 5.61 1 57 232 LYS A N 1
ATOM 2729 C CA . LYS A 1 232 ? -10.239 50.902 5.9 1 57.78 232 LYS A CA 1
ATOM 2730 C C . LYS A 1 232 ? -9.939 50.312 7.272 1 58.46 232 LYS A C 1
ATOM 2731 O O . LYS A 1 232 ? -10.532 50.73 8.264 1 58.4 232 LYS A O 1
ATOM 2750 N N . THR A 1 233 ? -9.035 49.34 7.328 1 58.79 233 THR A N 1
ATOM 2751 C CA . THR A 1 233 ? -8.547 48.766 8.582 1 59.51 233 THR A CA 1
ATOM 2752 C C . THR A 1 233 ? -7.055 49.189 8.715 1 60.06 233 THR A C 1
ATOM 2753 O O . THR A 1 233 ? -6.502 49.807 7.798 1 60.31 233 THR A O 1
ATOM 2764 N N . VAL A 1 234 ? -6.413 48.886 9.852 1 60.06 234 VAL A N 1
ATOM 2765 C CA . VAL A 1 234 ? -4.989 49.212 10.034 1 60.47 234 VAL A CA 1
ATOM 2766 C C . VAL A 1 234 ? -4.09 48.423 9.049 1 60.8 234 VAL A C 1
ATOM 2767 O O . VAL A 1 234 ? -2.969 48.86 8.786 1 61.23 234 VAL A O 1
ATOM 2780 N N . LYS A 1 235 ? -4.584 47.291 8.49 1 60.47 235 LYS A N 1
ATOM 2781 C CA . LYS A 1 235 ? -3.834 46.445 7.561 1 60.65 235 LYS A CA 1
ATOM 2782 C C . LYS A 1 235 ? -4.08 46.833 6.094 1 60.53 235 LYS A C 1
ATOM 2783 O O . LYS A 1 235 ? -3.146 46.78 5.298 1 60.62 235 LYS A O 1
ATOM 2802 N N . ASN A 1 236 ? -5.336 47.149 5.718 1 60.16 236 ASN A N 1
ATOM 2803 C CA . ASN A 1 236 ? -5.682 47.441 4.325 1 60.12 236 ASN A CA 1
ATOM 2804 C C . ASN A 1 236 ? -6.738 48.553 4.221 1 59.94 236 ASN A C 1
ATOM 2805 O O . ASN A 1 236 ? -7.74 48.51 4.928 1 60.09 236 ASN A O 1
ATOM 2816 N N . ASP A 1 237 ? -6.505 49.546 3.334 1 59.5 237 ASP A N 1
ATOM 2817 C CA . ASP A 1 237 ? -7.416 50.674 3.119 1 59.6 237 ASP A CA 1
ATOM 2818 C C . ASP A 1 237 ? -8.719 50.284 2.416 1 59.18 237 ASP A C 1
ATOM 2819 O O . ASP A 1 237 ? -9.7 51.013 2.541 1 59.49 237 ASP A O 1
ATOM 2828 N N . ASN A 1 238 ? -8.725 49.179 1.65 1 58.33 238 ASN A N 1
ATOM 2829 C CA . ASN A 1 238 ? -9.919 48.674 0.971 1 58.04 238 ASN A CA 1
ATOM 2830 C C . ASN A 1 238 ? -10.061 47.212 1.383 1 57.47 238 ASN A C 1
ATOM 2831 O O . ASN A 1 238 ? -10.119 46.316 0.541 1 57.68 238 ASN A O 1
ATOM 2842 N N . SER A 1 239 ? -10.097 46.975 2.701 1 56.6 239 SER A N 1
ATOM 2843 C CA . SER A 1 239 ? -10.171 45.629 3.251 1 56.04 239 SER A CA 1
ATOM 2844 C C . SER A 1 239 ? -11.542 45.043 2.995 1 55.31 239 SER A C 1
ATOM 2845 O O . SER A 1 239 ? -12.536 45.698 3.286 1 55.44 239 SER A O 1
ATOM 2853 N N . SER A 1 240 ? -11.604 43.815 2.464 1 54.28 240 SER A N 1
ATOM 2854 C CA . SER A 1 240 ? -12.876 43.143 2.234 1 53.49 240 SER A CA 1
ATOM 2855 C C . SER A 1 240 ? -13.366 42.649 3.585 1 52.67 240 SER A C 1
ATOM 2856 O O . SER A 1 240 ? -12.712 41.798 4.186 1 52.78 240 SER A O 1
ATOM 2863 N N . ARG A 1 241 ? -14.481 43.199 4.089 1 51.63 241 ARG A N 1
ATOM 2864 C CA . ARG A 1 241 ? -15.034 42.742 5.366 1 50.95 241 ARG A CA 1
ATOM 2865 C C . ARG A 1 241 ? -16.194 41.746 5.125 1 50.39 241 ARG A C 1
ATOM 2866 O O . ARG A 1 241 ? -17.132 41.667 5.917 1 50.35 241 ARG A O 1
ATOM 2887 N N . PHE A 1 242 ? -16.073 40.953 4.038 1 49.77 242 PHE A N 1
ATOM 2888 C CA . PHE A 1 242 ? -17.002 39.906 3.599 1 49.45 242 PHE A CA 1
ATOM 2889 C C . PHE A 1 242 ? -16.25 39.013 2.575 1 49.27 242 PHE A C 1
ATOM 2890 O O . PHE A 1 242 ? -15.451 39.522 1.786 1 49.41 242 PHE A O 1
ATOM 2907 N N . GLY A 1 243 ? -16.476 37.715 2.629 1 48.78 243 GLY A N 1
ATOM 2908 C CA . GLY A 1 243 ? -15.887 36.77 1.692 1 48.95 243 GLY A CA 1
ATOM 2909 C C . GLY A 1 243 ? -16.844 36.516 0.547 1 48.98 243 GLY A C 1
ATOM 2910 O O . GLY A 1 243 ? -18.05 36.726 0.694 1 48.92 243 GLY A O 1
ATOM 2914 N N . LYS A 1 244 ? -16.327 36.074 -0.604 1 49.04 244 LYS A N 1
ATOM 2915 C CA . LYS A 1 244 ? -17.172 35.816 -1.766 1 49.53 244 LYS A CA 1
ATOM 2916 C C . LYS A 1 244 ? -16.598 34.757 -2.701 1 50.1 244 LYS A C 1
ATOM 2917 O O . LYS A 1 244 ? -15.391 34.524 -2.729 1 50.08 244 LYS A O 1
ATOM 2936 N N . PHE A 1 245 ? -17.49 34.112 -3.458 1 50.36 245 PHE A N 1
ATOM 2937 C CA . PHE A 1 245 ? -17.134 33.127 -4.463 1 51.13 245 PHE A CA 1
ATOM 2938 C C . PHE A 1 245 ? -17.934 33.516 -5.698 1 52.01 245 PHE A C 1
ATOM 2939 O O . PHE A 1 245 ? -19.154 33.343 -5.728 1 52.18 245 PHE A O 1
ATOM 2956 N N . ILE A 1 246 ? -17.255 34.13 -6.673 1 52.33 246 ILE A N 1
ATOM 2957 C CA . ILE A 1 246 ? -17.888 34.621 -7.89 1 53.21 246 ILE A CA 1
ATOM 2958 C C . ILE A 1 246 ? -17.913 33.489 -8.897 1 54.24 246 ILE A C 1
ATOM 2959 O O . ILE A 1 246 ? -16.862 33.066 -9.363 1 54.39 246 ILE A O 1
ATOM 2975 N N . ARG A 1 247 ? -19.107 32.991 -9.218 1 54.79 247 ARG A N 1
ATOM 2976 C CA . ARG A 1 247 ? -19.311 31.909 -10.173 1 55.79 247 ARG A CA 1
ATOM 2977 C C . ARG A 1 247 ? -19.622 32.513 -11.548 1 56.76 247 ARG A C 1
ATOM 2978 O O . ARG A 1 247 ? -20.639 33.178 -11.688 1 56.74 247 ARG A O 1
ATOM 2999 N N . ILE A 1 248 ? -18.756 32.298 -12.553 1 57.49 248 ILE A N 1
ATOM 3000 C CA . ILE A 1 248 ? -18.984 32.804 -13.912 1 58.64 248 ILE A CA 1
ATOM 3001 C C . ILE A 1 248 ? -19.502 31.62 -14.727 1 59.49 248 ILE A C 1
ATOM 3002 O O . ILE A 1 248 ? -18.798 30.626 -14.841 1 59.59 248 ILE A O 1
ATOM 3018 N N . ASN A 1 249 ? -20.728 31.71 -15.264 1 59.96 249 ASN A N 1
ATOM 3019 C CA . ASN A 1 249 ? -21.337 30.627 -16.033 1 61.09 249 ASN A CA 1
ATOM 3020 C C . ASN A 1 249 ? -21.075 30.801 -17.527 1 62.24 249 ASN A C 1
ATOM 3021 O O . ASN A 1 249 ? -21.125 31.921 -18.035 1 62.32 249 ASN A O 1
ATOM 3032 N N . PHE A 1 250 ? -20.815 29.686 -18.227 1 62.92 250 PHE A N 1
ATOM 3033 C CA . PHE A 1 250 ? -20.524 29.675 -19.658 1 64.19 250 PHE A CA 1
ATOM 3034 C C . PHE A 1 250 ? -21.41 28.666 -20.383 1 65.84 250 PHE A C 1
ATOM 3035 O O . PHE A 1 250 ? -21.726 27.621 -19.82 1 66.15 250 PHE A O 1
ATOM 3052 N N . ASP A 1 251 ? -21.764 28.941 -21.649 1 66.61 251 ASP A N 1
ATOM 3053 C CA . ASP A 1 251 ? -22.541 27.985 -22.448 1 67.99 251 ASP A CA 1
ATOM 3054 C C . ASP A 1 251 ? -21.607 26.863 -22.996 1 69.02 251 ASP A C 1
ATOM 3055 O O . ASP A 1 251 ? -20.394 26.91 -22.769 1 69.11 251 ASP A O 1
ATOM 3064 N N . VAL A 1 252 ? -22.163 25.843 -23.676 1 69.61 252 VAL A N 1
ATOM 3065 C CA . VAL A 1 252 ? -21.351 24.741 -24.207 1 70.63 252 VAL A CA 1
ATOM 3066 C C . VAL A 1 252 ? -20.239 25.239 -25.169 1 71.53 252 VAL A C 1
ATOM 3067 O O . VAL A 1 252 ? -19.144 24.674 -25.159 1 71.7 252 VAL A O 1
ATOM 3080 N N . THR A 1 253 ? -20.493 26.318 -25.943 1 71.85 253 THR A N 1
ATOM 3081 C CA . THR A 1 253 ? -19.501 26.883 -26.865 1 72.51 253 THR A CA 1
ATOM 3082 C C . THR A 1 253 ? -18.34 27.527 -26.094 1 72.53 253 THR A C 1
ATOM 3083 O O . THR A 1 253 ? -17.187 27.359 -26.488 1 72.92 253 THR A O 1
ATOM 3094 N N . GLY A 1 254 ? -18.648 28.244 -25.014 1 72 254 GLY A N 1
ATOM 3095 C CA . GLY A 1 254 ? -17.639 28.87 -24.164 1 71.98 254 GLY A CA 1
ATOM 3096 C C . GLY A 1 254 ? -17.776 30.357 -23.902 1 71.71 254 GLY A C 1
ATOM 3097 O O . GLY A 1 254 ? -16.834 30.957 -23.387 1 71.79 254 GLY A O 1
ATOM 3101 N N . TYR A 1 255 ? -18.928 30.974 -24.215 1 71.28 255 TYR A N 1
ATOM 3102 C CA . TYR A 1 255 ? -19.136 32.406 -23.964 1 71.43 255 TYR A CA 1
ATOM 3103 C C . TYR A 1 255 ? -19.824 32.597 -22.609 1 70.68 255 TYR A C 1
ATOM 3104 O O . TYR A 1 255 ? -20.578 31.721 -22.182 1 70.63 255 TYR A O 1
ATOM 3122 N N . ILE A 1 256 ? -19.617 33.756 -21.96 1 69.87 256 ILE A N 1
ATOM 3123 C CA . ILE A 1 256 ? -20.259 34.021 -20.67 1 69.48 256 ILE A CA 1
ATOM 3124 C C . ILE A 1 256 ? -21.744 34.246 -20.937 1 68.72 256 ILE A C 1
ATOM 3125 O O . ILE A 1 256 ? -22.102 34.968 -21.867 1 69.06 256 ILE A O 1
ATOM 3141 N N . VAL A 1 257 ? -22.599 33.618 -20.119 1 67.61 257 VAL A N 1
ATOM 3142 C CA . VAL A 1 257 ? -24.055 33.768 -20.194 1 66.88 257 VAL A CA 1
ATOM 3143 C C . VAL A 1 257 ? -24.589 34.479 -18.931 1 65.9 257 VAL A C 1
ATOM 3144 O O . VAL A 1 257 ? -25.488 35.309 -19.032 1 66.08 257 VAL A O 1
ATOM 3157 N N . GLY A 1 258 ? -24.004 34.187 -17.772 1 64.68 258 GLY A N 1
ATOM 3158 C CA . GLY A 1 258 ? -24.396 34.804 -16.515 1 63.98 258 GLY A CA 1
ATOM 3159 C C . GLY A 1 258 ? -23.345 34.664 -15.435 1 62.95 258 GLY A C 1
ATOM 3160 O O . GLY A 1 258 ? -22.254 34.14 -15.673 1 62.89 258 GLY A O 1
ATOM 3164 N N . ALA A 1 259 ? -23.667 35.154 -14.237 1 62.05 259 ALA A N 1
ATOM 3165 C CA . ALA A 1 259 ? -22.782 35.086 -13.078 1 61.63 259 ALA A CA 1
ATOM 3166 C C . ALA A 1 259 ? -23.581 35.179 -11.778 1 61.12 259 ALA A C 1
ATOM 3167 O O . ALA A 1 259 ? -24.681 35.73 -11.753 1 61.2 259 ALA A O 1
ATOM 3174 N N . ASN A 1 260 ? -23.024 34.623 -10.7 1 60.44 260 ASN A N 1
ATOM 3175 C CA . ASN A 1 260 ? -23.647 34.622 -9.384 1 60.36 260 ASN A CA 1
ATOM 3176 C C . ASN A 1 260 ? -22.561 34.839 -8.342 1 59.98 260 ASN A C 1
ATOM 3177 O O . ASN A 1 260 ? -21.522 34.198 -8.413 1 60.27 260 ASN A O 1
ATOM 3188 N N . ILE A 1 261 ? -22.792 35.733 -7.381 1 59.25 261 ILE A N 1
ATOM 3189 C CA . ILE A 1 261 ? -21.839 36.038 -6.317 1 59.08 261 ILE A CA 1
ATOM 3190 C C . ILE A 1 261 ? -22.43 35.526 -5.008 1 59.04 261 ILE A C 1
ATOM 3191 O O . ILE A 1 261 ? -23.52 35.936 -4.618 1 59.15 261 ILE A O 1
ATOM 3207 N N . GLU A 1 262 ? -21.71 34.625 -4.342 1 58.8 262 GLU A N 1
ATOM 3208 C CA . GLU A 1 262 ? -22.124 34.034 -3.08 1 59.12 262 GLU A CA 1
ATOM 3209 C C . GLU A 1 262 ? -21.276 34.656 -1.98 1 58.86 262 GLU A C 1
ATOM 3210 O O . GLU A 1 262 ? -20.089 34.357 -1.9 1 58.94 262 GLU A O 1
ATOM 3222 N N . THR A 1 263 ? -21.858 35.542 -1.157 1 58.42 263 THR A N 1
ATOM 3223 C CA . THR A 1 263 ? -21.104 36.163 -0.066 1 58.43 263 THR A CA 1
ATOM 3224 C C . THR A 1 263 ? -21.324 35.405 1.239 1 58.2 263 THR A C 1
ATOM 3225 O O . THR A 1 263 ? -22.346 34.739 1.426 1 58.19 263 THR A O 1
ATOM 3236 N N . TYR A 1 264 ? -20.345 35.507 2.136 1 57.83 264 TYR A N 1
ATOM 3237 C CA . TYR A 1 264 ? -20.367 34.842 3.436 1 57.9 264 TYR A CA 1
ATOM 3238 C C . TYR A 1 264 ? -20.576 35.888 4.554 1 57.85 264 TYR A C 1
ATOM 3239 O O . TYR A 1 264 ? -20.864 37.048 4.246 1 58.19 264 TYR A O 1
ATOM 3257 N N . LEU A 1 265 ? -20.512 35.489 5.843 1 57.23 265 LEU A N 1
ATOM 3258 C CA . LEU A 1 265 ? -20.772 36.398 6.968 1 57.1 265 LEU A CA 1
ATOM 3259 C C . LEU A 1 265 ? -20.156 37.805 6.824 1 56.83 265 LEU A C 1
ATOM 3260 O O . LEU A 1 265 ? -18.971 37.937 6.545 1 56.73 265 LEU A O 1
ATOM 3276 N N . LEU A 1 266 ? -20.996 38.84 6.919 1 56.5 266 LEU A N 1
ATOM 3277 C CA . LEU A 1 266 ? -20.557 40.229 6.838 1 56.5 266 LEU A CA 1
ATOM 3278 C C . LEU A 1 266 ? -20.101 40.651 8.232 1 56.58 266 LEU A C 1
ATOM 3279 O O . LEU A 1 266 ? -20.708 40.242 9.221 1 56.59 266 LEU A O 1
ATOM 3295 N N . GLU A 1 267 ? -19.058 41.488 8.317 1 56.51 267 GLU A N 1
ATOM 3296 C CA . GLU A 1 267 ? -18.575 42.009 9.591 1 56.88 267 GLU A CA 1
ATOM 3297 C C . GLU A 1 267 ? -19.502 43.169 9.994 1 56.97 267 GLU A C 1
ATOM 3298 O O . GLU A 1 267 ? -19.082 44.321 10.044 1 57.2 267 GLU A O 1
ATOM 3310 N N . LYS A 1 268 ? -20.778 42.857 10.242 1 56.65 268 LYS A N 1
ATOM 3311 C CA . LYS A 1 268 ? -21.801 43.837 10.606 1 56.82 268 LYS A CA 1
ATOM 3312 C C . LYS A 1 268 ? -21.472 44.635 11.879 1 57.06 268 LYS A C 1
ATOM 3313 O O . LYS A 1 268 ? -21.932 45.769 12.002 1 57.01 268 LYS A O 1
ATOM 3332 N N . SER A 1 269 ? -20.652 44.087 12.795 1 57.19 269 SER A N 1
ATOM 3333 C CA . SER A 1 269 ? -20.264 44.818 14.005 1 57.84 269 SER A CA 1
ATOM 3334 C C . SER A 1 269 ? -19.429 46.08 13.711 1 58.08 269 SER A C 1
ATOM 3335 O O . SER A 1 269 ? -19.335 46.95 14.573 1 58.34 269 SER A O 1
ATOM 3343 N N . ARG A 1 270 ? -18.844 46.189 12.507 1 57.95 270 ARG A N 1
ATOM 3344 C CA . ARG A 1 270 ? -18.086 47.366 12.089 1 58.44 270 ARG A CA 1
ATOM 3345 C C . ARG A 1 270 ? -19 48.598 11.918 1 59.15 270 ARG A C 1
ATOM 3346 O O . ARG A 1 270 ? -18.53 49.719 12.079 1 59.35 270 ARG A O 1
ATOM 3367 N N . ALA A 1 271 ? -20.291 48.408 11.602 1 59.39 271 ALA A N 1
ATOM 3368 C CA . ALA A 1 271 ? -21.22 49.526 11.443 1 60.17 271 ALA A CA 1
ATOM 3369 C C . ALA A 1 271 ? -21.461 50.329 12.735 1 61 271 ALA A C 1
ATOM 3370 O O . ALA A 1 271 ? -21.877 51.484 12.638 1 61.2 271 ALA A O 1
ATOM 3377 N N . ILE A 1 272 ? -21.202 49.745 13.925 1 61.3 272 ILE A N 1
ATOM 3378 C CA . ILE A 1 272 ? -21.454 50.421 15.205 1 62.18 272 ILE A CA 1
ATOM 3379 C C . ILE A 1 272 ? -20.176 50.911 15.92 1 62.87 272 ILE A C 1
ATOM 3380 O O . ILE A 1 272 ? -20.259 51.869 16.686 1 62.88 272 ILE A O 1
ATOM 3396 N N . ARG A 1 273 ? -19.018 50.26 15.714 1 63.29 273 ARG A N 1
ATOM 3397 C CA . ARG A 1 273 ? -17.79 50.634 16.42 1 64.09 273 ARG A CA 1
ATOM 3398 C C . ARG A 1 273 ? -16.561 50.268 15.598 1 64.56 273 ARG A C 1
ATOM 3399 O O . ARG A 1 273 ? -16.536 49.213 14.966 1 64.61 273 ARG A O 1
ATOM 3420 N N . GLN A 1 274 ? -15.548 51.147 15.602 1 64.75 274 GLN A N 1
ATOM 3421 C CA . GLN A 1 274 ? -14.3 50.953 14.864 1 65.41 274 GLN A CA 1
ATOM 3422 C C . GLN A 1 274 ? -13.111 51.26 15.774 1 66.08 274 GLN A C 1
ATOM 3423 O O . GLN A 1 274 ? -13.188 52.143 16.63 1 66.02 274 GLN A O 1
ATOM 3437 N N . ALA A 1 275 ? -11.995 50.562 15.554 1 66.49 275 ALA A N 1
ATOM 3438 C CA . ALA A 1 275 ? -10.768 50.77 16.32 1 67.26 275 ALA A CA 1
ATOM 3439 C C . ALA A 1 275 ? -10.024 52.046 15.83 1 68.03 275 ALA A C 1
ATOM 3440 O O . ALA A 1 275 ? -10.371 52.595 14.782 1 68.23 275 ALA A O 1
ATOM 3447 N N . ARG A 1 276 ? -9.024 52.531 16.602 1 68.3 276 ARG A N 1
ATOM 3448 C CA . ARG A 1 276 ? -8.22 53.711 16.249 1 69.01 276 ARG A CA 1
ATOM 3449 C C . ARG A 1 276 ? -7.622 53.575 14.818 1 68.53 276 ARG A C 1
ATOM 3450 O O . ARG A 1 276 ? -7.207 52.48 14.428 1 68.36 276 ARG A O 1
ATOM 3471 N N . ASP A 1 277 ? -7.637 54.686 14.036 1 67.96 277 ASP A N 1
ATOM 3472 C CA . ASP A 1 277 ? -7.157 54.776 12.645 1 67.72 277 ASP A CA 1
ATOM 3473 C C . ASP A 1 277 ? -8.047 54.054 11.61 1 66.84 277 ASP A C 1
ATOM 3474 O O . ASP A 1 277 ? -7.848 54.273 10.417 1 67.06 277 ASP A O 1
ATOM 3483 N N . GLU A 1 278 ? -9.018 53.217 12.034 1 65.68 278 GLU A N 1
ATOM 3484 C CA . GLU A 1 278 ? -9.875 52.469 11.103 1 64.74 278 GLU A CA 1
ATOM 3485 C C . GLU A 1 278 ? -11.172 53.208 10.777 1 63.67 278 GLU A C 1
ATOM 3486 O O . GLU A 1 278 ? -11.622 54.028 11.568 1 63.68 278 GLU A O 1
ATOM 3498 N N . ARG A 1 279 ? -11.778 52.89 9.617 1 62.6 279 ARG A N 1
ATOM 3499 C CA . ARG A 1 279 ? -13.047 53.464 9.164 1 61.93 279 ARG A CA 1
ATOM 3500 C C . ARG A 1 279 ? -14.159 52.416 9.174 1 61.1 279 ARG A C 1
ATOM 3501 O O . ARG A 1 279 ? -13.882 51.221 9.113 1 61.35 279 ARG A O 1
ATOM 3522 N N . THR A 1 280 ? -15.424 52.868 9.195 1 60.03 280 THR A N 1
ATOM 3523 C CA . THR A 1 280 ? -16.581 51.977 9.037 1 59.46 280 THR A CA 1
ATOM 3524 C C . THR A 1 280 ? -16.698 51.633 7.505 1 58.73 280 THR A C 1
ATOM 3525 O O . THR A 1 280 ? -15.798 51.981 6.737 1 58.75 280 THR A O 1
ATOM 3536 N N . PHE A 1 281 ? -17.789 50.983 7.042 1 58.06 281 PHE A N 1
ATOM 3537 C CA . PHE A 1 281 ? -17.954 50.665 5.616 1 57.87 281 PHE A CA 1
ATOM 3538 C C . PHE A 1 281 ? -17.888 51.945 4.761 1 57.78 281 PHE A C 1
ATOM 3539 O O . PHE A 1 281 ? -18.365 52.993 5.193 1 58.03 281 PHE A O 1
ATOM 3556 N N . HIS A 1 282 ? -17.213 51.873 3.605 1 57.25 282 HIS A N 1
ATOM 3557 C CA . HIS A 1 282 ? -16.978 53.029 2.734 1 57.1 282 HIS A CA 1
ATOM 3558 C C . HIS A 1 282 ? -18.214 53.917 2.474 1 57.63 282 HIS A C 1
ATOM 3559 O O . HIS A 1 282 ? -18.104 55.138 2.557 1 57.91 282 HIS A O 1
ATOM 3573 N N . ILE A 1 283 ? -19.369 53.308 2.151 1 57.62 283 ILE A N 1
ATOM 3574 C CA . ILE A 1 283 ? -20.608 54.009 1.788 1 58.18 283 ILE A CA 1
ATOM 3575 C C . ILE A 1 283 ? -21.021 55.099 2.791 1 59.09 283 ILE A C 1
ATOM 3576 O O . ILE A 1 283 ? -21.559 56.117 2.361 1 59.29 283 ILE A O 1
ATOM 3592 N N . PHE A 1 284 ? -20.751 54.928 4.093 1 59.51 284 PHE A N 1
ATOM 3593 C CA . PHE A 1 284 ? -21.098 55.947 5.087 1 60.37 284 PHE A CA 1
ATOM 3594 C C . PHE A 1 284 ? -20.371 57.271 4.798 1 61.27 284 PHE A C 1
ATOM 3595 O O . PHE A 1 284 ? -20.962 58.337 4.957 1 61.63 284 PHE A O 1
ATOM 3612 N N . TYR A 1 285 ? -19.117 57.198 4.325 1 61.34 285 TYR A N 1
ATOM 3613 C CA . TYR A 1 285 ? -18.311 58.376 3.995 1 61.92 285 TYR A CA 1
ATOM 3614 C C . TYR A 1 285 ? -18.674 58.917 2.633 1 62.36 285 TYR A C 1
ATOM 3615 O O . TYR A 1 285 ? -18.704 60.13 2.455 1 62.59 285 TYR A O 1
ATOM 3633 N N . TYR A 1 286 ? -18.936 58.027 1.658 1 62.29 286 TYR A N 1
ATOM 3634 C CA . TYR A 1 286 ? -19.325 58.416 0.304 1 62.73 286 TYR A CA 1
ATOM 3635 C C . TYR A 1 286 ? -20.622 59.231 0.37 1 63.83 286 TYR A C 1
ATOM 3636 O O . TYR A 1 286 ? -20.706 60.3 -0.22 1 64.12 286 TYR A O 1
ATOM 3654 N N . MET A 1 287 ? -21.593 58.754 1.153 1 64.39 287 MET A N 1
ATOM 3655 C CA . MET A 1 287 ? -22.872 59.43 1.341 1 65.6 287 MET A CA 1
ATOM 3656 C C . MET A 1 287 ? -22.686 60.798 2.031 1 66.97 287 MET A C 1
ATOM 3657 O O . MET A 1 287 ? -23.177 61.791 1.512 1 67.01 287 MET A O 1
ATOM 3671 N N . ILE A 1 288 ? -21.982 60.86 3.175 1 67.88 288 ILE A N 1
ATOM 3672 C CA . ILE A 1 288 ? -21.806 62.125 3.902 1 69.24 288 ILE A CA 1
ATOM 3673 C C . ILE A 1 288 ? -21.026 63.164 3.061 1 70.64 288 ILE A C 1
ATOM 3674 O O . ILE A 1 288 ? -21.404 64.335 3.051 1 70.78 288 ILE A O 1
ATOM 3690 N N . ALA A 1 289 ? -19.976 62.747 2.34 1 71.52 289 ALA A N 1
ATOM 3691 C CA . ALA A 1 289 ? -19.183 63.679 1.534 1 72.91 289 ALA A CA 1
ATOM 3692 C C . ALA A 1 289 ? -19.823 64.079 0.195 1 74.34 289 ALA A C 1
ATOM 3693 O O . ALA A 1 289 ? -19.738 65.245 -0.187 1 74.63 289 ALA A O 1
ATOM 3700 N N . GLY A 1 290 ? -20.416 63.122 -0.514 1 75.06 290 GLY A N 1
ATOM 3701 C CA . GLY A 1 290 ? -20.964 63.338 -1.85 1 76.35 290 GLY A CA 1
ATOM 3702 C C . GLY A 1 290 ? -22.433 63.679 -2.034 1 77.52 290 GLY A C 1
ATOM 3703 O O . GLY A 1 290 ? -22.799 64.094 -3.137 1 77.61 290 GLY A O 1
ATOM 3707 N N . ALA A 1 291 ? -23.305 63.48 -1.021 1 78.31 291 ALA A N 1
ATOM 3708 C CA . ALA A 1 291 ? -24.737 63.772 -1.193 1 79.63 291 ALA A CA 1
ATOM 3709 C C . ALA A 1 291 ? -24.971 65.243 -1.519 1 80.96 291 ALA A C 1
ATOM 3710 O O . ALA A 1 291 ? -24.521 66.111 -0.775 1 81.16 291 ALA A O 1
ATOM 3717 N N . LYS A 1 292 ? -25.677 65.524 -2.627 1 81.69 292 LYS A N 1
ATOM 3718 C CA . LYS A 1 292 ? -25.954 66.902 -3.043 1 82.84 292 LYS A CA 1
ATOM 3719 C C . LYS A 1 292 ? -27.075 67.517 -2.183 1 83.43 292 LYS A C 1
ATOM 3720 O O . LYS A 1 292 ? -27.838 66.786 -1.548 1 83.55 292 LYS A O 1
ATOM 3739 N N . GLU A 1 293 ? -27.14 68.863 -2.159 1 83.53 293 GLU A N 1
ATOM 3740 C CA . GLU A 1 293 ? -28.083 69.689 -1.387 1 84.12 293 GLU A CA 1
ATOM 3741 C C . GLU A 1 293 ? -29.488 69.073 -1.146 1 84.27 293 GLU A C 1
ATOM 3742 O O . GLU A 1 293 ? -29.92 68.996 0.007 1 84.43 293 GLU A O 1
ATOM 3754 N N . LYS A 1 294 ? -30.194 68.643 -2.211 1 84.07 294 LYS A N 1
ATOM 3755 C CA . LYS A 1 294 ? -31.551 68.094 -2.08 1 84.28 294 LYS A CA 1
ATOM 3756 C C . LYS A 1 294 ? -31.536 66.729 -1.38 1 84.06 294 LYS A C 1
ATOM 3757 O O . LYS A 1 294 ? -32.281 66.534 -0.42 1 84.17 294 LYS A O 1
ATOM 3776 N N . MET A 1 295 ? -30.686 65.793 -1.85 1 83.56 295 MET A N 1
ATOM 3777 C CA . MET A 1 295 ? -30.555 64.455 -1.261 1 83.44 295 MET A CA 1
ATOM 3778 C C . MET A 1 295 ? -30.15 64.541 0.222 1 83.45 295 MET A C 1
ATOM 3779 O O . MET A 1 295 ? -30.612 63.736 1.029 1 83.53 295 MET A O 1
ATOM 3793 N N . ARG A 1 296 ? -29.32 65.534 0.581 1 83.26 296 ARG A N 1
ATOM 3794 C CA . ARG A 1 296 ? -28.862 65.753 1.955 1 83.5 296 ARG A CA 1
ATOM 3795 C C . ARG A 1 296 ? -30.029 65.952 2.935 1 83.47 296 ARG A C 1
ATOM 3796 O O . ARG A 1 296 ? -29.994 65.401 4.034 1 83.55 296 ARG A O 1
ATOM 3817 N N . SER A 1 297 ? -31.058 66.722 2.539 1 83.22 297 SER A N 1
ATOM 3818 C CA . SER A 1 297 ? -32.236 66.95 3.378 1 83.48 297 SER A CA 1
ATOM 3819 C C . SER A 1 297 ? -33.146 65.711 3.411 1 83.26 297 SER A C 1
ATOM 3820 O O . SER A 1 297 ? -33.756 65.44 4.441 1 83.27 297 SER A O 1
ATOM 3828 N N . ASP A 1 298 ? -33.237 64.962 2.295 1 82.94 298 ASP A N 1
ATOM 3829 C CA . ASP A 1 298 ? -34.033 63.73 2.226 1 83.02 298 ASP A CA 1
ATOM 3830 C C . ASP A 1 298 ? -33.446 62.641 3.137 1 82.62 298 ASP A C 1
ATOM 3831 O O . ASP A 1 298 ? -34.199 61.833 3.68 1 82.57 298 ASP A O 1
ATOM 3840 N N . LEU A 1 299 ? -32.108 62.605 3.283 1 82.11 299 LEU A N 1
ATOM 3841 C CA . LEU A 1 299 ? -31.424 61.615 4.116 1 82.02 299 LEU A CA 1
ATOM 3842 C C . LEU A 1 299 ? -31.168 62.094 5.562 1 81.81 299 LEU A C 1
ATOM 3843 O O . LEU A 1 299 ? -30.648 61.305 6.352 1 81.99 299 LEU A O 1
ATOM 3859 N N . LEU A 1 300 ? -31.543 63.352 5.918 1 81.26 300 LEU A N 1
ATOM 3860 C CA . LEU A 1 300 ? -31.397 63.92 7.271 1 81.24 300 LEU A CA 1
ATOM 3861 C C . LEU A 1 300 ? -29.936 63.848 7.758 1 81.08 300 LEU A C 1
ATOM 3862 O O . LEU A 1 300 ? -29.688 63.542 8.924 1 81.14 300 LEU A O 1
ATOM 3878 N N . LEU A 1 301 ? -28.972 64.155 6.875 1 80.77 301 LEU A N 1
ATOM 3879 C CA . LEU A 1 301 ? -27.551 64.033 7.203 1 80.93 301 LEU A CA 1
ATOM 3880 C C . LEU A 1 301 ? -26.935 65.229 7.914 1 80.87 301 LEU A C 1
ATOM 3881 O O . LEU A 1 301 ? -27.363 66.367 7.731 1 80.98 301 LEU A O 1
ATOM 3897 N N . GLU A 1 302 ? -25.882 64.942 8.702 1 80.55 302 GLU A N 1
ATOM 3898 C CA . GLU A 1 302 ? -25.091 65.906 9.465 1 80.66 302 GLU A CA 1
ATOM 3899 C C . GLU A 1 302 ? -23.577 65.696 9.094 1 80.15 302 GLU A C 1
ATOM 3900 O O . GLU A 1 302 ? -23.275 64.975 8.139 1 80.2 302 GLU A O 1
ATOM 3912 N N . GLY A 1 303 ? -22.655 66.361 9.789 1 79.57 303 GLY A N 1
ATOM 3913 C CA . GLY A 1 303 ? -21.229 66.219 9.519 1 79.41 303 GLY A CA 1
ATOM 3914 C C . GLY A 1 303 ? -20.64 64.93 10.059 1 78.88 303 GLY A C 1
ATOM 3915 O O . GLY A 1 303 ? -21.326 64.158 10.731 1 78.87 303 GLY A O 1
ATOM 3919 N N . PHE A 1 304 ? -19.347 64.704 9.786 1 78.2 304 PHE A N 1
ATOM 3920 C CA . PHE A 1 304 ? -18.626 63.515 10.243 1 77.91 304 PHE A CA 1
ATOM 3921 C C . PHE A 1 304 ? -18.477 63.438 11.764 1 77.52 304 PHE A C 1
ATOM 3922 O O . PHE A 1 304 ? -18.392 62.335 12.298 1 77.72 304 PHE A O 1
ATOM 3939 N N . ASN A 1 305 ? -18.425 64.589 12.459 1 76.93 305 ASN A N 1
ATOM 3940 C CA . ASN A 1 305 ? -18.289 64.63 13.919 1 76.83 305 ASN A CA 1
ATOM 3941 C C . ASN A 1 305 ? -19.64 64.547 14.665 1 76.24 305 ASN A C 1
ATOM 3942 O O . ASN A 1 305 ? -19.642 64.656 15.891 1 76.43 305 ASN A O 1
ATOM 3953 N N . ASN A 1 306 ? -20.777 64.361 13.956 1 75.4 306 ASN A N 1
ATOM 3954 C CA . ASN A 1 306 ? -22.097 64.316 14.59 1 75 306 ASN A CA 1
ATOM 3955 C C . ASN A 1 306 ? -22.682 62.904 14.706 1 74.25 306 ASN A C 1
ATOM 3956 O O . ASN A 1 306 ? -23.893 62.788 14.889 1 74.52 306 ASN A O 1
ATOM 3967 N N . TYR A 1 307 ? -21.856 61.836 14.635 1 73.24 307 TYR A N 1
ATOM 3968 C CA . TYR A 1 307 ? -22.365 60.46 14.745 1 72.66 307 TYR A CA 1
ATOM 3969 C C . TYR A 1 307 ? -21.525 59.614 15.698 1 71.84 307 TYR A C 1
ATOM 3970 O O . TYR A 1 307 ? -20.316 59.498 15.512 1 71.85 307 TYR A O 1
ATOM 3988 N N . THR A 1 308 ? -22.176 59.008 16.707 1 71.04 308 THR A N 1
ATOM 3989 C CA . THR A 1 308 ? -21.51 58.164 17.704 1 70.77 308 THR A CA 1
ATOM 3990 C C . THR A 1 308 ? -20.944 56.896 17.051 1 70.25 308 THR A C 1
ATOM 3991 O O . THR A 1 308 ? -19.845 56.471 17.409 1 70.28 308 THR A O 1
ATOM 4002 N N . PHE A 1 309 ? -21.662 56.314 16.071 1 69.66 309 PHE A N 1
ATOM 4003 C CA . PHE A 1 309 ? -21.175 55.129 15.361 1 69.58 309 PHE A CA 1
ATOM 4004 C C . PHE A 1 309 ? -19.951 55.401 14.467 1 69.88 309 PHE A C 1
ATOM 4005 O O . PHE A 1 309 ? -19.366 54.443 13.974 1 69.98 309 PHE A O 1
ATOM 4022 N N . LEU A 1 310 ? -19.531 56.673 14.295 1 69.88 310 LEU A N 1
ATOM 4023 C CA . LEU A 1 310 ? -18.302 57.025 13.586 1 70.21 310 LEU A CA 1
ATOM 4024 C C . LEU A 1 310 ? -17.296 57.357 14.7 1 70.29 310 LEU A C 1
ATOM 4025 O O . LEU A 1 310 ? -17.125 58.525 15.048 1 70.43 310 LEU A O 1
ATOM 4041 N N . SER A 1 311 ? -16.679 56.317 15.289 1 70.06 311 SER A N 1
ATOM 4042 C CA . SER A 1 311 ? -15.772 56.447 16.432 1 70.52 311 SER A CA 1
ATOM 4043 C C . SER A 1 311 ? -14.673 57.515 16.292 1 71.06 311 SER A C 1
ATOM 4044 O O . SER A 1 311 ? -14.439 58.259 17.246 1 71.37 311 SER A O 1
ATOM 4052 N N . ASN A 1 312 ? -13.996 57.58 15.134 1 71.04 312 ASN A N 1
ATOM 4053 C CA . ASN A 1 312 ? -12.913 58.534 14.882 1 71.71 312 ASN A CA 1
ATOM 4054 C C . ASN A 1 312 ? -13.29 59.665 13.908 1 72.14 312 ASN A C 1
ATOM 4055 O O . ASN A 1 312 ? -12.392 60.344 13.417 1 72.17 312 ASN A O 1
ATOM 4066 N N . GLY A 1 313 ? -14.581 59.882 13.653 1 72.35 313 GLY A N 1
ATOM 4067 C CA . GLY A 1 313 ? -15.018 60.929 12.737 1 73.1 313 GLY A CA 1
ATOM 4068 C C . GLY A 1 313 ? -14.519 60.691 11.326 1 73.8 313 GLY A C 1
ATOM 4069 O O . GLY A 1 313 ? -14.491 59.545 10.876 1 73.98 313 GLY A O 1
ATOM 4073 N N . PHE A 1 314 ? -14.084 61.752 10.628 1 74.04 314 PHE A N 1
ATOM 4074 C CA . PHE A 1 314 ? -13.553 61.596 9.28 1 74.74 314 PHE A CA 1
ATOM 4075 C C . PHE A 1 314 ? -12.102 61.121 9.35 1 75.2 314 PHE A C 1
ATOM 4076 O O . PHE A 1 314 ? -11.285 61.732 10.039 1 75.28 314 PHE A O 1
ATOM 4093 N N . VAL A 1 315 ? -11.788 60.042 8.623 1 75.32 315 VAL A N 1
ATOM 4094 C CA . VAL A 1 315 ? -10.441 59.484 8.515 1 75.97 315 VAL A CA 1
ATOM 4095 C C . VAL A 1 315 ? -10.212 59.327 7 1 76.62 315 VAL A C 1
ATOM 4096 O O . VAL A 1 315 ? -11.005 58.633 6.369 1 76.8 315 VAL A O 1
ATOM 4109 N N . PRO A 1 316 ? -9.211 59.978 6.367 1 76.84 316 PRO A N 1
ATOM 4110 C CA . PRO A 1 316 ? -9.079 59.858 4.9 1 77.11 316 PRO A CA 1
ATOM 4111 C C . PRO A 1 316 ? -8.414 58.58 4.389 1 77.6 316 PRO A C 1
ATOM 4112 O O . PRO A 1 316 ? -7.722 57.892 5.138 1 77.64 316 PRO A O 1
ATOM 4123 N N . ILE A 1 317 ? -8.624 58.287 3.091 1 77.84 317 ILE A N 1
ATOM 4124 C CA . ILE A 1 317 ? -7.974 57.193 2.364 1 78.57 317 ILE A CA 1
ATOM 4125 C C . ILE A 1 317 ? -7.079 57.93 1.341 1 79.2 317 ILE A C 1
ATOM 4126 O O . ILE A 1 317 ? -7.629 58.701 0.549 1 79.32 317 ILE A O 1
ATOM 4142 N N . PRO A 1 318 ? -5.733 57.775 1.335 1 79.51 318 PRO A N 1
ATOM 4143 C CA . PRO A 1 318 ? -4.919 58.547 0.371 1 79.8 318 PRO A CA 1
ATOM 4144 C C . PRO A 1 318 ? -5.243 58.371 -1.113 1 80.12 318 PRO A C 1
ATOM 4145 O O . PRO A 1 318 ? -5.086 59.32 -1.879 1 80.34 318 PRO A O 1
ATOM 4156 N N . ALA A 1 319 ? -5.668 57.171 -1.526 1 80.01 319 ALA A N 1
ATOM 4157 C CA . ALA A 1 319 ? -5.925 56.864 -2.933 1 80.47 319 ALA A CA 1
ATOM 4158 C C . ALA A 1 319 ? -7.254 57.37 -3.522 1 80.54 319 ALA A C 1
ATOM 4159 O O . ALA A 1 319 ? -7.348 57.44 -4.75 1 80.67 319 ALA A O 1
ATOM 4166 N N . ALA A 1 320 ? -8.281 57.675 -2.701 1 80.25 320 ALA A N 1
ATOM 4167 C CA . ALA A 1 320 ? -9.575 58.094 -3.246 1 80.44 320 ALA A CA 1
ATOM 4168 C C . ALA A 1 320 ? -10.315 59.125 -2.399 1 80.43 320 ALA A C 1
ATOM 4169 O O . ALA A 1 320 ? -10.284 59.065 -1.171 1 80.44 320 ALA A O 1
ATOM 4176 N N . GLN A 1 321 ? -11.031 60.039 -3.077 1 80.21 321 GLN A N 1
ATOM 4177 C CA . GLN A 1 321 ? -11.855 61.07 -2.447 1 80.4 321 GLN A CA 1
ATOM 4178 C C . GLN A 1 321 ? -13.253 60.494 -2.246 1 80.11 321 GLN A C 1
ATOM 4179 O O . GLN A 1 321 ? -13.82 59.949 -3.19 1 80.19 321 GLN A O 1
ATOM 4193 N N . ASP A 1 322 ? -13.818 60.624 -1.041 1 79.64 322 ASP A N 1
ATOM 4194 C CA . ASP A 1 322 ? -15.139 60.067 -0.742 1 79.64 322 ASP A CA 1
ATOM 4195 C C . ASP A 1 322 ? -16.292 60.719 -1.52 1 79.45 322 ASP A C 1
ATOM 4196 O O . ASP A 1 322 ? -17.244 60.017 -1.863 1 79.54 322 ASP A O 1
ATOM 4205 N N . ASP A 1 323 ? -16.219 62.034 -1.805 1 79.02 323 ASP A N 1
ATOM 4206 C CA . ASP A 1 323 ? -17.271 62.719 -2.574 1 79.17 323 ASP A CA 1
ATOM 4207 C C . ASP A 1 323 ? -17.306 62.262 -4.037 1 78.72 323 ASP A C 1
ATOM 4208 O O . ASP A 1 323 ? -18.385 62.168 -4.62 1 78.8 323 ASP A O 1
ATOM 4217 N N . GLU A 1 324 ? -16.139 61.965 -4.622 1 78.13 324 GLU A N 1
ATOM 4218 C CA . GLU A 1 324 ? -16.046 61.492 -6.003 1 78.07 324 GLU A CA 1
ATOM 4219 C C . GLU A 1 324 ? -16.357 59.985 -6.084 1 77.36 324 GLU A C 1
ATOM 4220 O O . GLU A 1 324 ? -16.92 59.538 -7.085 1 77.44 324 GLU A O 1
ATOM 4232 N N . MET A 1 325 ? -16.029 59.209 -5.028 1 76.44 325 MET A N 1
ATOM 4233 C CA . MET A 1 325 ? -16.372 57.783 -4.973 1 75.91 325 MET A CA 1
ATOM 4234 C C . MET A 1 325 ? -17.892 57.574 -4.846 1 75.35 325 MET A C 1
ATOM 4235 O O . MET A 1 325 ? -18.382 56.52 -5.24 1 75.38 325 MET A O 1
ATOM 4249 N N . PHE A 1 326 ? -18.633 58.558 -4.3 1 74.75 326 PHE A N 1
ATOM 4250 C CA . PHE A 1 326 ? -20.088 58.498 -4.223 1 74.73 326 PHE A CA 1
ATOM 4251 C C . PHE A 1 326 ? -20.666 58.527 -5.637 1 74.82 326 PHE A C 1
ATOM 4252 O O . PHE A 1 326 ? -21.579 57.76 -5.93 1 74.95 326 PHE A O 1
ATOM 4269 N N . GLN A 1 327 ? -20.124 59.385 -6.521 1 74.62 327 GLN A N 1
ATOM 4270 C CA . GLN A 1 327 ? -20.592 59.464 -7.9 1 74.84 327 GLN A CA 1
ATOM 4271 C C . GLN A 1 327 ? -20.271 58.176 -8.663 1 74.56 327 GLN A C 1
ATOM 4272 O O . GLN A 1 327 ? -21.099 57.728 -9.453 1 74.87 327 GLN A O 1
ATOM 4286 N N . GLU A 1 328 ? -19.105 57.557 -8.408 1 73.8 328 GLU A N 1
ATOM 4287 C CA . GLU A 1 328 ? -18.77 56.283 -9.046 1 73.57 328 GLU A CA 1
ATOM 4288 C C . GLU A 1 328 ? -19.738 55.19 -8.586 1 73.06 328 GLU A C 1
ATOM 4289 O O . GLU A 1 328 ? -20.148 54.378 -9.405 1 73.17 328 GLU A O 1
ATOM 4301 N N . THR A 1 329 ? -20.11 55.174 -7.292 1 72.4 329 THR A N 1
ATOM 4302 C CA . THR A 1 329 ? -21.056 54.193 -6.741 1 72.2 329 THR A CA 1
ATOM 4303 C C . THR A 1 329 ? -22.472 54.41 -7.31 1 72.06 329 THR A C 1
ATOM 4304 O O . THR A 1 329 ? -23.135 53.437 -7.655 1 71.89 329 THR A O 1
ATOM 4315 N N . VAL A 1 330 ? -22.919 55.673 -7.439 1 72.01 330 VAL A N 1
ATOM 4316 C CA . VAL A 1 330 ? -24.228 55.995 -8.029 1 72.39 330 VAL A CA 1
ATOM 4317 C C . VAL A 1 330 ? -24.242 55.525 -9.5 1 72.61 330 VAL A C 1
ATOM 4318 O O . VAL A 1 330 ? -25.199 54.877 -9.926 1 72.73 330 VAL A O 1
ATOM 4331 N N . GLU A 1 331 ? -23.177 55.823 -10.258 1 72.43 331 GLU A N 1
ATOM 4332 C CA . GLU A 1 331 ? -23.08 55.392 -11.655 1 72.83 331 GLU A CA 1
ATOM 4333 C C . GLU A 1 331 ? -23.075 53.86 -11.756 1 72.61 331 GLU A C 1
ATOM 4334 O O . GLU A 1 331 ? -23.751 53.315 -12.622 1 72.82 331 GLU A O 1
ATOM 4346 N N . ALA A 1 332 ? -22.344 53.169 -10.865 1 72.07 332 ALA A N 1
ATOM 4347 C CA . ALA A 1 332 ? -22.295 51.706 -10.837 1 72.13 332 ALA A CA 1
ATOM 4348 C C . ALA A 1 332 ? -23.674 51.105 -10.529 1 71.96 332 ALA A C 1
ATOM 4349 O O . ALA A 1 332 ? -24.079 50.151 -11.189 1 72.11 332 ALA A O 1
ATOM 4356 N N . MET A 1 333 ? -24.401 51.674 -9.551 1 71.54 333 MET A N 1
ATOM 4357 C CA . MET A 1 333 ? -25.736 51.196 -9.189 1 71.64 333 MET A CA 1
ATOM 4358 C C . MET A 1 333 ? -26.72 51.421 -10.344 1 71.92 333 MET A C 1
ATOM 4359 O O . MET A 1 333 ? -27.574 50.572 -10.578 1 72.03 333 MET A O 1
ATOM 4373 N N . ALA A 1 334 ? -26.578 52.53 -11.092 1 71.88 334 ALA A N 1
ATOM 4374 C CA . ALA A 1 334 ? -27.427 52.804 -12.252 1 72.26 334 ALA A CA 1
ATOM 4375 C C . ALA A 1 334 ? -27.194 51.78 -13.38 1 72.45 334 ALA A C 1
ATOM 4376 O O . ALA A 1 334 ? -28.15 51.4 -14.052 1 72.58 334 ALA A O 1
ATOM 4383 N N . ILE A 1 335 ? -25.944 51.323 -13.574 1 72.31 335 ILE A N 1
ATOM 4384 C CA . ILE A 1 335 ? -25.618 50.321 -14.6 1 72.77 335 ILE A CA 1
ATOM 4385 C C . ILE A 1 335 ? -26.28 48.984 -14.234 1 73.16 335 ILE A C 1
ATOM 4386 O O . ILE A 1 335 ? -26.828 48.311 -15.105 1 73.33 335 ILE A O 1
ATOM 4402 N N . MET A 1 336 ? -26.256 48.614 -12.943 1 73.16 336 MET A N 1
ATOM 4403 C CA . MET A 1 336 ? -26.85 47.363 -12.467 1 73.6 336 MET A CA 1
ATOM 4404 C C . MET A 1 336 ? -28.392 47.317 -12.584 1 73.96 336 MET A C 1
ATOM 4405 O O . MET A 1 336 ? -28.968 46.23 -12.52 1 74.21 336 MET A O 1
ATOM 4419 N N . GLY A 1 337 ? -29.04 48.469 -12.749 1 73.79 337 GLY A N 1
ATOM 4420 C CA . GLY A 1 337 ? -30.488 48.547 -12.885 1 74.11 337 GLY A CA 1
ATOM 4421 C C . GLY A 1 337 ? -31.208 49.168 -11.704 1 74.33 337 GLY A C 1
ATOM 4422 O O . GLY A 1 337 ? -32.439 49.234 -11.718 1 74.65 337 GLY A O 1
ATOM 4426 N N . PHE A 1 338 ? -30.474 49.63 -10.672 1 74.08 338 PHE A N 1
ATOM 4427 C CA . PHE A 1 338 ? -31.108 50.267 -9.522 1 74.46 338 PHE A CA 1
ATOM 4428 C C . PHE A 1 338 ? -31.591 51.655 -9.952 1 74.46 338 PHE A C 1
ATOM 4429 O O . PHE A 1 338 ? -30.791 52.456 -10.435 1 74.68 338 PHE A O 1
ATOM 4446 N N . SER A 1 339 ? -32.89 51.935 -9.802 1 74.03 339 SER A N 1
ATOM 4447 C CA . SER A 1 339 ? -33.457 53.233 -10.168 1 74.07 339 SER A CA 1
ATOM 4448 C C . SER A 1 339 ? -33.058 54.323 -9.143 1 74.12 339 SER A C 1
ATOM 4449 O O . SER A 1 339 ? -32.517 53.999 -8.086 1 74.23 339 SER A O 1
ATOM 4457 N N . GLU A 1 340 ? -33.317 55.612 -9.447 1 73.94 340 GLU A N 1
ATOM 4458 C CA . GLU A 1 340 ? -33.004 56.7 -8.51 1 74.22 340 GLU A CA 1
ATOM 4459 C C . GLU A 1 340 ? -33.793 56.564 -7.201 1 73.88 340 GLU A C 1
ATOM 4460 O O . GLU A 1 340 ? -33.285 56.947 -6.15 1 73.93 340 GLU A O 1
ATOM 4472 N N . GLU A 1 341 ? -35.021 56.02 -7.263 1 73.43 341 GLU A N 1
ATOM 4473 C CA . GLU A 1 341 ? -35.869 55.813 -6.088 1 73.49 341 GLU A CA 1
ATOM 4474 C C . GLU A 1 341 ? -35.334 54.665 -5.208 1 72.78 341 GLU A C 1
ATOM 4475 O O . GLU A 1 341 ? -35.411 54.751 -3.984 1 72.84 341 GLU A O 1
ATOM 4487 N N . GLU A 1 342 ? -34.781 53.606 -5.825 1 71.98 342 GLU A N 1
ATOM 4488 C CA . GLU A 1 342 ? -34.208 52.477 -5.083 1 71.65 342 GLU A CA 1
ATOM 4489 C C . GLU A 1 342 ? -32.871 52.865 -4.449 1 71 342 GLU A C 1
ATOM 4490 O O . GLU A 1 342 ? -32.573 52.405 -3.351 1 71.12 342 GLU A O 1
ATOM 4502 N N . GLN A 1 343 ? -32.073 53.711 -5.122 1 70.18 343 GLN A N 1
ATOM 4503 C CA . GLN A 1 343 ? -30.801 54.183 -4.569 1 69.83 343 GLN A CA 1
ATOM 4504 C C . GLN A 1 343 ? -31.067 55.085 -3.357 1 69.05 343 GLN A C 1
ATOM 4505 O O . GLN A 1 343 ? -30.342 54.993 -2.366 1 69.18 343 GLN A O 1
ATOM 4519 N N . LEU A 1 344 ? -32.105 55.946 -3.427 1 68.02 344 LEU A N 1
ATOM 4520 C CA . LEU A 1 344 ? -32.483 56.81 -2.309 1 67.52 344 LEU A CA 1
ATOM 4521 C C . LEU A 1 344 ? -32.925 55.954 -1.113 1 66.88 344 LEU A C 1
ATOM 4522 O O . LEU A 1 344 ? -32.526 56.239 0.014 1 67.12 344 LEU A O 1
ATOM 4538 N N . SER A 1 345 ? -33.734 54.904 -1.357 1 65.87 345 SER A N 1
ATOM 4539 C CA . SER A 1 345 ? -34.186 53.99 -0.307 1 65.34 345 SER A CA 1
ATOM 4540 C C . SER A 1 345 ? -32.989 53.316 0.374 1 64.98 345 SER A C 1
ATOM 4541 O O . SER A 1 345 ? -32.956 53.234 1.6 1 65.17 345 SER A O 1
ATOM 4549 N N . ILE A 1 346 ? -31.994 52.87 -0.417 1 64.36 346 ILE A N 1
ATOM 4550 C CA . ILE A 1 346 ? -30.765 52.253 0.097 1 64.29 346 ILE A CA 1
ATOM 4551 C C . ILE A 1 346 ? -30.038 53.238 1.029 1 64.26 346 ILE A C 1
ATOM 4552 O O . ILE A 1 346 ? -29.69 52.875 2.151 1 64.33 346 ILE A O 1
ATOM 4568 N N . LEU A 1 347 ? -29.835 54.482 0.57 1 64.01 347 LEU A N 1
ATOM 4569 C CA . LEU A 1 347 ? -29.131 55.503 1.346 1 64.12 347 LEU A CA 1
ATOM 4570 C C . LEU A 1 347 ? -29.913 55.95 2.589 1 64.04 347 LEU A C 1
ATOM 4571 O O . LEU A 1 347 ? -29.285 56.352 3.565 1 64.19 347 LEU A O 1
ATOM 4587 N N . LYS A 1 348 ? -31.26 55.856 2.584 1 63.73 348 LYS A N 1
ATOM 4588 C CA . LYS A 1 348 ? -32.064 56.165 3.777 1 63.89 348 LYS A CA 1
ATOM 4589 C C . LYS A 1 348 ? -31.81 55.113 4.872 1 63.77 348 LYS A C 1
ATOM 4590 O O . LYS A 1 348 ? -31.837 55.451 6.052 1 63.92 348 LYS A O 1
ATOM 4609 N N . VAL A 1 349 ? -31.582 53.843 4.484 1 63.39 349 VAL A N 1
ATOM 4610 C CA . VAL A 1 349 ? -31.295 52.764 5.431 1 63.58 349 VAL A CA 1
ATOM 4611 C C . VAL A 1 349 ? -29.878 52.958 6.002 1 63.63 349 VAL A C 1
ATOM 4612 O O . VAL A 1 349 ? -29.688 52.798 7.206 1 63.89 349 VAL A O 1
ATOM 4625 N N . VAL A 1 350 ? -28.914 53.389 5.17 1 63.26 350 VAL A N 1
ATOM 4626 C CA . VAL A 1 350 ? -27.542 53.67 5.613 1 63.4 350 VAL A CA 1
ATOM 4627 C C . VAL A 1 350 ? -27.593 54.824 6.647 1 63.37 350 VAL A C 1
ATOM 4628 O O . VAL A 1 350 ? -26.964 54.734 7.704 1 63.4 350 VAL A O 1
ATOM 4641 N N . SER A 1 351 ? -28.379 55.877 6.35 1 63.11 351 SER A N 1
ATOM 4642 C CA . SER A 1 351 ? -28.566 57.022 7.244 1 63.25 351 SER A CA 1
ATOM 4643 C C . SER A 1 351 ? -29.272 56.613 8.543 1 63.22 351 SER A C 1
ATOM 4644 O O . SER A 1 351 ? -28.901 57.109 9.604 1 63.39 351 SER A O 1
ATOM 4652 N N . SER A 1 352 ? -30.275 55.712 8.473 1 62.93 352 SER A N 1
ATOM 4653 C CA . SER A 1 352 ? -30.987 55.24 9.67 1 63.11 352 SER A CA 1
ATOM 4654 C C . SER A 1 352 ? -30.079 54.413 10.592 1 62.93 352 SER A C 1
ATOM 4655 O O . SER A 1 352 ? -30.314 54.391 11.798 1 63.2 352 SER A O 1
ATOM 4663 N N . VAL A 1 353 ? -29.05 53.738 10.035 1 62.39 353 VAL A N 1
ATOM 4664 C CA . VAL A 1 353 ? -28.071 52.982 10.824 1 62.36 353 VAL A CA 1
ATOM 4665 C C . VAL A 1 353 ? -27.288 54.004 11.671 1 62.64 353 VAL A C 1
ATOM 4666 O O . VAL A 1 353 ? -27.184 53.831 12.882 1 62.75 353 VAL A O 1
ATOM 4679 N N . LEU A 1 354 ? -26.801 55.093 11.043 1 62.71 354 LEU A N 1
ATOM 4680 C CA . LEU A 1 354 ? -26.071 56.156 11.744 1 63.28 354 LEU A CA 1
ATOM 4681 C C . LEU A 1 354 ? -26.943 56.833 12.807 1 63.85 354 LEU A C 1
ATOM 4682 O O . LEU A 1 354 ? -26.476 57.05 13.927 1 63.79 354 LEU A O 1
ATOM 4698 N N . GLN A 1 355 ? -28.2 57.178 12.458 1 64.16 355 GLN A N 1
ATOM 4699 C CA . GLN A 1 355 ? -29.118 57.829 13.393 1 64.86 355 GLN A CA 1
ATOM 4700 C C . GLN A 1 355 ? -29.43 56.95 14.608 1 65.37 355 GLN A C 1
ATOM 4701 O O . GLN A 1 355 ? -29.69 57.494 15.683 1 65.5 355 GLN A O 1
ATOM 4715 N N . LEU A 1 356 ? -29.404 55.606 14.462 1 65.47 356 LEU A N 1
ATOM 4716 C CA . LEU A 1 356 ? -29.632 54.719 15.606 1 66.13 356 LEU A CA 1
ATOM 4717 C C . LEU A 1 356 ? -28.54 54.931 16.672 1 66.96 356 LEU A C 1
ATOM 4718 O O . LEU A 1 356 ? -28.851 54.974 17.857 1 67.23 356 LEU A O 1
ATOM 4734 N N . GLY A 1 357 ? -27.297 55.136 16.238 1 67.17 357 GLY A N 1
ATOM 4735 C CA . GLY A 1 357 ? -26.177 55.392 17.133 1 67.83 357 GLY A CA 1
ATOM 4736 C C . GLY A 1 357 ? -26.26 56.666 17.946 1 68.52 357 GLY A C 1
ATOM 4737 O O . GLY A 1 357 ? -25.64 56.749 19.006 1 68.65 357 GLY A O 1
ATOM 4741 N N . ASN A 1 358 ? -27.008 57.67 17.463 1 68.95 358 ASN A N 1
ATOM 4742 C CA . ASN A 1 358 ? -27.186 58.928 18.184 1 69.96 358 ASN A CA 1
ATOM 4743 C C . ASN A 1 358 ? -28.288 58.854 19.266 1 71.08 358 ASN A C 1
ATOM 4744 O O . ASN A 1 358 ? -28.512 59.858 19.94 1 71.32 358 ASN A O 1
ATOM 4755 N N . ILE A 1 359 ? -28.963 57.691 19.452 1 71.56 359 ILE A N 1
ATOM 4756 C CA . ILE A 1 359 ? -29.994 57.549 20.483 1 72.51 359 ILE A CA 1
ATOM 4757 C C . ILE A 1 359 ? -29.265 57.424 21.818 1 73.91 359 ILE A C 1
ATOM 4758 O O . ILE A 1 359 ? -28.469 56.502 21.984 1 74.03 359 ILE A O 1
ATOM 4774 N N . VAL A 1 360 ? -29.52 58.354 22.756 1 74.79 360 VAL A N 1
ATOM 4775 C CA . VAL A 1 360 ? -28.865 58.365 24.063 1 76.1 360 VAL A CA 1
ATOM 4776 C C . VAL A 1 360 ? -29.848 57.944 25.155 1 77.48 360 VAL A C 1
ATOM 4777 O O . VAL A 1 360 ? -30.908 58.553 25.289 1 77.63 360 VAL A O 1
ATOM 4790 N N . PHE A 1 361 ? -29.489 56.915 25.943 1 78.35 361 PHE A N 1
ATOM 4791 C CA . PHE A 1 361 ? -30.293 56.454 27.076 1 79.78 361 PHE A CA 1
ATOM 4792 C C . PHE A 1 361 ? -29.628 56.924 28.377 1 81.74 361 PHE A C 1
ATOM 4793 O O . PHE A 1 361 ? -28.4 56.976 28.453 1 81.86 361 PHE A O 1
ATOM 4810 N N . LYS A 1 362 ? -30.434 57.272 29.392 1 83.11 362 LYS A N 1
ATOM 4811 C CA . LYS A 1 362 ? -29.919 57.735 30.68 1 85.08 362 LYS A CA 1
ATOM 4812 C C . LYS A 1 362 ? -30.355 56.79 31.793 1 86.91 362 LYS A C 1
ATOM 4813 O O . LYS A 1 362 ? -31.543 56.489 31.908 1 87 362 LYS A O 1
ATOM 4832 N N . LYS A 1 363 ? -29.401 56.326 32.616 1 88.21 363 LYS A N 1
ATOM 4833 C CA . LYS A 1 363 ? -29.712 55.451 33.741 1 90.02 363 LYS A CA 1
ATOM 4834 C C . LYS A 1 363 ? -30.268 56.344 34.857 1 91.47 363 LYS A C 1
ATOM 4835 O O . LYS A 1 363 ? -29.528 57.136 35.442 1 91.59 363 LYS A O 1
ATOM 4854 N N . GLU A 1 364 ? -31.582 56.26 35.106 1 92.4 364 GLU A N 1
ATOM 4855 C CA . GLU A 1 364 ? -32.239 57.103 36.106 1 93.84 364 GLU A CA 1
ATOM 4856 C C . GLU A 1 364 ? -31.932 56.664 37.538 1 94.86 364 GLU A C 1
ATOM 4857 O O . GLU A 1 364 ? -31.719 55.48 37.8 1 95.02 364 GLU A O 1
ATOM 4869 N N . ARG A 1 365 ? -31.938 57.63 38.466 1 95.34 365 ARG A N 1
ATOM 4870 C CA . ARG A 1 365 ? -31.693 57.377 39.885 1 96.26 365 ARG A CA 1
ATOM 4871 C C . ARG A 1 365 ? -32.991 56.878 40.545 1 96.64 365 ARG A C 1
ATOM 4872 O O . ARG A 1 365 ? -34.086 57.225 40.095 1 96.8 365 ARG A O 1
ATOM 4893 N N . ASN A 1 366 ? -32.86 56.046 41.598 1 96.6 366 ASN A N 1
ATOM 4894 C CA . ASN A 1 366 ? -33.98 55.435 42.33 1 96.98 366 ASN A CA 1
ATOM 4895 C C . ASN A 1 366 ? -34.728 54.346 41.524 1 96.83 366 ASN A C 1
ATOM 4896 O O . ASN A 1 366 ? -35.685 53.775 42.047 1 96.98 366 ASN A O 1
ATOM 4907 N N . THR A 1 367 ? -34.29 54.036 40.28 1 96.38 367 THR A N 1
ATOM 4908 C CA . THR A 1 367 ? -34.915 53.009 39.438 1 96.34 367 THR A CA 1
ATOM 4909 C C . THR A 1 367 ? -33.913 52.421 38.435 1 95.83 367 THR A C 1
ATOM 4910 O O . THR A 1 367 ? -32.937 53.074 38.062 1 95.91 367 THR A O 1
ATOM 4921 N N . ASP A 1 368 ? -34.171 51.179 38.001 1 95.13 368 ASP A N 1
ATOM 4922 C CA . ASP A 1 368 ? -33.34 50.468 37.026 1 94.86 368 ASP A CA 1
ATOM 4923 C C . ASP A 1 368 ? -33.779 50.762 35.575 1 94.01 368 ASP A C 1
ATOM 4924 O O . ASP A 1 368 ? -32.971 50.6 34.664 1 94.15 368 ASP A O 1
ATOM 4933 N N . GLN A 1 369 ? -35.05 51.165 35.356 1 92.98 369 GLN A N 1
ATOM 4934 C CA . GLN A 1 369 ? -35.571 51.445 34.015 1 92.47 369 GLN A CA 1
ATOM 4935 C C . GLN A 1 369 ? -34.851 52.645 33.385 1 91.59 369 GLN A C 1
ATOM 4936 O O . GLN A 1 369 ? -34.678 53.676 34.036 1 91.63 369 GLN A O 1
ATOM 4950 N N . ALA A 1 370 ? -34.425 52.498 32.121 1 90.56 370 ALA A N 1
ATOM 4951 C CA . ALA A 1 370 ? -33.741 53.552 31.378 1 90.01 370 ALA A CA 1
ATOM 4952 C C . ALA A 1 370 ? -34.744 54.56 30.808 1 89.16 370 ALA A C 1
ATOM 4953 O O . ALA A 1 370 ? -35.916 54.233 30.612 1 89.2 370 ALA A O 1
ATOM 4960 N N . SER A 1 371 ? -34.271 55.78 30.531 1 88.21 371 SER A N 1
ATOM 4961 C CA . SER A 1 371 ? -35.08 56.848 29.952 1 87.75 371 SER A CA 1
ATOM 4962 C C . SER A 1 371 ? -34.409 57.389 28.682 1 86.94 371 SER A C 1
ATOM 4963 O O . SER A 1 371 ? -33.196 57.267 28.518 1 86.96 371 SER A O 1
ATOM 4971 N N . MET A 1 372 ? -35.204 57.987 27.789 1 86.08 372 MET A N 1
ATOM 4972 C CA . MET A 1 372 ? -34.711 58.594 26.555 1 85.83 372 MET A CA 1
ATOM 4973 C C . MET A 1 372 ? -35.172 60.065 26.578 1 85.31 372 MET A C 1
ATOM 4974 O O . MET A 1 372 ? -36.202 60.385 25.981 1 85.35 372 MET A O 1
ATOM 4988 N N . PRO A 1 373 ? -34.485 60.968 27.324 1 84.73 373 PRO A N 1
ATOM 4989 C CA . PRO A 1 373 ? -34.955 62.366 27.381 1 84.32 373 PRO A CA 1
ATOM 4990 C C . PRO A 1 373 ? -35.041 63.047 26.016 1 83.8 373 PRO A C 1
ATOM 4991 O O . PRO A 1 373 ? -36.057 63.673 25.72 1 83.99 373 PRO A O 1
ATOM 5002 N N . ASP A 1 374 ? -33.999 62.901 25.178 1 82.94 374 ASP A N 1
ATOM 5003 C CA . ASP A 1 374 ? -33.965 63.487 23.842 1 82.48 374 ASP A CA 1
ATOM 5004 C C . ASP A 1 374 ? -34.321 62.416 22.816 1 81.3 374 ASP A C 1
ATOM 5005 O O . ASP A 1 374 ? -33.504 61.536 22.55 1 81.45 374 ASP A O 1
ATOM 5014 N N . ASN A 1 375 ? -35.533 62.485 22.245 1 79.97 375 ASN A N 1
ATOM 5015 C CA . ASN A 1 375 ? -35.978 61.516 21.239 1 79.19 375 ASN A CA 1
ATOM 5016 C C . ASN A 1 375 ? -35.72 61.991 19.794 1 78.03 375 ASN A C 1
ATOM 5017 O O . ASN A 1 375 ? -36.318 61.439 18.879 1 78.01 375 ASN A O 1
ATOM 5028 N N . THR A 1 376 ? -34.843 62.992 19.583 1 76.87 376 THR A N 1
ATOM 5029 C CA . THR A 1 376 ? -34.581 63.524 18.243 1 76.16 376 THR A CA 1
ATOM 5030 C C . THR A 1 376 ? -34.029 62.448 17.311 1 75.03 376 THR A C 1
ATOM 5031 O O . THR A 1 376 ? -34.538 62.286 16.202 1 75.2 376 THR A O 1
ATOM 5042 N N . ALA A 1 377 ? -33.019 61.692 17.759 1 73.73 377 ALA A N 1
ATOM 5043 C CA . ALA A 1 377 ? -32.45 60.622 16.946 1 73.01 377 ALA A CA 1
ATOM 5044 C C . ALA A 1 377 ? -33.497 59.547 16.647 1 72.15 377 ALA A C 1
ATOM 5045 O O . ALA A 1 377 ? -33.594 59.108 15.505 1 72.36 377 ALA A O 1
ATOM 5052 N N . ALA A 1 378 ? -34.313 59.166 17.652 1 71.03 378 ALA A N 1
ATOM 5053 C CA . ALA A 1 378 ? -35.386 58.18 17.484 1 70.36 378 ALA A CA 1
ATOM 5054 C C . ALA A 1 378 ? -36.452 58.653 16.482 1 69.48 378 ALA A C 1
ATOM 5055 O O . ALA A 1 378 ? -36.992 57.831 15.743 1 69.46 378 ALA A O 1
ATOM 5062 N N . GLN A 1 379 ? -36.757 59.964 16.459 1 68.61 379 GLN A N 1
ATOM 5063 C CA . GLN A 1 379 ? -37.72 60.539 15.516 1 68.23 379 GLN A CA 1
ATOM 5064 C C . GLN A 1 379 ? -37.191 60.445 14.093 1 67.84 379 GLN A C 1
ATOM 5065 O O . GLN A 1 379 ? -37.957 60.148 13.18 1 67.87 379 GLN A O 1
ATOM 5079 N N . LYS A 1 380 ? -35.884 60.69 13.905 1 67.38 380 LYS A N 1
ATOM 5080 C CA . LYS A 1 380 ? -35.248 60.614 12.59 1 67.36 380 LYS A CA 1
ATOM 5081 C C . LYS A 1 380 ? -35.195 59.156 12.119 1 67.26 380 LYS A C 1
ATOM 5082 O O . LYS A 1 380 ? -35.454 58.885 10.949 1 67.43 380 LYS A O 1
ATOM 5101 N N . VAL A 1 381 ? -34.896 58.217 13.039 1 66.91 381 VAL A N 1
ATOM 5102 C CA . VAL A 1 381 ? -34.854 56.775 12.75 1 67.02 381 VAL A CA 1
ATOM 5103 C C . VAL A 1 381 ? -36.221 56.315 12.223 1 66.98 381 VAL A C 1
ATOM 5104 O O . VAL A 1 381 ? -36.291 55.681 11.178 1 67.09 381 VAL A O 1
ATOM 5117 N N . CYS A 1 382 ? -37.298 56.636 12.948 1 66.73 382 CYS A N 1
ATOM 5118 C CA . CYS A 1 382 ? -38.649 56.221 12.59 1 66.96 382 CYS A CA 1
ATOM 5119 C C . CYS A 1 382 ? -39.158 56.874 11.317 1 67.11 382 CYS A C 1
ATOM 5120 O O . CYS A 1 382 ? -39.969 56.27 10.621 1 67.15 382 CYS A O 1
ATOM 5128 N N . HIS A 1 383 ? -38.716 58.104 11.018 1 67.04 383 HIS A N 1
ATOM 5129 C CA . HIS A 1 383 ? -39.107 58.787 9.791 1 67.42 383 HIS A CA 1
ATOM 5130 C C . HIS A 1 383 ? -38.494 58.058 8.59 1 67.68 383 HIS A C 1
ATOM 5131 O O . HIS A 1 383 ? -39.18 57.841 7.592 1 67.94 383 HIS A O 1
ATOM 5145 N N . LEU A 1 384 ? -37.211 57.671 8.695 1 67.49 384 LEU A N 1
ATOM 5146 C CA . LEU A 1 384 ? -36.508 56.978 7.613 1 67.86 384 LEU A CA 1
ATOM 5147 C C . LEU A 1 384 ? -36.967 55.523 7.48 1 68.43 384 LEU A C 1
ATOM 5148 O O . LEU A 1 384 ? -37.153 55.047 6.362 1 68.7 384 LEU A O 1
ATOM 5164 N N . MET A 1 385 ? -37.146 54.819 8.607 1 68.57 385 MET A N 1
ATOM 5165 C CA . MET A 1 385 ? -37.581 53.42 8.613 1 69.26 385 MET A CA 1
ATOM 5166 C C . MET A 1 385 ? -39.108 53.233 8.435 1 69.45 385 MET A C 1
ATOM 5167 O O . MET A 1 385 ? -39.554 52.108 8.236 1 69.63 385 MET A O 1
ATOM 5181 N N . GLY A 1 386 ? -39.891 54.306 8.512 1 69.31 386 GLY A N 1
ATOM 5182 C CA . GLY A 1 386 ? -41.335 54.234 8.33 1 69.69 386 GLY A CA 1
ATOM 5183 C C . GLY A 1 386 ? -42.085 53.551 9.456 1 69.9 386 GLY A C 1
ATOM 5184 O O . GLY A 1 386 ? -43.002 52.769 9.198 1 70.1 386 GLY A O 1
ATOM 5188 N N . ILE A 1 387 ? -41.711 53.843 10.713 1 69.66 387 ILE A N 1
ATOM 5189 C CA . ILE A 1 387 ? -42.359 53.269 11.901 1 69.93 387 ILE A CA 1
ATOM 5190 C C . ILE A 1 387 ? -42.818 54.385 12.852 1 70.24 387 ILE A C 1
ATOM 5191 O O . ILE A 1 387 ? -42.388 55.53 12.722 1 70.42 387 ILE A O 1
ATOM 5207 N N . ASN A 1 388 ? -43.721 54.063 13.783 1 70.24 388 ASN A N 1
ATOM 5208 C CA . ASN A 1 388 ? -44.227 55.04 14.742 1 70.71 388 ASN A CA 1
ATOM 5209 C C . ASN A 1 388 ? -43.187 55.263 15.848 1 70.83 388 ASN A C 1
ATOM 5210 O O . ASN A 1 388 ? -42.556 54.307 16.293 1 71.04 388 ASN A O 1
ATOM 5221 N N . VAL A 1 389 ? -43.023 56.513 16.298 1 70.66 389 VAL A N 1
ATOM 5222 C CA . VAL A 1 389 ? -42.044 56.875 17.336 1 71.03 389 VAL A CA 1
ATOM 5223 C C . VAL A 1 389 ? -42.488 56.364 18.705 1 71.12 389 VAL A C 1
ATOM 5224 O O . VAL A 1 389 ? -41.679 55.802 19.447 1 71.24 389 VAL A O 1
ATOM 5237 N N . THR A 1 390 ? -43.767 56.567 19.047 1 70.84 390 THR A N 1
ATOM 5238 C CA . THR A 1 390 ? -44.306 56.128 20.331 1 71.28 390 THR A CA 1
ATOM 5239 C C . THR A 1 390 ? -44.198 54.607 20.472 1 71.14 390 THR A C 1
ATOM 5240 O O . THR A 1 390 ? -43.823 54.133 21.542 1 71.22 390 THR A O 1
ATOM 5251 N N . ASP A 1 391 ? -44.471 53.849 19.391 1 70.8 391 ASP A N 1
ATOM 5252 C CA . ASP A 1 391 ? -44.358 52.39 19.424 1 71.02 391 ASP A CA 1
ATOM 5253 C C . ASP A 1 391 ? -42.899 51.966 19.596 1 70.83 391 ASP A C 1
ATOM 5254 O O . ASP A 1 391 ? -42.622 51.096 20.412 1 70.96 391 ASP A O 1
ATOM 5263 N N . PHE A 1 392 ? -41.973 52.562 18.821 1 70.43 392 PHE A N 1
ATOM 5264 C CA . PHE A 1 392 ? -40.548 52.239 18.899 1 70.49 392 PHE A CA 1
ATOM 5265 C C . PHE A 1 392 ? -39.974 52.521 20.298 1 70.47 392 PHE A C 1
ATOM 5266 O O . PHE A 1 392 ? -39.228 51.696 20.822 1 70.39 392 PHE A O 1
ATOM 5283 N N . THR A 1 393 ? -40.312 53.674 20.892 1 70.41 393 THR A N 1
ATOM 5284 C CA . THR A 1 393 ? -39.818 54.049 22.221 1 70.88 393 THR A CA 1
ATOM 5285 C C . THR A 1 393 ? -40.287 53.061 23.299 1 71.31 393 THR A C 1
ATOM 5286 O O . THR A 1 393 ? -39.471 52.597 24.097 1 71.4 393 THR A O 1
ATOM 5297 N N . ARG A 1 394 ? -41.589 52.74 23.328 1 71.37 394 ARG A N 1
ATOM 5298 C CA . ARG A 1 394 ? -42.11 51.785 24.314 1 71.84 394 ARG A CA 1
ATOM 5299 C C . ARG A 1 394 ? -41.604 50.356 24.043 1 71.93 394 ARG A C 1
ATOM 5300 O O . ARG A 1 394 ? -41.435 49.595 24.986 1 72.06 394 ARG A O 1
ATOM 5321 N N . SER A 1 395 ? -41.339 49.999 22.777 1 71.82 395 SER A N 1
ATOM 5322 C CA . SER A 1 395 ? -40.803 48.682 22.426 1 72.27 395 SER A CA 1
ATOM 5323 C C . SER A 1 395 ? -39.336 48.54 22.841 1 72.74 395 SER A C 1
ATOM 5324 O O . SER A 1 395 ? -38.928 47.46 23.257 1 72.75 395 SER A O 1
ATOM 5332 N N . ILE A 1 396 ? -38.538 49.611 22.698 1 73 396 ILE A N 1
ATOM 5333 C CA . ILE A 1 396 ? -37.115 49.576 23.052 1 73.7 396 ILE A CA 1
ATOM 5334 C C . ILE A 1 396 ? -36.898 49.706 24.571 1 74.42 396 ILE A C 1
ATOM 5335 O O . ILE A 1 396 ? -35.951 49.111 25.079 1 74.55 396 ILE A O 1
ATOM 5351 N N . LEU A 1 397 ? -37.768 50.44 25.301 1 74.79 397 LEU A N 1
ATOM 5352 C CA . LEU A 1 397 ? -37.609 50.628 26.748 1 75.7 397 LEU A CA 1
ATOM 5353 C C . LEU A 1 397 ? -38.367 49.594 27.586 1 76.71 397 LEU A C 1
ATOM 5354 O O . LEU A 1 397 ? -37.851 49.162 28.613 1 76.85 397 LEU A O 1
ATOM 5370 N N . THR A 1 398 ? -39.607 49.253 27.206 1 77.34 398 THR A N 1
ATOM 5371 C CA . THR A 1 398 ? -40.427 48.29 27.952 1 78.52 398 THR A CA 1
ATOM 5372 C C . THR A 1 398 ? -41.037 47.234 26.996 1 79.43 398 THR A C 1
ATOM 5373 O O . THR A 1 398 ? -42.238 47.295 26.728 1 79.59 398 THR A O 1
ATOM 5384 N N . PRO A 1 399 ? -40.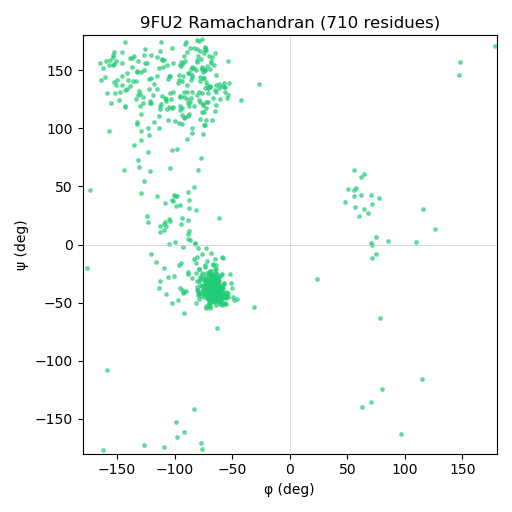254 46.276 26.445 1 79.84 399 PRO A N 1
ATOM 5385 C CA . PRO A 1 399 ? -40.852 45.284 25.533 1 80.5 399 PRO A CA 1
ATOM 5386 C C . PRO A 1 399 ? -41.683 44.216 26.246 1 81.75 399 PRO A C 1
ATOM 5387 O O . PRO A 1 399 ? -41.571 44.048 27.459 1 81.87 399 PRO A O 1
ATOM 5398 N N . ARG A 1 400 ? -42.504 43.485 25.481 1 82.54 400 ARG A N 1
ATOM 5399 C CA . ARG A 1 400 ? -43.324 42.399 26.006 1 83.82 400 ARG A CA 1
ATOM 5400 C C . ARG A 1 400 ? -42.644 41.083 25.629 1 84.98 400 ARG A C 1
ATOM 5401 O O . ARG A 1 400 ? -42.47 40.798 24.444 1 85.08 400 ARG A O 1
ATOM 5422 N N . ILE A 1 401 ? -42.226 40.307 26.646 1 85.69 401 ILE A N 1
ATOM 5423 C CA . ILE A 1 401 ? -41.481 39.052 26.49 1 86.83 401 ILE A CA 1
ATOM 5424 C C . ILE A 1 401 ? -42.401 37.864 26.781 1 87.88 401 ILE A C 1
ATOM 5425 O O . ILE A 1 401 ? -43.199 37.925 27.715 1 87.91 401 ILE A O 1
ATOM 5441 N N . LYS A 1 402 ? -42.247 36.765 26.021 1 88.5 402 LYS A N 1
ATOM 5442 C CA . LYS A 1 402 ? -43.025 35.546 26.228 1 89.56 402 LYS A CA 1
ATOM 5443 C C . LYS A 1 402 ? -42.528 34.848 27.5 1 90.38 402 LYS A C 1
ATOM 5444 O O . LYS A 1 402 ? -41.361 34.467 27.573 1 90.54 402 LYS A O 1
ATOM 5463 N N . VAL A 1 403 ? -43.411 34.715 28.507 1 90.7 403 VAL A N 1
ATOM 5464 C CA . VAL A 1 403 ? -43.094 34.092 29.799 1 91.47 403 VAL A CA 1
ATOM 5465 C C . VAL A 1 403 ? -44.057 32.915 29.996 1 91.93 403 VAL A C 1
ATOM 5466 O O . VAL A 1 403 ? -44.871 32.894 30.919 1 92 403 VAL A O 1
ATOM 5479 N N . GLY A 1 404 ? -43.938 31.946 29.097 1 92.1 404 GLY A N 1
ATOM 5480 C CA . GLY A 1 404 ? -44.791 30.768 29.052 1 92.71 404 GLY A CA 1
ATOM 5481 C C . GLY A 1 404 ? -45.588 30.819 27.767 1 93.06 404 GLY A C 1
ATOM 5482 O O . GLY A 1 404 ? -44.995 30.817 26.687 1 93.25 404 GLY A O 1
ATOM 5486 N N . ARG A 1 405 ? -46.924 30.932 27.866 1 92.86 405 ARG A N 1
ATOM 5487 C CA . ARG A 1 405 ? -47.792 31.03 26.688 1 93.13 405 ARG A CA 1
ATOM 5488 C C . ARG A 1 405 ? -48.214 32.489 26.404 1 93.16 405 ARG A C 1
ATOM 5489 O O . ARG A 1 405 ? -48.46 32.826 25.246 1 93.38 405 ARG A O 1
ATOM 5510 N N . ASP A 1 406 ? -48.26 33.351 27.446 1 92.69 406 ASP A N 1
ATOM 5511 C CA . ASP A 1 406 ? -48.606 34.774 27.327 1 92.65 406 ASP A CA 1
ATOM 5512 C C . ASP A 1 406 ? -47.343 35.67 27.391 1 92.05 406 ASP A C 1
ATOM 5513 O O . ASP A 1 406 ? -46.264 35.189 27.741 1 92.14 406 ASP A O 1
ATOM 5522 N N . VAL A 1 407 ? -47.486 36.972 27.064 1 91.35 407 VAL A N 1
ATOM 5523 C CA . VAL A 1 407 ? -46.373 37.939 27.104 1 91.19 407 VAL A CA 1
ATOM 5524 C C . VAL A 1 407 ? -46.571 38.95 28.249 1 90.71 407 VAL A C 1
ATOM 5525 O O . VAL A 1 407 ? -47.707 39.212 28.647 1 90.96 407 VAL A O 1
ATOM 5538 N N . VAL A 1 408 ? -45.466 39.51 28.781 1 89.9 408 VAL A N 1
ATOM 5539 C CA . VAL A 1 408 ? -45.527 40.496 29.871 1 89.66 408 VAL A CA 1
ATOM 5540 C C . VAL A 1 408 ? -44.46 41.587 29.656 1 89.01 408 VAL A C 1
ATOM 5541 O O . VAL A 1 408 ? -43.393 41.323 29.101 1 89.16 408 VAL A O 1
ATOM 5554 N N . GLN A 1 409 ? -44.763 42.815 30.086 1 88.11 409 GLN A N 1
ATOM 5555 C CA . GLN A 1 409 ? -43.858 43.951 29.941 1 87.68 409 GLN A CA 1
ATOM 5556 C C . GLN A 1 409 ? -42.664 43.81 30.894 1 86.95 409 GLN A C 1
ATOM 5557 O O . GLN A 1 409 ? -42.866 43.704 32.102 1 87.03 409 GLN A O 1
ATOM 5571 N N . LYS A 1 410 ? -41.428 43.808 30.353 1 86.06 410 LYS A N 1
ATOM 5572 C CA . LYS A 1 410 ? -40.204 43.687 31.151 1 85.6 410 LYS A CA 1
ATOM 5573 C C . LYS A 1 410 ? -39.346 44.95 30.997 1 84.57 410 LYS A C 1
ATOM 5574 O O . LYS A 1 410 ? -39.219 45.479 29.894 1 84.69 410 LYS A O 1
ATOM 5593 N N . ALA A 1 411 ? -38.77 45.435 32.108 1 83.39 411 ALA A N 1
ATOM 5594 C CA . ALA A 1 411 ? -37.939 46.642 32.129 1 82.75 411 ALA A CA 1
ATOM 5595 C C . ALA A 1 411 ? -36.61 46.465 31.391 1 81.73 411 ALA A C 1
ATOM 5596 O O . ALA A 1 411 ? -36.128 45.343 31.247 1 81.99 411 ALA A O 1
ATOM 5603 N N . GLN A 1 412 ? -36.016 47.579 30.931 1 80.37 412 GLN A N 1
ATOM 5604 C CA . GLN A 1 412 ? -34.721 47.569 30.253 1 79.51 412 GLN A CA 1
ATOM 5605 C C . GLN A 1 412 ? -33.825 48.625 30.891 1 78.53 412 GLN A C 1
ATOM 5606 O O . GLN A 1 412 ? -34.24 49.774 31.029 1 78.67 412 GLN A O 1
ATOM 5620 N N . THR A 1 413 ? -32.599 48.242 31.273 1 77.37 413 THR A N 1
ATOM 5621 C CA . THR A 1 413 ? -31.621 49.168 31.852 1 76.77 413 THR A CA 1
ATOM 5622 C C . THR A 1 413 ? -30.933 49.961 30.703 1 75.91 413 THR A C 1
ATOM 5623 O O . THR A 1 413 ? -31.2 49.693 29.529 1 75.94 413 THR A O 1
ATOM 5634 N N . LYS A 1 414 ? -30.051 50.935 31.019 1 74.97 414 LYS A N 1
ATOM 5635 C CA . LYS A 1 414 ? -29.336 51.688 29.984 1 74.47 414 LYS A CA 1
ATOM 5636 C C . LYS A 1 414 ? -28.487 50.735 29.13 1 73.75 414 LYS A C 1
ATOM 5637 O O . LYS A 1 414 ? -28.481 50.856 27.909 1 73.89 414 LYS A O 1
ATOM 5656 N N . GLU A 1 415 ? -27.816 49.766 29.772 1 72.8 415 GLU A N 1
ATOM 5657 C CA . GLU A 1 415 ? -26.974 48.787 29.08 1 72.26 415 GLU A CA 1
ATOM 5658 C C . GLU A 1 415 ? -27.807 47.897 28.151 1 71.06 415 GLU A C 1
ATOM 5659 O O . GLU A 1 415 ? -27.393 47.649 27.024 1 71.02 415 GLU A O 1
ATOM 5671 N N . GLN A 1 416 ? -28.982 47.436 28.615 1 69.87 416 GLN A N 1
ATOM 5672 C CA . GLN A 1 416 ? -29.871 46.593 27.808 1 69.05 416 GLN A CA 1
ATOM 5673 C C . GLN A 1 416 ? -30.47 47.363 26.624 1 68.09 416 GLN A C 1
ATOM 5674 O O . GLN A 1 416 ? -30.572 46.799 25.539 1 68.19 416 GLN A O 1
ATOM 5688 N N . ALA A 1 417 ? -30.87 48.633 26.822 1 67.01 417 ALA A N 1
ATOM 5689 C CA . ALA A 1 417 ? -31.435 49.453 25.748 1 66.51 417 ALA A CA 1
ATOM 5690 C C . ALA A 1 417 ? -30.373 49.829 24.711 1 65.67 417 ALA A C 1
ATOM 5691 O O . ALA A 1 417 ? -30.665 49.793 23.518 1 65.65 417 ALA A O 1
ATOM 5698 N N . ASP A 1 418 ? -29.151 50.188 25.156 1 64.83 418 ASP A N 1
ATOM 5699 C CA . ASP A 1 418 ? -28.05 50.515 24.243 1 64.44 418 ASP A CA 1
ATOM 5700 C C . ASP A 1 418 ? -27.666 49.291 23.422 1 63.52 418 ASP A C 1
ATOM 5701 O O . ASP A 1 418 ? -27.468 49.406 22.215 1 63.69 418 ASP A O 1
ATOM 5710 N N . PHE A 1 419 ? -27.57 48.116 24.065 1 62.53 419 PHE A N 1
ATOM 5711 C CA . PHE A 1 419 ? -27.256 46.863 23.379 1 62.07 419 PHE A CA 1
ATOM 5712 C C . PHE A 1 419 ? -28.331 46.56 22.333 1 61.64 419 PHE A C 1
ATOM 5713 O O . PHE A 1 419 ? -28.005 46.148 21.221 1 61.78 419 PHE A O 1
ATOM 5730 N N . ALA A 1 420 ? -29.605 46.77 22.691 1 61.01 420 ALA A N 1
ATOM 5731 C CA . ALA A 1 420 ? -30.706 46.51 21.784 1 60.86 420 ALA A CA 1
ATOM 5732 C C . ALA A 1 420 ? -30.66 47.395 20.531 1 60.7 420 ALA A C 1
ATOM 5733 O O . ALA A 1 420 ? -30.913 46.917 19.43 1 60.88 420 ALA A O 1
ATOM 5740 N N . VAL A 1 421 ? -30.353 48.683 20.701 1 60.13 421 VAL A N 1
ATOM 5741 C CA . VAL A 1 421 ? -30.269 49.62 19.581 1 60.08 421 VAL A CA 1
ATOM 5742 C C . VAL A 1 421 ? -29.075 49.236 18.68 1 60.08 421 VAL A C 1
ATOM 5743 O O . VAL A 1 421 ? -29.219 49.206 17.455 1 60.18 421 VAL A O 1
ATOM 5756 N N . GLU A 1 422 ? -27.921 48.908 19.291 1 59.68 422 GLU A N 1
ATOM 5757 C CA . GLU A 1 422 ? -26.716 48.501 18.56 1 59.56 422 GLU A CA 1
ATOM 5758 C C . GLU A 1 422 ? -26.965 47.245 17.721 1 59.01 422 GLU A C 1
ATOM 5759 O O . GLU A 1 422 ? -26.548 47.196 16.564 1 59.08 422 GLU A O 1
ATOM 5771 N N . ALA A 1 423 ? -27.645 46.239 18.289 1 58.35 423 ALA A N 1
ATOM 5772 C CA . ALA A 1 423 ? -27.929 45.008 17.554 1 58.23 423 ALA A CA 1
ATOM 5773 C C . ALA A 1 423 ? -28.965 45.197 16.434 1 58.12 423 ALA A C 1
ATOM 5774 O O . ALA A 1 423 ? -28.906 44.472 15.443 1 58.35 423 ALA A O 1
ATOM 5781 N N . LEU A 1 424 ? -29.874 46.179 16.553 1 57.58 424 LEU A N 1
ATOM 5782 C CA . LEU A 1 424 ? -30.821 46.477 15.476 1 57.57 424 LEU A CA 1
ATOM 5783 C C . LEU A 1 424 ? -30.085 47.118 14.303 1 56.88 424 LEU A C 1
ATOM 5784 O O . LEU A 1 424 ? -30.426 46.846 13.158 1 57.08 424 LEU A O 1
ATOM 5800 N N . ALA A 1 425 ? -29.108 47.999 14.582 1 55.9 425 ALA A N 1
ATOM 5801 C CA . ALA A 1 425 ? -28.321 48.666 13.543 1 55.36 425 ALA A CA 1
ATOM 5802 C C . ALA A 1 425 ? -27.472 47.675 12.751 1 54.71 425 ALA A C 1
ATOM 5803 O O . ALA A 1 425 ? -27.343 47.822 11.536 1 54.84 425 ALA A O 1
ATOM 5810 N N . LYS A 1 426 ? -26.893 46.67 13.434 1 53.82 426 LYS A N 1
ATOM 5811 C CA . LYS A 1 426 ? -26.085 45.64 12.781 1 53.33 426 LYS A CA 1
ATOM 5812 C C . LYS A 1 426 ? -26.988 44.776 11.889 1 53.14 426 LYS A C 1
ATOM 5813 O O . LYS A 1 426 ? -26.61 44.463 10.762 1 53.33 426 LYS A O 1
ATOM 5832 N N . ALA A 1 427 ? -28.174 44.391 12.394 1 52.68 427 ALA A N 1
ATOM 5833 C CA . ALA A 1 427 ? -29.127 43.577 11.639 1 52.74 427 ALA A CA 1
ATOM 5834 C C . ALA A 1 427 ? -29.695 44.328 10.444 1 52.76 427 ALA A C 1
ATOM 5835 O O . ALA A 1 427 ? -29.889 43.728 9.391 1 52.88 427 ALA A O 1
ATOM 5842 N N . THR A 1 428 ? -29.976 45.628 10.609 1 52.49 428 THR A N 1
ATOM 5843 C CA . THR A 1 428 ? -30.497 46.466 9.529 1 52.75 428 THR A CA 1
ATOM 5844 C C . THR A 1 428 ? -29.469 46.557 8.406 1 52.69 428 THR A C 1
ATOM 5845 O O . THR A 1 428 ? -29.828 46.414 7.235 1 52.81 428 THR A O 1
ATOM 5856 N N . TYR A 1 429 ? -28.193 46.775 8.755 1 52.39 429 TYR A N 1
ATOM 5857 C CA . TYR A 1 429 ? -27.148 46.887 7.748 1 52.85 429 TYR A CA 1
ATOM 5858 C C . TYR A 1 429 ? -26.882 45.558 7.034 1 53.2 429 TYR A C 1
ATOM 5859 O O . TYR A 1 429 ? -26.69 45.559 5.819 1 53.35 429 TYR A O 1
ATOM 5877 N N . GLU A 1 430 ? -26.885 44.432 7.769 1 53.23 430 GLU A N 1
ATOM 5878 C CA . GLU A 1 430 ? -26.699 43.102 7.185 1 53.72 430 GLU A CA 1
ATOM 5879 C C . GLU A 1 430 ? -27.81 42.807 6.173 1 53.72 430 GLU A C 1
ATOM 5880 O O . GLU A 1 430 ? -27.523 42.308 5.089 1 53.87 430 GLU A O 1
ATOM 5892 N N . ARG A 1 431 ? -29.069 43.123 6.514 1 53.58 431 ARG A N 1
ATOM 5893 C CA . ARG A 1 431 ? -30.206 42.892 5.615 1 54.09 431 ARG A CA 1
ATOM 5894 C C . ARG A 1 431 ? -30.13 43.769 4.361 1 54.77 431 ARG A C 1
ATOM 5895 O O . ARG A 1 431 ? -30.527 43.317 3.289 1 54.93 431 ARG A O 1
ATOM 5916 N N . LEU A 1 432 ? -29.609 45 4.481 1 55 432 LEU A N 1
ATOM 5917 C CA . LEU A 1 432 ? -29.439 45.881 3.333 1 55.75 432 LEU A CA 1
ATOM 5918 C C . LEU A 1 432 ? -28.386 45.293 2.39 1 56.46 432 LEU A C 1
ATOM 5919 O O . LEU A 1 432 ? -28.631 45.219 1.189 1 56.77 432 LEU A O 1
ATOM 5935 N N . PHE A 1 433 ? -27.233 44.854 2.926 1 56.57 433 PHE A N 1
ATOM 5936 C CA . PHE A 1 433 ? -26.171 44.239 2.124 1 57.2 433 PHE A CA 1
ATOM 5937 C C . PHE A 1 433 ? -26.653 42.937 1.456 1 58.01 433 PHE A C 1
ATOM 5938 O O . PHE A 1 433 ? -26.203 42.607 0.361 1 58.35 433 PHE A O 1
ATOM 5955 N N . ARG A 1 434 ? -27.568 42.208 2.111 1 58.28 434 ARG A N 1
ATOM 5956 C CA . ARG A 1 434 ? -28.153 40.972 1.593 1 59.08 434 ARG A CA 1
ATOM 5957 C C . ARG A 1 434 ? -29.12 41.291 0.444 1 58.98 434 ARG A C 1
ATOM 5958 O O . ARG A 1 434 ? -29.185 40.535 -0.523 1 59.01 434 ARG A O 1
ATOM 5979 N N . TRP A 1 435 ? -29.888 42.391 0.565 1 58.77 435 TRP A N 1
ATOM 5980 C CA . TRP A 1 435 ? -30.832 42.834 -0.463 1 59.01 435 TRP A CA 1
ATOM 5981 C C . TRP A 1 435 ? -30.09 43.317 -1.705 1 58.79 435 TRP A C 1
ATOM 5982 O O . TRP A 1 435 ? -30.513 43.018 -2.823 1 58.87 435 TRP A O 1
ATOM 6003 N N . ILE A 1 436 ? -28.997 44.082 -1.511 1 58.37 436 ILE A N 1
ATOM 6004 C CA . ILE A 1 436 ? -28.185 44.608 -2.611 1 58.34 436 ILE A CA 1
ATOM 6005 C C . ILE A 1 436 ? -27.594 43.434 -3.401 1 58.36 436 ILE A C 1
ATOM 6006 O O . ILE A 1 436 ? -27.708 43.418 -4.624 1 58.52 436 ILE A O 1
ATOM 6022 N N . LEU A 1 437 ? -27.023 42.431 -2.705 1 58 437 LEU A N 1
ATOM 6023 C CA . LEU A 1 437 ? -26.462 41.253 -3.364 1 58.32 437 LEU A CA 1
ATOM 6024 C C . LEU A 1 437 ? -27.536 40.457 -4.114 1 58.47 437 LEU A C 1
ATOM 6025 O O . LEU A 1 437 ? -27.277 40 -5.225 1 58.59 437 LEU A O 1
ATOM 6041 N N . THR A 1 438 ? -28.737 40.302 -3.534 1 58.34 438 THR A N 1
ATOM 6042 C CA . THR A 1 438 ? -29.834 39.584 -4.188 1 58.86 438 THR A CA 1
ATOM 6043 C C . THR A 1 438 ? -30.2 40.254 -5.52 1 59.23 438 THR A C 1
ATOM 6044 O O . THR A 1 438 ? -30.433 39.55 -6.502 1 59.4 438 THR A O 1
ATOM 6055 N N . ARG A 1 439 ? -30.195 41.6 -5.571 1 59.26 439 ARG A N 1
ATOM 6056 C CA . ARG A 1 439 ? -30.486 42.336 -6.805 1 59.74 439 ARG A CA 1
ATOM 6057 C C . ARG A 1 439 ? -29.303 42.354 -7.775 1 60.15 439 ARG A C 1
ATOM 6058 O O . ARG A 1 439 ? -29.528 42.386 -8.981 1 60.22 439 ARG A O 1
ATOM 6079 N N . VAL A 1 440 ? -28.055 42.297 -7.275 1 60.32 440 VAL A N 1
ATOM 6080 C CA . VAL A 1 440 ? -26.869 42.218 -8.14 1 60.99 440 VAL A CA 1
ATOM 6081 C C . VAL A 1 440 ? -26.924 40.857 -8.867 1 61.9 440 VAL A C 1
ATOM 6082 O O . VAL A 1 440 ? -26.771 40.808 -10.084 1 61.77 440 VAL A O 1
ATOM 6095 N N . ASN A 1 441 ? -27.213 39.771 -8.123 1 62.6 441 ASN A N 1
ATOM 6096 C CA . ASN A 1 441 ? -27.34 38.429 -8.694 1 63.84 441 ASN A CA 1
ATOM 6097 C C . ASN A 1 441 ? -28.545 38.299 -9.615 1 65.17 441 ASN A C 1
ATOM 6098 O O . ASN A 1 441 ? -28.476 37.553 -10.583 1 65.42 441 ASN A O 1
ATOM 6109 N N . LYS A 1 442 ? -29.649 38.993 -9.319 1 65.88 442 LYS A N 1
ATOM 6110 C CA . LYS A 1 442 ? -30.834 38.954 -10.173 1 66.98 442 LYS A CA 1
ATOM 6111 C C . LYS A 1 442 ? -30.513 39.564 -11.549 1 67.85 442 LYS A C 1
ATOM 6112 O O . LYS A 1 442 ? -31.001 39.07 -12.563 1 68.12 442 LYS A O 1
ATOM 6131 N N . ALA A 1 443 ? -29.682 40.622 -11.582 1 68.16 443 ALA A N 1
ATOM 6132 C CA . ALA A 1 443 ? -29.267 41.274 -12.819 1 68.96 443 ALA A CA 1
ATOM 6133 C C . ALA A 1 443 ? -28.229 40.446 -13.582 1 69.82 443 ALA A C 1
ATOM 6134 O O . ALA A 1 443 ? -28.289 40.383 -14.808 1 69.93 443 ALA A O 1
ATOM 6141 N N . LEU A 1 444 ? -27.274 39.828 -12.87 1 70.34 444 LEU A N 1
ATOM 6142 C CA . LEU A 1 444 ? -26.208 39.051 -13.505 1 71.41 444 LEU A CA 1
ATOM 6143 C C . LEU A 1 444 ? -26.649 37.659 -13.977 1 72.67 444 LEU A C 1
ATOM 6144 O O . LEU A 1 444 ? -26.129 37.185 -14.983 1 72.82 444 LEU A O 1
ATOM 6160 N N . ASP A 1 445 ? -27.562 36.992 -13.25 1 73.46 445 ASP A N 1
ATOM 6161 C CA . ASP A 1 445 ? -28.059 35.657 -13.614 1 74.83 445 ASP A CA 1
ATOM 6162 C C . ASP A 1 445 ? -29.458 35.772 -14.261 1 75.88 445 ASP A C 1
ATOM 6163 O O . ASP A 1 445 ? -30.31 34.906 -14.071 1 76.07 445 ASP A O 1
ATOM 6172 N N . LYS A 1 446 ? -29.66 36.822 -15.077 1 76.42 446 LYS A N 1
ATOM 6173 C CA . LYS A 1 446 ? -30.925 37.137 -15.74 1 77.41 446 LYS A CA 1
ATOM 6174 C C . LYS A 1 446 ? -31.146 36.317 -17.027 1 78.08 446 LYS A C 1
ATOM 6175 O O . LYS A 1 446 ? -32.292 36.14 -17.445 1 78.21 446 LYS A O 1
ATOM 6194 N N . THR A 1 447 ? -30.059 35.842 -17.662 1 78.34 447 THR A N 1
ATOM 6195 C CA . THR A 1 447 ? -30.106 35.079 -18.919 1 78.97 447 THR A CA 1
ATOM 6196 C C . THR A 1 447 ? -31.03 33.849 -18.898 1 79.41 447 THR A C 1
ATOM 6197 O O . THR A 1 447 ? -31.348 33.311 -17.835 1 79.6 447 THR A O 1
ATOM 6208 N N . HIS A 1 448 ? -31.457 33.419 -20.097 1 79.36 448 HIS A N 1
ATOM 6209 C CA . HIS A 1 448 ? -32.247 32.207 -20.312 1 79.85 448 HIS A CA 1
ATOM 6210 C C . HIS A 1 448 ? -31.424 31.137 -21.09 1 79.55 448 HIS A C 1
ATOM 6211 O O . HIS A 1 448 ? -31.996 30.128 -21.499 1 79.7 448 HIS A O 1
ATOM 6225 N N . ARG A 1 449 ? -30.093 31.338 -21.271 1 78.97 449 ARG A N 1
ATOM 6226 C CA . ARG A 1 449 ? -29.234 30.414 -22.008 1 78.92 449 ARG A CA 1
ATOM 6227 C C . ARG A 1 449 ? -28.751 29.294 -21.078 1 78.06 449 ARG A C 1
ATOM 6228 O O . ARG A 1 449 ? -28.521 29.526 -19.891 1 78.08 449 ARG A O 1
ATOM 6249 N N . GLN A 1 450 ? -28.59 28.084 -21.628 1 77.02 450 GLN A N 1
ATOM 6250 C CA . GLN A 1 450 ? -28.171 26.909 -20.87 1 76.38 450 GLN A CA 1
ATOM 6251 C C . GLN A 1 450 ? -26.682 26.942 -20.512 1 75.23 450 GLN A C 1
ATOM 6252 O O . GLN A 1 450 ? -25.832 26.825 -21.395 1 75.37 450 GLN A O 1
ATOM 6266 N N . GLY A 1 451 ? -26.383 27.049 -19.224 1 73.91 451 GLY A N 1
ATOM 6267 C CA . GLY A 1 451 ? -25.009 27.027 -18.745 1 73.15 451 GLY A CA 1
ATOM 6268 C C . GLY A 1 451 ? -24.495 25.603 -18.69 1 72.06 451 GLY A C 1
ATOM 6269 O O . GLY A 1 451 ? -25.124 24.747 -18.064 1 72.25 451 GLY A O 1
ATOM 6273 N N . ALA A 1 452 ? -23.369 25.33 -19.358 1 70.79 452 ALA A N 1
ATOM 6274 C CA . ALA A 1 452 ? -22.757 24.002 -19.393 1 70.13 452 ALA A CA 1
ATOM 6275 C C . ALA A 1 452 ? -21.66 23.831 -18.336 1 69.15 452 ALA A C 1
ATOM 6276 O O . ALA A 1 452 ? -21.521 22.744 -17.777 1 69.44 452 ALA A O 1
ATOM 6283 N N . SER A 1 453 ? -20.868 24.88 -18.084 1 67.68 453 SER A N 1
ATOM 6284 C CA . SER A 1 453 ? -19.771 24.826 -17.123 1 66.7 453 SER A CA 1
ATOM 6285 C C . SER A 1 453 ? -19.637 26.156 -16.359 1 65.14 453 SER A C 1
ATOM 6286 O O . SER A 1 453 ? -20.348 27.117 -16.66 1 65.03 453 SER A O 1
ATOM 6294 N N . PHE A 1 454 ? -18.744 26.203 -15.35 1 63.8 454 PHE A N 1
ATOM 6295 C CA . PHE A 1 454 ? -18.499 27.425 -14.601 1 62.93 454 PHE A CA 1
ATOM 6296 C C . PHE A 1 454 ? -17.038 27.548 -14.171 1 62.24 454 PHE A C 1
ATOM 6297 O O . PHE A 1 454 ? -16.321 26.554 -14.063 1 62.11 454 PHE A O 1
ATOM 6314 N N . LEU A 1 455 ? -16.61 28.794 -13.934 1 61.58 455 LEU A N 1
ATOM 6315 C CA . LEU A 1 455 ? -15.28 29.144 -13.461 1 61.2 455 LEU A CA 1
ATOM 6316 C C . LEU A 1 455 ? -15.528 30.059 -12.256 1 60.48 455 LEU A C 1
ATOM 6317 O O . LEU A 1 455 ? -16.09 31.141 -12.414 1 60.68 455 LEU A O 1
ATOM 6333 N N . GLY A 1 456 ? -15.186 29.585 -11.064 1 59.53 456 GLY A N 1
ATOM 6334 C CA . GLY A 1 456 ? -15.396 30.336 -9.833 1 59.08 456 GLY A CA 1
ATOM 6335 C C . GLY A 1 456 ? -14.124 30.947 -9.29 1 58.23 456 GLY A C 1
ATOM 6336 O O . GLY A 1 456 ? -13.061 30.355 -9.425 1 58.32 456 GLY A O 1
ATOM 6340 N N . ILE A 1 457 ? -14.21 32.138 -8.686 1 57.17 457 ILE A N 1
ATOM 6341 C CA . ILE A 1 457 ? -13.041 32.788 -8.097 1 56.62 457 ILE A CA 1
ATOM 6342 C C . ILE A 1 457 ? -13.35 32.994 -6.624 1 55.78 457 ILE A C 1
ATOM 6343 O O . ILE A 1 457 ? -14.352 33.625 -6.298 1 55.67 457 ILE A O 1
ATOM 6359 N N . LEU A 1 458 ? -12.501 32.47 -5.737 1 55.19 458 LEU A N 1
ATOM 6360 C CA . LEU A 1 458 ? -12.695 32.63 -4.301 1 55.16 458 LEU A CA 1
ATOM 6361 C C . LEU A 1 458 ? -11.876 33.817 -3.799 1 55.12 458 LEU A C 1
ATOM 6362 O O . LEU A 1 458 ? -10.664 33.88 -4.023 1 55.2 458 LEU A O 1
ATOM 6378 N N . ASP A 1 459 ? -12.537 34.741 -3.098 1 54.75 459 ASP A N 1
ATOM 6379 C CA . ASP A 1 459 ? -11.902 35.925 -2.538 1 54.79 459 ASP A CA 1
ATOM 6380 C C . ASP A 1 459 ? -12.399 36.128 -1.095 1 54.34 459 ASP A C 1
ATOM 6381 O O . ASP A 1 459 ? -13.364 36.857 -0.857 1 54.24 459 ASP A O 1
ATOM 6390 N N . ILE A 1 460 ? -11.74 35.456 -0.142 1 53.95 460 ILE A N 1
ATOM 6391 C CA . ILE A 1 460 ? -12.082 35.543 1.291 1 54.18 460 ILE A CA 1
ATOM 6392 C C . ILE A 1 460 ? -11.361 36.737 1.956 1 54.38 460 ILE A C 1
ATOM 6393 O O . ILE A 1 460 ? -10.472 37.331 1.348 1 54.43 460 ILE A O 1
ATOM 6409 N N . ALA A 1 461 ? -11.731 37.084 3.203 1 54.46 461 ALA A N 1
ATOM 6410 C CA . ALA A 1 461 ? -10.999 38.096 3.96 1 54.91 461 ALA A CA 1
ATOM 6411 C C . ALA A 1 461 ? -9.728 37.392 4.44 1 55.29 461 ALA A C 1
ATOM 6412 O O . ALA A 1 461 ? -9.804 36.274 4.957 1 55.5 461 ALA A O 1
ATOM 6419 N N . GLY A 1 462 ? -8.578 38.017 4.231 1 55.21 462 GLY A N 1
ATOM 6420 C CA . GLY A 1 462 ? -7.302 37.419 4.593 1 55.79 462 GLY A CA 1
ATOM 6421 C C . GLY A 1 462 ? -6.994 37.378 6.071 1 56.31 462 GLY A C 1
ATOM 6422 O O . GLY A 1 462 ? -7.648 38.046 6.875 1 56.32 462 GLY A O 1
ATOM 6426 N N . PHE A 1 463 ? -5.952 36.608 6.421 1 56.64 463 PHE A N 1
ATOM 6427 C CA . PHE A 1 463 ? -5.458 36.439 7.789 1 57.39 463 PHE A CA 1
ATOM 6428 C C . PHE A 1 463 ? -5.117 37.793 8.394 1 58.29 463 PHE A C 1
ATOM 6429 O O . PHE A 1 463 ? -4.499 38.615 7.721 1 58.38 463 PHE A O 1
ATOM 6446 N N . GLU A 1 464 ? -5.517 38.031 9.651 1 58.78 464 GLU A N 1
ATOM 6447 C CA . GLU A 1 464 ? -5.282 39.32 10.299 1 59.71 464 GLU A CA 1
ATOM 6448 C C . GLU A 1 464 ? -5.114 39.195 11.811 1 60.76 464 GLU A C 1
ATOM 6449 O O . GLU A 1 464 ? -5.786 38.381 12.446 1 60.79 464 GLU A O 1
ATOM 6461 N N . ILE A 1 465 ? -4.187 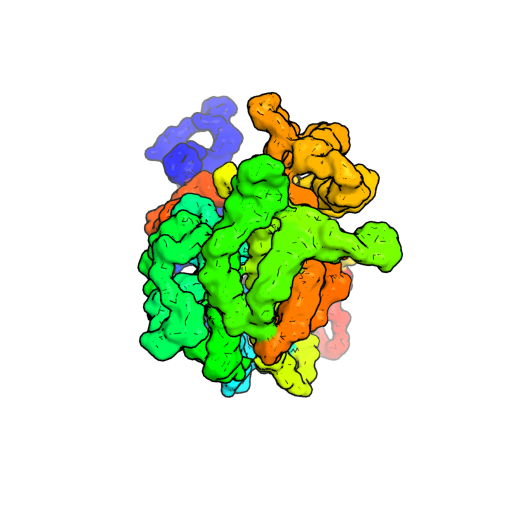39.994 12.38 1 61.42 465 ILE A N 1
ATOM 6462 C CA . ILE A 1 465 ? -3.913 40.023 13.814 1 62.51 465 ILE A CA 1
ATOM 6463 C C . ILE A 1 465 ? -3.967 41.489 14.264 1 63.59 465 ILE A C 1
ATOM 6464 O O . ILE A 1 465 ? -2.988 42.217 14.116 1 63.97 465 ILE A O 1
ATOM 6480 N N . PHE A 1 466 ? -5.105 41.919 14.812 1 63.88 466 PHE A N 1
ATOM 6481 C CA . PHE A 1 466 ? -5.264 43.272 15.343 1 64.64 466 PHE A CA 1
ATOM 6482 C C . PHE A 1 466 ? -4.858 43.3 16.839 1 65.2 466 PHE A C 1
ATOM 6483 O O . PHE A 1 466 ? -4.597 42.247 17.427 1 65.56 466 PHE A O 1
ATOM 6500 N N . GLU A 1 467 ? -4.82 44.496 17.465 1 65.05 467 GLU A N 1
ATOM 6501 C CA . GLU A 1 467 ? -4.505 44.615 18.894 1 65.45 467 GLU A CA 1
ATOM 6502 C C . GLU A 1 467 ? -5.507 43.812 19.736 1 64.96 467 GLU A C 1
ATOM 6503 O O . GLU A 1 467 ? -5.12 43.218 20.742 1 65.31 467 GLU A O 1
ATOM 6515 N N . VAL A 1 468 ? -6.797 43.813 19.327 1 63.97 468 VAL A N 1
ATOM 6516 C CA . VAL A 1 468 ? -7.871 43.058 19.974 1 63.4 468 VAL A CA 1
ATOM 6517 C C . VAL A 1 468 ? -8.565 42.244 18.878 1 62.48 468 VAL A C 1
ATOM 6518 O O . VAL A 1 468 ? -9.035 42.822 17.897 1 62.62 468 VAL A O 1
ATOM 6531 N N . ASN A 1 469 ? -8.604 40.909 19.028 1 61.32 469 ASN A N 1
ATOM 6532 C CA . ASN A 1 469 ? -9.212 40.005 18.051 1 60.51 469 ASN A CA 1
ATOM 6533 C C . ASN A 1 469 ? -10.461 39.365 18.647 1 59.61 469 ASN A C 1
ATOM 6534 O O . ASN A 1 469 ? -10.366 38.631 19.627 1 59.71 469 ASN A O 1
ATOM 6545 N N . SER A 1 470 ? -11.629 39.649 18.061 1 58.59 470 SER A N 1
ATOM 6546 C CA . SER A 1 470 ? -12.914 39.149 18.542 1 57.99 470 SER A CA 1
ATOM 6547 C C . SER A 1 470 ? -13.388 37.885 17.74 1 57.19 470 SER A C 1
ATOM 6548 O O . SER A 1 470 ? -12.569 37.248 17.076 1 57.28 470 SER A O 1
ATOM 6556 N N . PHE A 1 471 ? -14.676 37.488 17.857 1 56.22 471 PHE A N 1
ATOM 6557 C CA . PHE A 1 471 ? -15.238 36.318 17.174 1 55.77 471 PHE A CA 1
ATOM 6558 C C . PHE A 1 471 ? -15.178 36.424 15.644 1 55.35 471 PHE A C 1
ATOM 6559 O O . PHE A 1 471 ? -15.064 35.398 14.972 1 55.53 471 PHE A O 1
ATOM 6576 N N . GLU A 1 472 ? -15.203 37.649 15.094 1 54.56 472 GLU A N 1
ATOM 6577 C CA . GLU A 1 472 ? -15.119 37.846 13.651 1 54.28 472 GLU A CA 1
ATOM 6578 C C . GLU A 1 472 ? -13.741 37.398 13.166 1 54.17 472 GLU A C 1
ATOM 6579 O O . GLU A 1 472 ? -13.659 36.634 12.21 1 54.27 472 GLU A O 1
ATOM 6591 N N . GLN A 1 473 ? -12.667 37.839 13.853 1 53.83 473 GLN A N 1
ATOM 6592 C CA . GLN A 1 473 ? -11.283 37.49 13.514 1 53.9 473 GLN A CA 1
ATOM 6593 C C . GLN A 1 473 ? -11.029 35.982 13.589 1 53.98 473 GLN A C 1
ATOM 6594 O O . GLN A 1 473 ? -10.29 35.464 12.757 1 53.89 473 GLN A O 1
ATOM 6608 N N . LEU A 1 474 ? -11.634 35.274 14.57 1 53.95 474 LEU A N 1
ATOM 6609 C CA . LEU A 1 474 ? -11.467 33.823 14.705 1 54.09 474 LEU A CA 1
ATOM 6610 C C . LEU A 1 474 ? -11.977 33.11 13.458 1 54.26 474 LEU A C 1
ATOM 6611 O O . LEU A 1 474 ? -11.254 32.297 12.889 1 54.47 474 LEU A O 1
ATOM 6627 N N . CYS A 1 475 ? -13.211 33.414 13.031 1 54.05 475 CYS A N 1
ATOM 6628 C CA . CYS A 1 475 ? -13.802 32.788 11.856 1 54.38 475 CYS A CA 1
ATOM 6629 C C . CYS A 1 475 ? -13.101 33.186 10.558 1 54.45 475 CYS A C 1
ATOM 6630 O O . CYS A 1 475 ? -13.057 32.375 9.64 1 54.69 475 CYS A O 1
ATOM 6638 N N . ILE A 1 476 ? -12.54 34.407 10.48 1 54.23 476 ILE A N 1
ATOM 6639 C CA . ILE A 1 476 ? -11.808 34.864 9.295 1 54.6 476 ILE A CA 1
ATOM 6640 C C . ILE A 1 476 ? -10.499 34.072 9.201 1 55.12 476 ILE A C 1
ATOM 6641 O O . ILE A 1 476 ? -10.226 33.474 8.165 1 55.51 476 ILE A O 1
ATOM 6657 N N . ASN A 1 477 ? -9.706 34.048 10.288 1 55.02 477 ASN A N 1
ATOM 6658 C CA . ASN A 1 477 ? -8.431 33.334 10.321 1 55.24 477 ASN A CA 1
ATOM 6659 C C . ASN A 1 477 ? -8.612 31.83 10.166 1 55.39 477 ASN A C 1
ATOM 6660 O O . ASN A 1 477 ? -7.741 31.186 9.584 1 55.62 477 ASN A O 1
ATOM 6671 N N . TYR A 1 478 ? -9.725 31.266 10.665 1 55.3 478 TYR A N 1
ATOM 6672 C CA . TYR A 1 478 ? -9.976 29.841 10.498 1 55.83 478 TYR A CA 1
ATOM 6673 C C . TYR A 1 478 ? -10.29 29.508 9.028 1 55.77 478 TYR A C 1
ATOM 6674 O O . TYR A 1 478 ? -9.86 28.461 8.547 1 56.03 478 TYR A O 1
ATOM 6692 N N . THR A 1 479 ? -10.986 30.399 8.292 1 55.2 479 THR A N 1
ATOM 6693 C CA . THR A 1 479 ? -11.259 30.168 6.868 1 55.14 479 THR A CA 1
ATOM 6694 C C . THR A 1 479 ? -9.937 30.075 6.084 1 54.86 479 THR A C 1
ATOM 6695 O O . THR A 1 479 ? -9.809 29.234 5.194 1 54.79 479 THR A O 1
ATOM 6706 N N . ASN A 1 480 ? -8.948 30.909 6.448 1 54.52 480 ASN A N 1
ATOM 6707 C CA . ASN A 1 480 ? -7.621 30.871 5.839 1 54.64 480 ASN A CA 1
ATOM 6708 C C . ASN A 1 480 ? -6.883 29.571 6.195 1 54.23 480 ASN A C 1
ATOM 6709 O O . ASN A 1 480 ? -6.133 29.058 5.369 1 54.21 480 ASN A O 1
ATOM 6720 N N . GLU A 1 481 ? -7.103 29.039 7.408 1 53.85 481 GLU A N 1
ATOM 6721 C CA . GLU A 1 481 ? -6.538 27.763 7.851 1 54.01 481 GLU A CA 1
ATOM 6722 C C . GLU A 1 481 ? -7.098 26.64 6.961 1 53.76 481 GLU A C 1
ATOM 6723 O O . GLU A 1 481 ? -6.331 25.791 6.509 1 53.83 481 GLU A O 1
ATOM 6735 N N . LYS A 1 482 ? -8.428 26.637 6.71 1 53.3 482 LYS A N 1
ATOM 6736 C CA . LYS A 1 482 ? -9.062 25.634 5.85 1 53.3 482 LYS A CA 1
ATOM 6737 C C . LYS A 1 482 ? -8.596 25.768 4.408 1 53.24 482 LYS A C 1
ATOM 6738 O O . LYS A 1 482 ? -8.39 24.752 3.748 1 53.25 482 LYS A O 1
ATOM 6757 N N . LEU A 1 483 ? -8.424 27.005 3.915 1 53.15 483 LEU A N 1
ATOM 6758 C CA . LEU A 1 483 ? -7.955 27.236 2.552 1 53.68 483 LEU A CA 1
ATOM 6759 C C . LEU A 1 483 ? -6.489 26.803 2.391 1 54.16 483 LEU A C 1
ATOM 6760 O O . LEU A 1 483 ? -6.12 26.301 1.329 1 54.42 483 LEU A O 1
ATOM 6776 N N . GLN A 1 484 ? -5.668 26.942 3.445 1 54.1 484 GLN A N 1
ATOM 6777 C CA . GLN A 1 484 ? -4.287 26.477 3.413 1 54.62 484 GLN A CA 1
ATOM 6778 C C . GLN A 1 484 ? -4.275 24.939 3.42 1 55.23 484 GLN A C 1
ATOM 6779 O O . GLN A 1 484 ? -3.511 24.341 2.661 1 55.49 484 GLN A O 1
ATOM 6793 N N . GLN A 1 485 ? -5.15 24.294 4.222 1 55.21 485 GLN A N 1
ATOM 6794 C CA . GLN A 1 485 ? -5.225 22.827 4.229 1 55.74 485 GLN A CA 1
ATOM 6795 C C . GLN A 1 485 ? -5.791 22.282 2.909 1 55.87 485 GLN A C 1
ATOM 6796 O O . GLN A 1 485 ? -5.44 21.164 2.539 1 55.98 485 GLN A O 1
ATOM 6810 N N . LEU A 1 486 ? -6.623 23.054 2.184 1 55.69 486 LEU A N 1
ATOM 6811 C CA . LEU A 1 486 ? -7.102 22.622 0.87 1 56.22 486 LEU A CA 1
ATOM 6812 C C . LEU A 1 486 ? -5.907 22.59 -0.107 1 56.82 486 LEU A C 1
ATOM 6813 O O . LEU A 1 486 ? -5.803 21.66 -0.904 1 56.96 486 LEU A O 1
ATOM 6829 N N . PHE A 1 487 ? -4.996 23.583 -0.02 1 57.06 487 PHE A N 1
ATOM 6830 C CA . PHE A 1 487 ? -3.778 23.624 -0.827 1 57.78 487 PHE A CA 1
ATOM 6831 C C . PHE A 1 487 ? -2.885 22.425 -0.492 1 58.62 487 PHE A C 1
ATOM 6832 O O . PHE A 1 487 ? -2.391 21.767 -1.403 1 58.89 487 PHE A O 1
ATOM 6849 N N . ASN A 1 488 ? -2.682 22.141 0.803 1 58.85 488 ASN A N 1
ATOM 6850 C CA . ASN A 1 488 ? -1.862 21.012 1.24 1 59.63 488 ASN A CA 1
ATOM 6851 C C . ASN A 1 488 ? -2.459 19.694 0.743 1 60.44 488 ASN A C 1
ATOM 6852 O O . ASN A 1 488 ? -1.728 18.832 0.269 1 60.64 488 ASN A O 1
ATOM 6863 N N . HIS A 1 489 ? -3.781 19.54 0.838 1 60.84 489 HIS A N 1
ATOM 6864 C CA . HIS A 1 489 ? -4.45 18.327 0.392 1 61.65 489 HIS A CA 1
ATOM 6865 C C . HIS A 1 489 ? -4.362 18.153 -1.124 1 62.45 489 HIS A C 1
ATOM 6866 O O . HIS A 1 489 ? -4.169 17.037 -1.593 1 62.66 489 HIS A O 1
ATOM 6880 N N . THR A 1 490 ? -4.513 19.241 -1.888 1 62.71 490 THR A N 1
ATOM 6881 C CA . THR A 1 490 ? -4.464 19.189 -3.352 1 63.35 490 THR A CA 1
ATOM 6882 C C . THR A 1 490 ? -3.05 18.9 -3.875 1 64.13 490 THR A C 1
ATOM 6883 O O . THR A 1 490 ? -2.886 18.053 -4.75 1 64.33 490 THR A O 1
ATOM 6894 N N . MET A 1 491 ? -2.042 19.607 -3.35 1 64.45 491 MET A N 1
ATOM 6895 C CA . MET A 1 491 ? -0.662 19.494 -3.818 1 65.17 491 MET A CA 1
ATOM 6896 C C . MET A 1 491 ? 0.082 18.251 -3.362 1 65.62 491 MET A C 1
ATOM 6897 O O . MET A 1 491 ? 0.938 17.779 -4.104 1 65.79 491 MET A O 1
ATOM 6911 N N . PHE A 1 492 ? -0.164 17.764 -2.135 1 65.68 492 PHE A N 1
ATOM 6912 C CA . PHE A 1 492 ? 0.613 16.649 -1.593 1 66.38 492 PHE A CA 1
ATOM 6913 C C . PHE A 1 492 ? -0.167 15.338 -1.392 1 66.98 492 PHE A C 1
ATOM 6914 O O . PHE A 1 492 ? 0.443 14.273 -1.505 1 67.26 492 PHE A O 1
ATOM 6931 N N . ILE A 1 493 ? -1.479 15.387 -1.094 1 66.99 493 ILE A N 1
ATOM 6932 C CA . ILE A 1 493 ? -2.248 14.159 -0.863 1 67.54 493 ILE A CA 1
ATOM 6933 C C . ILE A 1 493 ? -2.899 13.672 -2.178 1 68.23 493 ILE A C 1
ATOM 6934 O O . ILE A 1 493 ? -2.618 12.557 -2.618 1 68.36 493 ILE A O 1
ATOM 6950 N N . LEU A 1 494 ? -3.745 14.501 -2.813 1 68.56 494 LEU A N 1
ATOM 6951 C CA . LEU A 1 494 ? -4.427 14.11 -4.054 1 69.46 494 LEU A CA 1
ATOM 6952 C C . LEU A 1 494 ? -3.449 13.882 -5.205 1 70.34 494 LEU A C 1
ATOM 6953 O O . LEU A 1 494 ? -3.728 13.054 -6.071 1 70.54 494 LEU A O 1
ATOM 6969 N N . GLU A 1 495 ? -2.32 14.607 -5.227 1 70.72 495 GLU A N 1
ATOM 6970 C CA . GLU A 1 495 ? -1.317 14.449 -6.276 1 71.68 495 GLU A CA 1
ATOM 6971 C C . GLU A 1 495 ? -0.662 13.064 -6.178 1 72.48 495 GLU A C 1
ATOM 6972 O O . GLU A 1 495 ? -0.545 12.376 -7.19 1 72.53 495 GLU A O 1
ATOM 6984 N N . GLN A 1 496 ? -0.267 12.647 -4.962 1 72.93 496 GLN A N 1
ATOM 6985 C CA . GLN A 1 496 ? 0.365 11.345 -4.747 1 73.8 496 GLN A CA 1
ATOM 6986 C C . GLN A 1 496 ? -0.643 10.193 -4.812 1 74.78 496 GLN A C 1
ATOM 6987 O O . GLN A 1 496 ? -0.263 9.093 -5.205 1 74.89 496 GLN A O 1
ATOM 7001 N N . GLU A 1 497 ? -1.92 10.434 -4.461 1 75.42 497 GLU A N 1
ATOM 7002 C CA . GLU A 1 497 ? -2.957 9.401 -4.582 1 76.53 497 GLU A CA 1
ATOM 7003 C C . GLU A 1 497 ? -3.23 9.094 -6.061 1 77.33 497 GLU A C 1
ATOM 7004 O O . GLU A 1 497 ? -3.506 7.948 -6.394 1 77.48 497 GLU A O 1
ATOM 7016 N N . GLU A 1 498 ? -3.159 10.116 -6.937 1 77.7 498 GLU A N 1
ATOM 7017 C CA . GLU A 1 498 ? -3.336 9.964 -8.382 1 78.47 498 GLU A CA 1
ATOM 7018 C C . GLU A 1 498 ? -2.225 9.073 -8.962 1 79.11 498 GLU A C 1
ATOM 7019 O O . GLU A 1 498 ? -2.501 8.272 -9.852 1 79.3 498 GLU A O 1
ATOM 7031 N N . TYR A 1 499 ? -0.984 9.182 -8.446 1 79.33 499 TYR A N 1
ATOM 7032 C CA . TYR A 1 499 ? 0.124 8.346 -8.915 1 80.05 499 TYR A CA 1
ATOM 7033 C C . TYR A 1 499 ? -0.148 6.865 -8.595 1 80.99 499 TYR A C 1
ATOM 7034 O O . TYR A 1 499 ? 0.061 6.013 -9.454 1 81.13 499 TYR A O 1
ATOM 7052 N N . GLN A 1 500 ? -0.612 6.562 -7.368 1 81.48 500 GLN A N 1
ATOM 7053 C CA . GLN A 1 500 ? -0.936 5.19 -6.958 1 82.45 500 GLN A CA 1
ATOM 7054 C C . GLN A 1 500 ? -2.181 4.672 -7.7 1 83.02 500 GLN A C 1
ATOM 7055 O O . GLN A 1 500 ? -2.251 3.486 -8.02 1 83.24 500 GLN A O 1
ATOM 7069 N N . ARG A 1 501 ? -3.149 5.558 -7.979 1 83.1 501 ARG A N 1
ATOM 7070 C CA . ARG A 1 501 ? -4.381 5.223 -8.698 1 83.77 501 ARG A CA 1
ATOM 7071 C C . ARG A 1 501 ? -4.073 4.706 -10.111 1 84.17 501 ARG A C 1
ATOM 7072 O O . ARG A 1 501 ? -4.728 3.773 -10.574 1 84.34 501 ARG A O 1
ATOM 7093 N N . GLU A 1 502 ? -3.078 5.308 -10.787 1 84.13 502 GLU A N 1
ATOM 7094 C CA . GLU A 1 502 ? -2.669 4.912 -12.138 1 84.54 502 GLU A CA 1
ATOM 7095 C C . GLU A 1 502 ? -1.588 3.802 -12.177 1 84.93 502 GLU A C 1
ATOM 7096 O O . GLU A 1 502 ? -1.129 3.447 -13.261 1 85.07 502 GLU A O 1
ATOM 7108 N N . GLY A 1 503 ? -1.216 3.247 -11.022 1 84.94 503 GLY A N 1
ATOM 7109 C CA . GLY A 1 503 ? -0.252 2.156 -10.937 1 85.39 503 GLY A CA 1
ATOM 7110 C C . GLY A 1 503 ? 1.191 2.466 -11.291 1 85.6 503 GLY A C 1
ATOM 7111 O O . GLY A 1 503 ? 1.924 1.55 -11.674 1 85.73 503 GLY A O 1
ATOM 7115 N N . ILE A 1 504 ? 1.638 3.725 -11.132 1 85.52 504 ILE A N 1
ATOM 7116 C CA . ILE A 1 504 ? 3.033 4.079 -11.442 1 85.98 504 ILE A CA 1
ATOM 7117 C C . ILE A 1 504 ? 3.92 3.849 -10.205 1 86.36 504 ILE A C 1
ATOM 7118 O O . ILE A 1 504 ? 3.445 3.986 -9.074 1 86.53 504 ILE A O 1
ATOM 7134 N N . GLU A 1 505 ? 5.193 3.461 -10.415 1 86.27 505 GLU A N 1
ATOM 7135 C CA . GLU A 1 505 ? 6.111 3.199 -9.299 1 86.59 505 GLU A CA 1
ATOM 7136 C C . GLU A 1 505 ? 6.431 4.503 -8.57 1 86.42 505 GLU A C 1
ATOM 7137 O O . GLU A 1 505 ? 7.155 5.344 -9.105 1 86.55 505 GLU A O 1
ATOM 7149 N N . TRP A 1 506 ? 5.867 4.678 -7.361 1 85.93 506 TRP A N 1
ATOM 7150 C CA . TRP A 1 506 ? 6.042 5.893 -6.572 1 85.89 506 TRP A CA 1
ATOM 7151 C C . TRP A 1 506 ? 6.088 5.582 -5.074 1 85.71 506 TRP A C 1
ATOM 7152 O O . TRP A 1 506 ? 5.286 4.786 -4.587 1 85.76 506 TRP A O 1
ATOM 7173 N N . ASN A 1 507 ? 7.017 6.23 -4.347 1 85.36 507 ASN A N 1
ATOM 7174 C CA . ASN A 1 507 ? 7.149 6.11 -2.895 1 85.56 507 ASN A CA 1
ATOM 7175 C C . ASN A 1 507 ? 6.567 7.392 -2.288 1 85.34 507 ASN A C 1
ATOM 7176 O O . ASN A 1 507 ? 6.919 8.485 -2.733 1 85.52 507 ASN A O 1
ATOM 7187 N N . PHE A 1 508 ? 5.67 7.269 -1.298 1 84.77 508 PHE A N 1
ATOM 7188 C CA . PHE A 1 508 ? 5.03 8.43 -0.683 1 84.67 508 PHE A CA 1
ATOM 7189 C C . PHE A 1 508 ? 6.015 9.301 0.105 1 84.27 508 PHE A C 1
ATOM 7190 O O . PHE A 1 508 ? 6.698 8.805 0.999 1 84.43 508 PHE A O 1
ATOM 7207 N N . ILE A 1 509 ? 6.053 10.605 -0.212 1 83.57 509 ILE A N 1
ATOM 7208 C CA . ILE A 1 509 ? 6.906 11.587 0.455 1 83.34 509 ILE A CA 1
ATOM 7209 C C . ILE A 1 509 ? 6.018 12.388 1.406 1 83.08 509 ILE A C 1
ATOM 7210 O O . ILE A 1 509 ? 5.018 12.948 0.961 1 83.27 509 ILE A O 1
ATOM 7226 N N . ASP A 1 510 ? 6.37 12.449 2.698 1 82.56 510 ASP A N 1
ATOM 7227 C CA . ASP A 1 510 ? 5.61 13.222 3.678 1 82.6 510 ASP A CA 1
ATOM 7228 C C . ASP A 1 510 ? 6.235 14.623 3.748 1 82.35 510 ASP A C 1
ATOM 7229 O O . ASP A 1 510 ? 7.351 14.769 4.247 1 82.63 510 ASP A O 1
ATOM 7238 N N . PHE A 1 511 ? 5.531 15.645 3.231 1 81.67 511 PHE A N 1
ATOM 7239 C CA . PHE A 1 511 ? 6.033 17.025 3.227 1 81.52 511 PHE A CA 1
ATOM 7240 C C . PHE A 1 511 ? 5.822 17.788 4.555 1 81.07 511 PHE A C 1
ATOM 7241 O O . PHE A 1 511 ? 6.198 18.956 4.643 1 81.27 511 PHE A O 1
ATOM 7258 N N . GLY A 1 512 ? 5.252 17.138 5.57 1 80.26 512 GLY A N 1
ATOM 7259 C CA . GLY A 1 512 ? 5.062 17.742 6.883 1 79.92 512 GLY A CA 1
ATOM 7260 C C . GLY A 1 512 ? 4.003 18.821 7.011 1 79.17 512 GLY A C 1
ATOM 7261 O O . GLY A 1 512 ? 3.818 19.346 8.112 1 79.27 512 GLY A O 1
ATOM 7265 N N . LEU A 1 513 ? 3.294 19.169 5.917 1 78.21 513 LEU A N 1
ATOM 7266 C CA . LEU A 1 513 ? 2.26 20.202 5.967 1 77.71 513 LEU A CA 1
ATOM 7267 C C . LEU A 1 513 ? 0.873 19.573 6.142 1 77.1 513 LEU A C 1
ATOM 7268 O O . LEU A 1 513 ? 0.33 18.999 5.201 1 77.24 513 LEU A O 1
ATOM 7284 N N . ASP A 1 514 ? 0.324 19.66 7.361 1 76.38 514 ASP A N 1
ATOM 7285 C CA . ASP A 1 514 ? -1.004 19.143 7.698 1 76.32 514 ASP A CA 1
ATOM 7286 C C . ASP A 1 514 ? -1.546 19.922 8.905 1 75.85 514 ASP A C 1
ATOM 7287 O O . ASP A 1 514 ? -0.902 19.939 9.953 1 76.04 514 ASP A O 1
ATOM 7296 N N . LEU A 1 515 ? -2.711 20.563 8.758 1 75.11 515 LEU A N 1
ATOM 7297 C CA . LEU A 1 515 ? -3.313 21.369 9.818 1 74.87 515 LEU A CA 1
ATOM 7298 C C . LEU A 1 515 ? -4.552 20.692 10.411 1 74.63 515 LEU A C 1
ATOM 7299 O O . LEU A 1 515 ? -5.489 21.384 10.805 1 74.79 515 LEU A O 1
ATOM 7315 N N . GLN A 1 516 ? -4.547 19.349 10.522 1 74.12 516 GLN A N 1
ATOM 7316 C CA . GLN A 1 516 ? -5.68 18.642 11.124 1 74.1 516 GLN A CA 1
ATOM 7317 C C . GLN A 1 516 ? -5.847 18.992 12.621 1 73.93 516 GLN A C 1
ATOM 7318 O O . GLN A 1 516 ? -6.992 19.179 13.037 1 74.08 516 GLN A O 1
ATOM 7332 N N . PRO A 1 517 ? -4.779 19.121 13.456 1 73.46 517 PRO A N 1
ATOM 7333 C CA . PRO A 1 517 ? -5.01 19.481 14.868 1 73.15 517 PRO A CA 1
ATOM 7334 C C . PRO A 1 517 ? -5.799 20.781 15.05 1 72.73 517 PRO A C 1
ATOM 7335 O O . PRO A 1 517 ? -6.735 20.798 15.842 1 72.91 517 PRO A O 1
ATOM 7346 N N . CYS A 1 518 ? -5.464 21.846 14.299 1 72.11 518 CYS A N 1
ATOM 7347 C CA . CYS A 1 518 ? -6.18 23.12 14.404 1 71.99 518 CYS A CA 1
ATOM 7348 C C . CYS A 1 518 ? -7.61 23.008 13.871 1 71.46 518 CYS A C 1
ATOM 7349 O O . CYS A 1 518 ? -8.511 23.635 14.426 1 71.52 518 CYS A O 1
ATOM 7357 N N . ILE A 1 519 ? -7.822 22.208 12.814 1 70.82 519 ILE A N 1
ATOM 7358 C CA . ILE A 1 519 ? -9.157 21.982 12.257 1 70.79 519 ILE A CA 1
ATOM 7359 C C . ILE A 1 519 ? -10.036 21.257 13.29 1 70.66 519 ILE A C 1
ATOM 7360 O O . ILE A 1 519 ? -11.183 21.654 13.499 1 70.71 519 ILE A O 1
ATOM 7376 N N . GLU A 1 520 ? -9.494 20.235 13.967 1 70.38 520 GLU A N 1
ATOM 7377 C CA . GLU A 1 520 ? -10.252 19.51 14.986 1 70.67 520 GLU A CA 1
ATOM 7378 C C . GLU A 1 520 ? -10.493 20.405 16.213 1 70.27 520 GLU A C 1
ATOM 7379 O O . GLU A 1 520 ? -11.558 20.334 16.819 1 70.4 520 GLU A O 1
ATOM 7391 N N . LEU A 1 52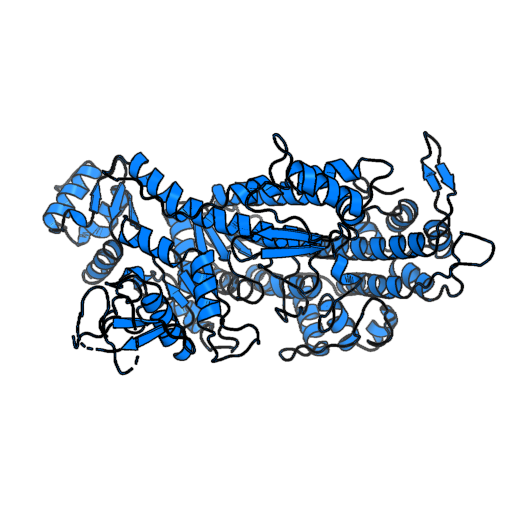1 ? -9.511 21.245 16.576 1 69.61 521 LEU A N 1
ATOM 7392 C CA . LEU A 1 521 ? -9.629 22.166 17.708 1 69.48 521 LEU A CA 1
ATOM 7393 C C . LEU A 1 521 ? -10.797 23.146 17.565 1 69.53 521 LEU A C 1
ATOM 7394 O O . LEU A 1 521 ? -11.416 23.474 18.572 1 69.58 521 LEU A O 1
ATOM 7410 N N . ILE A 1 522 ? -11.088 23.627 16.341 1 69.38 522 ILE A N 1
ATOM 7411 C CA . ILE A 1 522 ? -12.137 24.625 16.117 1 69.64 522 ILE A CA 1
ATOM 7412 C C . ILE A 1 5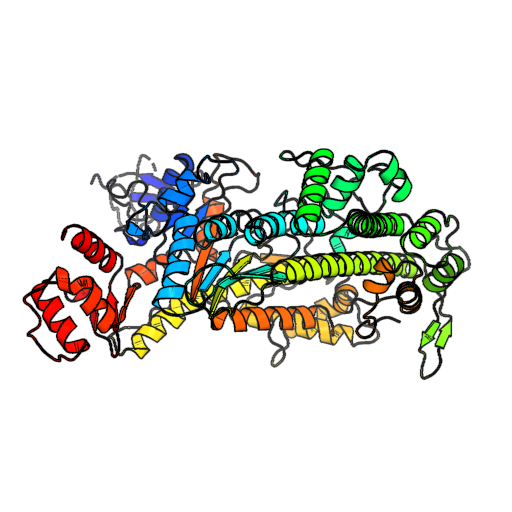22 ? -13.452 24.045 15.552 1 69.91 522 ILE A C 1
ATOM 7413 O O . ILE A 1 522 ? -14.521 24.32 16.095 1 69.89 522 ILE A O 1
ATOM 7429 N N . GLU A 1 523 ? -13.38 23.255 14.477 1 70.2 523 GLU A N 1
ATOM 7430 C CA . GLU A 1 523 ? -14.556 22.746 13.767 1 71.12 523 GLU A CA 1
ATOM 7431 C C . GLU A 1 523 ? -15.162 21.409 14.245 1 72.05 523 GLU A C 1
ATOM 7432 O O . GLU A 1 523 ? -16.343 21.198 13.989 1 72.12 523 GLU A O 1
ATOM 7444 N N . ARG A 1 524 ? -14.402 20.504 14.892 1 72.7 524 ARG A N 1
ATOM 7445 C CA . ARG A 1 524 ? -14.953 19.202 15.309 1 73.81 524 ARG A CA 1
ATOM 7446 C C . ARG A 1 524 ? -16.232 19.343 16.175 1 74.76 524 ARG A C 1
ATOM 7447 O O . ARG A 1 524 ? -16.192 20.053 17.18 1 74.86 524 ARG A O 1
ATOM 7468 N N . PRO A 1 525 ? -17.368 18.689 15.825 1 75.17 525 PRO A N 1
ATOM 7469 C CA . PRO A 1 525 ? -18.572 18.83 16.667 1 75.64 525 PRO A CA 1
ATOM 7470 C C . PRO A 1 525 ? -18.552 18.014 17.966 1 76.46 525 PRO A C 1
ATOM 7471 O O . PRO A 1 525 ? -18.944 18.543 19.001 1 76.7 525 PRO A O 1
ATOM 7482 N N . ASN A 1 526 ? -18.122 16.732 17.915 1 76.86 526 ASN A N 1
ATOM 7483 C CA . ASN A 1 526 ? -18.09 15.829 19.075 1 77.71 526 ASN A CA 1
ATOM 7484 C C . ASN A 1 526 ? -16.809 14.975 19.113 1 77.79 526 ASN A C 1
ATOM 7485 O O . ASN A 1 526 ? -16.161 14.796 18.086 1 77.94 526 ASN A O 1
ATOM 7496 N N . ASN A 1 527 ? -16.484 14.422 20.305 1 77.48 527 ASN A N 1
ATOM 7497 C CA . ASN A 1 527 ? -15.336 13.545 20.593 1 77.7 527 ASN A CA 1
ATOM 7498 C C . ASN A 1 527 ? -13.908 14.109 20.232 1 77.28 527 ASN A C 1
ATOM 7499 O O . ASN A 1 527 ? -13.19 13.451 19.465 1 77.52 527 ASN A O 1
ATOM 7510 N N . PRO A 1 528 ? -13.396 15.215 20.853 1 76.44 528 PRO A N 1
ATOM 7511 C CA . PRO A 1 528 ? -14.042 16.149 21.803 1 75.75 528 PRO A CA 1
ATOM 7512 C C . PRO A 1 528 ? -14.698 17.372 21.11 1 75.02 528 PRO A C 1
ATOM 7513 O O . PRO A 1 528 ? -14.363 17.639 19.947 1 75.16 528 PRO A O 1
ATOM 7524 N N . PRO A 1 529 ? -15.617 18.132 21.755 1 73.93 529 PRO A N 1
ATOM 7525 C CA . PRO A 1 529 ? -16.199 19.295 21.059 1 73.1 529 PRO A CA 1
ATOM 7526 C C . PRO A 1 529 ? -15.175 20.416 20.86 1 72.09 529 PRO A C 1
ATOM 7527 O O . PRO A 1 529 ? -14.414 20.727 21.771 1 72.26 529 PRO A O 1
ATOM 7538 N N . GLY A 1 530 ? -15.149 20.997 19.668 1 71.05 530 GLY A N 1
ATOM 7539 C CA . GLY A 1 530 ? -14.233 22.082 19.341 1 70.36 530 GLY A CA 1
ATOM 7540 C C . GLY A 1 530 ? -14.643 23.416 19.937 1 69.37 530 GLY A C 1
ATOM 7541 O O . GLY A 1 530 ? -15.634 23.498 20.663 1 69.38 530 GLY A O 1
ATOM 7545 N N . VAL A 1 531 ? -13.895 24.479 19.611 1 68.39 531 VAL A N 1
ATOM 7546 C CA . VAL A 1 531 ? -14.153 25.834 20.121 1 67.98 531 VAL A CA 1
ATOM 7547 C C . VAL A 1 531 ? -15.581 26.287 19.77 1 67.39 531 VAL A C 1
ATOM 7548 O O . VAL A 1 531 ? -16.325 26.706 20.66 1 67.43 531 VAL A O 1
ATOM 7561 N N . LEU A 1 532 ? -15.97 26.167 18.488 1 66.61 532 LEU A N 1
ATOM 7562 C CA . LEU A 1 532 ? -17.304 26.575 18.036 1 66.19 532 LEU A CA 1
ATOM 7563 C C . LEU A 1 532 ? -18.42 25.727 18.668 1 65.87 532 LEU A C 1
ATOM 7564 O O . LEU A 1 532 ? -19.439 26.284 19.069 1 65.75 532 LEU A O 1
ATOM 7580 N N . ALA A 1 533 ? -18.228 24.4 18.789 1 65.64 533 ALA A N 1
ATOM 7581 C CA . ALA A 1 533 ? -19.218 23.52 19.419 1 65.89 533 ALA A CA 1
ATOM 7582 C C . ALA A 1 533 ? -19.393 23.875 20.897 1 66.06 533 ALA A C 1
ATOM 7583 O O . ALA A 1 533 ? -20.52 23.9 21.386 1 66.01 533 ALA A O 1
ATOM 7590 N N . LEU A 1 534 ? -18.283 24.168 21.6 1 66.1 534 LEU A N 1
ATOM 7591 C CA . LEU A 1 534 ? -18.328 24.562 23.007 1 66.71 534 LEU A CA 1
ATOM 7592 C C . LEU A 1 534 ? -19.003 25.922 23.168 1 67.48 534 LEU A C 1
ATOM 7593 O O . LEU A 1 534 ? -19.706 26.126 24.154 1 67.76 534 LEU A O 1
ATOM 7609 N N . LEU A 1 535 ? -18.806 26.846 22.212 1 67.82 535 LEU A N 1
ATOM 7610 C CA . LEU A 1 535 ? -19.451 28.156 22.247 1 68.58 535 LEU A CA 1
ATOM 7611 C C . LEU A 1 535 ? -20.962 28.011 22.081 1 69.6 535 LEU A C 1
ATOM 7612 O O . LEU A 1 535 ? -21.711 28.687 22.781 1 69.68 535 LEU A O 1
ATOM 7628 N N . ASP A 1 536 ? -21.41 27.122 21.175 1 70.3 536 ASP A N 1
ATOM 7629 C CA . ASP A 1 536 ? -22.836 26.868 20.972 1 71.52 536 ASP A CA 1
ATOM 7630 C C . ASP A 1 536 ? -23.441 26.281 22.254 1 72.68 536 ASP A C 1
ATOM 7631 O O . ASP A 1 536 ? -24.494 26.742 22.695 1 72.81 536 ASP A O 1
ATOM 7640 N N . GLU A 1 537 ? -22.758 25.286 22.862 1 73.33 537 GLU A N 1
ATOM 7641 C CA . GLU A 1 537 ? -23.206 24.635 24.094 1 74.47 537 GLU A CA 1
ATOM 7642 C C . GLU A 1 537 ? -23.35 25.639 25.244 1 75.24 537 GLU A C 1
ATOM 7643 O O . GLU A 1 537 ? -24.321 25.561 25.993 1 75.45 537 GLU A O 1
ATOM 7655 N N . GLU A 1 538 ? -22.396 26.568 25.395 1 75.6 538 GLU A N 1
ATOM 7656 C CA . GLU A 1 538 ? -22.46 27.563 26.467 1 76.64 538 GLU A CA 1
ATOM 7657 C C . GLU A 1 538 ? -23.61 28.545 26.295 1 77.68 538 GLU A C 1
ATOM 7658 O O . GLU A 1 538 ? -24.173 28.986 27.29 1 77.86 538 GLU A O 1
ATOM 7670 N N . CYS A 1 539 ? -23.962 28.899 25.055 1 78.23 539 CYS A N 1
ATOM 7671 C CA . CYS A 1 539 ? -25.066 29.819 24.804 1 79.28 539 CYS A CA 1
ATOM 7672 C C . CYS A 1 539 ? -26.405 29.278 25.299 1 80.58 539 CYS A C 1
ATOM 7673 O O . CYS A 1 539 ? -27.223 30.059 25.78 1 80.75 539 CYS A O 1
ATOM 7681 N N . TRP A 1 540 ? -26.62 27.95 25.23 1 81.37 540 TRP A N 1
ATOM 7682 C CA . TRP A 1 540 ? -27.876 27.346 25.679 1 82.58 540 TRP A CA 1
ATOM 7683 C C . TRP A 1 540 ? -27.856 27 27.177 1 83.25 540 TRP A C 1
ATOM 7684 O O . TRP A 1 540 ? -28.523 26.052 27.582 1 83.48 540 TRP A O 1
ATOM 7705 N N . PHE A 1 541 ? -27.122 27.784 27.997 1 83.46 541 PHE A N 1
ATOM 7706 C CA . PHE A 1 541 ? -27.058 27.628 29.457 1 84.14 541 PHE A CA 1
ATOM 7707 C C . PHE A 1 541 ? -27.684 28.899 30.076 1 84.48 541 PHE A C 1
ATOM 7708 O O . PHE A 1 541 ? -27.514 29.982 29.506 1 84.59 541 PHE A O 1
ATOM 7725 N N . PRO A 1 542 ? -28.404 28.824 31.222 1 84.5 542 PRO A N 1
ATOM 7726 C CA . PRO A 1 542 ? -29.049 30.043 31.751 1 84.52 542 PRO A CA 1
ATOM 7727 C C . PRO A 1 542 ? -28.096 31.12 32.304 1 84.39 542 PRO A C 1
ATOM 7728 O O . PRO A 1 542 ? -28.158 32.261 31.843 1 84.47 542 PRO A O 1
ATOM 7739 N N . LYS A 1 543 ? -27.211 30.769 33.262 1 83.95 543 LYS A N 1
ATOM 7740 C CA . LYS A 1 543 ? -26.297 31.73 33.886 1 83.91 543 LYS A CA 1
ATOM 7741 C C . LYS A 1 543 ? -24.883 31.655 33.286 1 83.45 543 LYS A C 1
ATOM 7742 O O . LYS A 1 543 ? -23.899 31.747 34.02 1 83.7 543 LYS A O 1
ATOM 7761 N N . ALA A 1 544 ? -24.779 31.526 31.955 1 82.56 544 ALA A N 1
ATOM 7762 C CA . ALA A 1 544 ? -23.479 31.454 31.295 1 82.26 544 ALA A CA 1
ATOM 7763 C C . ALA A 1 544 ? -22.944 32.846 30.999 1 81.74 544 ALA A C 1
ATOM 7764 O O . ALA A 1 544 ? -23.707 33.733 30.615 1 81.78 544 ALA A O 1
ATOM 7771 N N . THR A 1 545 ? -21.627 33.029 31.168 1 81.06 545 THR A N 1
ATOM 7772 C CA . THR A 1 545 ? -20.929 34.292 30.924 1 80.87 545 THR A CA 1
ATOM 7773 C C . THR A 1 545 ? -19.762 34.06 29.941 1 80.51 545 THR A C 1
ATOM 7774 O O . THR A 1 545 ? -19.406 32.914 29.653 1 80.68 545 THR A O 1
ATOM 7785 N N . ASP A 1 546 ? -19.169 35.143 29.422 1 79.85 546 ASP A N 1
ATOM 7786 C CA . ASP A 1 546 ? -18.014 35.036 28.537 1 79.74 546 ASP A CA 1
ATOM 7787 C C . ASP A 1 546 ? -16.805 34.451 29.295 1 79.58 546 ASP A C 1
ATOM 7788 O O . ASP A 1 546 ? -16.004 33.74 28.692 1 79.87 546 ASP A O 1
ATOM 7797 N N . LYS A 1 547 ? -16.684 34.737 30.61 1 78.99 547 LYS A N 1
ATOM 7798 C CA . LYS A 1 547 ? -15.612 34.213 31.454 1 78.94 547 LYS A CA 1
ATOM 7799 C C . LYS A 1 547 ? -15.754 32.689 31.619 1 78.63 547 LYS A C 1
ATOM 7800 O O . LYS A 1 547 ? -14.748 31.981 31.595 1 78.81 547 LYS A O 1
ATOM 7819 N N . SER A 1 548 ? -16.993 32.186 31.787 1 78.03 548 SER A N 1
ATOM 7820 C CA . SER A 1 548 ? -17.25 30.752 31.938 1 77.98 548 SER A CA 1
ATOM 7821 C C . SER A 1 548 ? -16.959 29.975 30.65 1 77.73 548 SER A C 1
ATOM 7822 O O . SER A 1 548 ? -16.595 28.804 30.726 1 77.83 548 SER A O 1
ATOM 7830 N N . PHE A 1 549 ? -17.123 30.608 29.476 1 77.33 549 PHE A N 1
ATOM 7831 C CA . PHE A 1 549 ? -16.828 29.956 28.199 1 77.41 549 PHE A CA 1
ATOM 7832 C C . PHE A 1 549 ? -15.322 29.687 28.063 1 77.8 549 PHE A C 1
ATOM 7833 O O . PHE A 1 549 ? -14.934 28.58 27.694 1 77.78 549 PHE A O 1
ATOM 7850 N N . VAL A 1 550 ? -14.482 30.678 28.384 1 78.05 550 VAL A N 1
ATOM 7851 C CA . VAL A 1 550 ? -13.029 30.515 28.309 1 78.87 550 VAL A CA 1
ATOM 7852 C C . VAL A 1 550 ? -12.565 29.476 29.364 1 79.6 550 VAL A C 1
ATOM 7853 O O . VAL A 1 550 ? -11.659 28.694 29.079 1 79.8 550 VAL A O 1
ATOM 7866 N N . GLU A 1 551 ? -13.227 29.413 30.541 1 79.79 551 GLU A N 1
ATOM 7867 C CA . GLU A 1 551 ? -12.895 28.42 31.571 1 80.5 551 GLU A CA 1
ATOM 7868 C C . GLU A 1 551 ? -13.187 26.993 31.08 1 80.83 551 GLU A C 1
ATOM 7869 O O . GLU A 1 551 ? -12.363 26.106 31.293 1 81.09 551 GLU A O 1
ATOM 7881 N N . LYS A 1 552 ? -14.339 26.766 30.423 1 80.72 552 LYS A N 1
ATOM 7882 C CA . LYS A 1 552 ? -14.666 25.441 29.876 1 81.15 552 LYS A CA 1
ATOM 7883 C C . LYS A 1 552 ? -13.732 25.092 28.701 1 81.16 552 LYS A C 1
ATOM 7884 O O . LYS A 1 552 ? -13.376 23.93 28.523 1 81.14 552 LYS A O 1
ATOM 7903 N N . LEU A 1 553 ? -13.332 26.106 27.917 1 81.07 553 LEU A N 1
ATOM 7904 C CA . LEU A 1 553 ? -12.397 25.971 26.797 1 81.47 553 LEU A CA 1
ATOM 7905 C C . LEU A 1 553 ? -11.034 25.489 27.32 1 81.84 553 LEU A C 1
ATOM 7906 O O . LEU A 1 553 ? -10.406 24.641 26.693 1 81.88 553 LEU A O 1
ATOM 7922 N N . CYS A 1 554 ? -10.589 26.022 28.471 1 82.02 554 CYS A N 1
ATOM 7923 C CA . CYS A 1 554 ? -9.319 25.65 29.093 1 82.63 554 CYS A CA 1
ATOM 7924 C C . CYS A 1 554 ? -9.333 24.243 29.7 1 82.95 554 CYS A C 1
ATOM 7925 O O . CYS A 1 554 ? -8.289 23.598 29.708 1 83.11 554 CYS A O 1
ATOM 7933 N N . THR A 1 555 ? -10.477 23.767 30.222 1 82.89 555 THR A N 1
ATOM 7934 C CA . THR A 1 555 ? -10.543 22.42 30.797 1 83.39 555 THR A CA 1
ATOM 7935 C C . THR A 1 555 ? -10.669 21.358 29.691 1 83.61 555 THR A C 1
ATOM 7936 O O . THR A 1 555 ? -10.017 20.317 29.772 1 83.79 555 THR A O 1
ATOM 7947 N N . GLU A 1 556 ? -11.484 21.625 28.652 1 83.41 556 GLU A N 1
ATOM 7948 C CA . GLU A 1 556 ? -11.723 20.676 27.558 1 83.68 556 GLU A CA 1
ATOM 7949 C C . GLU A 1 556 ? -10.635 20.649 26.478 1 83.72 556 GLU A C 1
ATOM 7950 O O . GLU A 1 556 ? -10.381 19.58 25.923 1 83.82 556 GLU A O 1
ATOM 7962 N N . GLN A 1 557 ? -10.033 21.807 26.139 1 83.5 557 GLN A N 1
ATOM 7963 C CA . GLN A 1 557 ? -8.998 21.887 25.095 1 83.77 557 GLN A CA 1
ATOM 7964 C C . GLN A 1 557 ? -7.664 22.486 25.601 1 84.12 557 GLN A C 1
ATOM 7965 O O . GLN A 1 557 ? -6.846 22.901 24.785 1 84.1 557 GLN A O 1
ATOM 7979 N N . GLY A 1 558 ? -7.436 22.493 26.914 1 84.26 558 GLY A N 1
ATOM 7980 C CA . GLY A 1 558 ? -6.227 23.065 27.498 1 84.85 558 GLY A CA 1
ATOM 7981 C C . GLY A 1 558 ? -4.933 22.401 27.08 1 85.3 558 GLY A C 1
ATOM 7982 O O . GLY A 1 558 ? -3.955 23.092 26.786 1 85.46 558 GLY A O 1
ATOM 7986 N N . SER A 1 559 ? -4.917 21.061 27.038 1 85.32 559 SER A N 1
ATOM 7987 C CA . SER A 1 559 ? -3.726 20.308 26.648 1 85.79 559 SER A CA 1
ATOM 7988 C C . SER A 1 559 ? -3.61 20.082 25.124 1 85.34 559 SER A C 1
ATOM 7989 O O . SER A 1 559 ? -2.754 19.304 24.709 1 85.47 559 SER A O 1
ATOM 7997 N N . HIS A 1 560 ? -4.43 20.764 24.29 1 84.68 560 HIS A N 1
ATOM 7998 C CA . HIS A 1 560 ? -4.347 20.601 22.836 1 84.46 560 HIS A CA 1
ATOM 7999 C C . HIS A 1 560 ? -3.06 21.289 22.327 1 84.27 560 HIS A C 1
ATOM 8000 O O . HIS A 1 560 ? -2.77 22.394 22.789 1 84.31 560 HIS A O 1
ATOM 8014 N N . PRO A 1 561 ? -2.268 20.693 21.398 1 83.92 561 PRO A N 1
ATOM 8015 C CA . PRO A 1 561 ? -1.017 21.355 20.975 1 83.82 561 PRO A CA 1
ATOM 8016 C C . PRO A 1 561 ? -1.148 22.689 20.231 1 83.92 561 PRO A C 1
ATOM 8017 O O . PRO A 1 561 ? -0.136 23.368 20.072 1 84.07 561 PRO A O 1
ATOM 8028 N N . LYS A 1 562 ? -2.355 23.067 19.77 1 83.65 562 LYS A N 1
ATOM 8029 C CA . LYS A 1 562 ? -2.573 24.341 19.076 1 83.86 562 LYS A CA 1
ATOM 8030 C C . LYS A 1 562 ? -3.446 25.329 19.883 1 84.24 562 LYS A C 1
ATOM 8031 O O . LYS A 1 562 ? -3.902 26.322 19.322 1 84.24 562 LYS A O 1
ATOM 8050 N N . PHE A 1 563 ? -3.627 25.094 21.2 1 84.45 563 PHE A N 1
ATOM 8051 C CA . PHE A 1 563 ? -4.387 25.97 22.092 1 85.06 563 PHE A CA 1
ATOM 8052 C C . PHE A 1 563 ? -3.463 26.399 23.221 1 85.74 563 PHE A C 1
ATOM 8053 O O . PHE A 1 563 ? -2.779 25.551 23.795 1 85.86 563 PHE A O 1
ATOM 8070 N N . GLN A 1 564 ? -3.455 27.696 23.556 1 86.05 564 GLN A N 1
ATOM 8071 C CA . GLN A 1 564 ? -2.635 28.221 24.645 1 86.97 564 GLN A CA 1
ATOM 8072 C C . GLN A 1 564 ? -3.56 28.891 25.658 1 87.72 564 GLN A C 1
ATOM 8073 O O . GLN A 1 564 ? -4.306 29.802 25.299 1 87.8 564 GLN A O 1
ATOM 8087 N N . LYS A 1 565 ? -3.532 28.422 26.917 1 88.09 565 LYS A N 1
ATOM 8088 C CA . LYS A 1 565 ? -4.372 28.982 27.978 1 88.95 565 LYS A CA 1
ATOM 8089 C C . LYS A 1 565 ? -3.899 30.409 28.327 1 89.68 565 LYS A C 1
ATOM 8090 O O . LYS A 1 565 ? -2.704 30.692 28.192 1 89.75 565 LYS A O 1
ATOM 8109 N N . PRO A 1 566 ? -4.782 31.321 28.796 1 90.1 566 PRO A N 1
ATOM 8110 C CA . PRO A 1 566 ? -4.307 32.675 29.134 1 90.69 566 PRO A CA 1
ATOM 8111 C C . PRO A 1 566 ? -3.49 32.722 30.422 1 91.65 566 PRO A C 1
ATOM 8112 O O . PRO A 1 566 ? -3.732 31.926 31.331 1 91.72 566 PRO A O 1
ATOM 8123 N N . LYS A 1 567 ? -2.544 33.67 30.515 1 92.15 567 LYS A N 1
ATOM 8124 C CA . LYS A 1 567 ? -1.758 33.838 31.738 1 93.11 567 LYS A CA 1
ATOM 8125 C C . LYS A 1 567 ? -2.682 34.44 32.813 1 93.73 567 LYS A C 1
ATOM 8126 O O . LYS A 1 567 ? -3.662 35.112 32.48 1 93.85 567 LYS A O 1
ATOM 8145 N N . GLN A 1 568 ? -2.383 34.197 34.095 1 93.98 568 GLN A N 1
ATOM 8146 C CA . GLN A 1 568 ? -3.217 34.688 35.199 1 94.76 568 GLN A CA 1
ATOM 8147 C C . GLN A 1 568 ? -3.417 36.218 35.237 1 95.47 568 GLN A C 1
ATOM 8148 O O . GLN A 1 568 ? -4.295 36.683 35.964 1 95.69 568 GLN A O 1
ATOM 8162 N N . LEU A 1 569 ? -2.651 36.993 34.447 1 95.71 569 LEU A N 1
ATOM 8163 C CA . LEU A 1 569 ? -2.827 38.446 34.39 1 96.37 569 LEU A CA 1
ATOM 8164 C C . LEU A 1 569 ? -4.207 38.761 33.789 1 96.56 569 LEU A C 1
ATOM 8165 O O . LEU A 1 569 ? -4.937 39.58 34.344 1 96.73 569 LEU A O 1
ATOM 8181 N N . LYS A 1 570 ? -4.578 38.072 32.689 1 96.36 570 LYS A N 1
ATOM 8182 C CA . LYS A 1 570 ? -5.882 38.243 32.04 1 96.59 570 LYS A CA 1
ATOM 8183 C C . LYS A 1 570 ? -6.855 37.287 32.747 1 96.57 570 LYS A C 1
ATOM 8184 O O . LYS A 1 570 ? -6.614 36.079 32.749 1 96.85 570 LYS A O 1
ATOM 8203 N N . ASP A 1 571 ? -7.925 37.812 33.371 1 96.06 571 ASP A N 1
ATOM 8204 C CA . ASP A 1 571 ? -8.881 36.986 34.127 1 95.96 571 ASP A CA 1
ATOM 8205 C C . ASP A 1 571 ? -9.845 36.213 33.211 1 95.05 571 ASP A C 1
ATOM 8206 O O . ASP A 1 571 ? -11.022 36.563 33.113 1 95.22 571 ASP A O 1
ATOM 8215 N N . LYS A 1 572 ? -9.334 35.144 32.564 1 93.84 572 LYS A N 1
ATOM 8216 C CA . LYS A 1 572 ? -10.071 34.284 31.631 1 93.07 572 LYS A CA 1
ATOM 8217 C C . LYS A 1 572 ? -10.856 35.088 30.584 1 91.78 572 LYS A C 1
ATOM 8218 O O . LYS A 1 572 ? -11.95 34.687 30.186 1 91.96 572 LYS A O 1
ATOM 8237 N N . THR A 1 573 ? -10.279 36.212 30.131 1 90.3 573 THR A N 1
ATOM 8238 C CA . THR A 1 573 ? -10.866 37.094 29.122 1 89.25 573 THR A CA 1
ATOM 8239 C C . THR A 1 573 ? -10.357 36.71 27.727 1 87.55 573 THR A C 1
ATOM 8240 O O . THR A 1 573 ? -11.119 36.76 26.761 1 87.68 573 THR A O 1
ATOM 8251 N N . GLU A 1 574 ? -9.064 36.346 27.627 1 85.74 574 GLU A N 1
ATOM 8252 C CA . GLU A 1 574 ? -8.412 35.98 26.376 1 84.47 574 GLU A CA 1
ATOM 8253 C C . GLU A 1 574 ? -8.007 34.493 26.324 1 82.29 574 GLU A C 1
ATOM 8254 O O . GLU A 1 574 ? -8.072 33.792 27.324 1 82.32 574 GLU A O 1
ATOM 8266 N N . PHE A 1 575 ? -7.67 34.012 25.12 1 80.22 575 PHE A N 1
ATOM 8267 C CA . PHE A 1 575 ? -7.147 32.665 24.85 1 78.63 575 PHE A CA 1
ATOM 8268 C C . PHE A 1 575 ? -6.449 32.694 23.485 1 76.93 575 PHE A C 1
ATOM 8269 O O . PHE A 1 575 ? -6.898 33.424 22.603 1 77.1 575 PHE A O 1
ATOM 8286 N N . SER A 1 576 ? -5.355 31.95 23.311 1 75.25 576 SER A N 1
ATOM 8287 C CA . SER A 1 576 ? -4.625 31.954 22.041 1 74.07 576 SER A CA 1
ATOM 8288 C C . SER A 1 576 ? -4.835 30.67 21.244 1 72.58 576 SER A C 1
ATOM 8289 O O . SER A 1 576 ? -5.145 29.626 21.813 1 72.61 576 SER A O 1
ATOM 8297 N N . ILE A 1 577 ? -4.678 30.766 19.912 1 71.12 577 ILE A N 1
ATOM 8298 C CA . ILE A 1 577 ? -4.783 29.646 18.976 1 70.17 577 ILE A CA 1
ATOM 8299 C C . ILE A 1 577 ? -3.549 29.722 18.074 1 68.97 577 ILE A C 1
ATOM 8300 O O . ILE A 1 577 ? -3.28 30.783 17.512 1 68.94 577 ILE A O 1
ATOM 8316 N N . ILE A 1 578 ? -2.802 28.617 17.934 1 67.89 578 ILE A N 1
ATOM 8317 C CA . ILE A 1 578 ? -1.632 28.594 17.06 1 67.34 578 ILE A CA 1
ATOM 8318 C C . ILE A 1 578 ? -2.118 28.288 15.64 1 66.65 578 ILE A C 1
ATOM 8319 O O . ILE A 1 578 ? -2.354 27.133 15.289 1 66.61 578 ILE A O 1
ATOM 8335 N N . HIS A 1 579 ? -2.322 29.339 14.846 1 65.94 579 HIS A N 1
ATOM 8336 C CA . HIS A 1 579 ? -2.743 29.2 13.456 1 65.87 579 HIS A CA 1
ATOM 8337 C 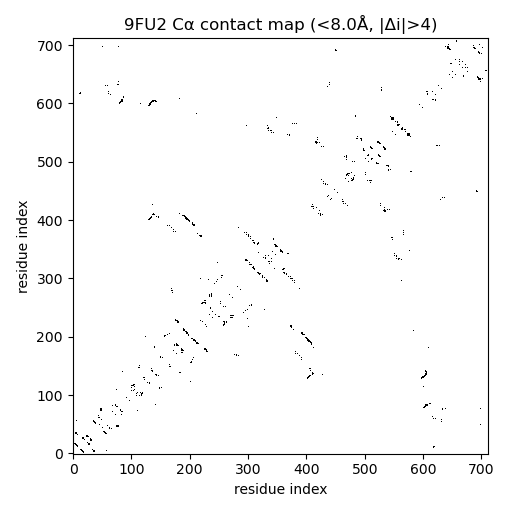C . HIS A 1 579 ? -1.526 28.872 12.564 1 65.88 579 HIS A C 1
ATOM 8338 O O . HIS A 1 579 ? -0.381 28.969 13.01 1 66.08 579 HIS A O 1
ATOM 8352 N N . TYR A 1 580 ? -1.776 28.471 11.31 1 65.49 580 TYR A N 1
ATOM 8353 C CA . TYR A 1 580 ? -0.726 28.161 10.341 1 65.64 580 TYR A CA 1
ATOM 8354 C C . TYR A 1 580 ? 0.219 29.365 10.142 1 66.25 580 TYR A C 1
ATOM 8355 O O . TYR A 1 580 ? 1.433 29.179 10.099 1 66.49 580 TYR A O 1
ATOM 8373 N N . ALA A 1 581 ? -0.332 30.593 10.07 1 66.35 581 ALA A N 1
ATOM 8374 C CA . ALA A 1 581 ? 0.458 31.8 9.87 1 66.99 581 ALA A CA 1
ATOM 8375 C C . ALA A 1 581 ? 1.141 32.26 11.159 1 67.51 581 ALA A C 1
ATOM 8376 O O . ALA A 1 581 ? 2.315 32.625 11.12 1 68.12 581 ALA A O 1
ATOM 8383 N N . GLY A 1 582 ? 0.43 32.229 12.284 1 67.15 582 GLY A N 1
ATOM 8384 C CA . GLY A 1 582 ? 1.007 32.624 13.562 1 67.34 582 GLY A CA 1
ATOM 8385 C C . GLY A 1 582 ? 0.034 32.559 14.722 1 67.4 582 GLY A C 1
ATOM 8386 O O . GLY A 1 582 ? -1.166 32.371 14.516 1 67.59 582 GLY A O 1
ATOM 8390 N N . LYS A 1 583 ? 0.549 32.722 15.955 1 66.99 583 LYS A N 1
ATOM 8391 C CA . LYS A 1 583 ? -0.265 32.703 17.172 1 67.12 583 LYS A CA 1
ATOM 8392 C C . LYS A 1 583 ? -1.118 33.965 17.234 1 67.09 583 LYS A C 1
ATOM 8393 O O . LYS A 1 583 ? -0.599 35.05 16.98 1 67.44 583 LYS A O 1
ATOM 8412 N N . VAL A 1 584 ? -2.424 33.828 17.56 1 66.48 584 VAL A N 1
ATOM 8413 C CA . VAL A 1 584 ? -3.352 34.962 17.649 1 66.34 584 VAL A CA 1
ATOM 8414 C C . VAL A 1 584 ? -4.07 34.954 19.003 1 66.26 584 VAL A C 1
ATOM 8415 O O . VAL A 1 584 ? -4.675 33.945 19.361 1 66.33 584 VAL A O 1
ATOM 8428 N N . ASP A 1 585 ? -4.022 36.079 19.743 1 66.02 585 ASP A N 1
ATOM 8429 C CA . ASP A 1 585 ? -4.711 36.21 21.027 1 66.33 585 ASP A CA 1
ATOM 8430 C C . ASP A 1 585 ? -6.141 36.667 20.765 1 65.97 585 ASP A C 1
ATOM 8431 O O . ASP A 1 585 ? -6.329 37.722 20.167 1 66.02 585 ASP A O 1
ATOM 8440 N N . TYR A 1 586 ? -7.141 35.895 21.218 1 65.6 586 TYR A N 1
ATOM 8441 C CA . TYR A 1 586 ? -8.555 36.221 21.034 1 65.73 586 TYR A CA 1
ATOM 8442 C C . TYR A 1 586 ? -9.206 36.64 22.34 1 65.97 586 TYR A C 1
ATOM 8443 O O . TYR A 1 586 ? -9.173 35.882 23.301 1 66.13 586 TYR A O 1
ATOM 8461 N N . ASN A 1 587 ? -9.841 37.82 22.358 1 65.77 587 ASN A N 1
ATOM 8462 C CA . ASN A 1 587 ? -10.566 38.32 23.522 1 66.03 587 ASN A CA 1
ATOM 8463 C C . ASN A 1 587 ? -12.025 37.892 23.353 1 65.79 587 ASN A C 1
ATOM 8464 O O . ASN A 1 587 ? -12.704 38.378 22.45 1 65.93 587 ASN A O 1
ATOM 8475 N N . ALA A 1 588 ? -12.503 36.969 24.202 1 65.26 588 ALA A N 1
ATOM 8476 C CA . ALA A 1 588 ? -13.86 36.439 24.093 1 65.13 588 ALA A CA 1
ATOM 8477 C C . ALA A 1 588 ? -14.95 37.329 24.705 1 64.78 588 ALA A C 1
ATOM 8478 O O . ALA A 1 588 ? -15.981 36.808 25.112 1 64.79 588 ALA A O 1
ATOM 8485 N N . SER A 1 589 ? -14.767 38.66 24.722 1 64.44 589 SER A N 1
ATOM 8486 C CA . SER A 1 589 ? -15.789 39.565 25.243 1 64.51 589 SER A CA 1
ATOM 8487 C C . SER A 1 589 ? -16.939 39.647 24.23 1 63.9 589 SER A C 1
ATOM 8488 O O . SER A 1 589 ? -16.692 39.769 23.031 1 64.07 589 SER A O 1
ATOM 8496 N N . ALA A 1 590 ? -18.189 39.56 24.725 1 63.1 590 ALA A N 1
ATOM 8497 C CA . ALA A 1 590 ? -19.447 39.567 23.962 1 62.73 590 ALA A CA 1
ATOM 8498 C C . ALA A 1 590 ? -19.589 38.412 22.944 1 62.23 590 ALA A C 1
ATOM 8499 O O . ALA A 1 590 ? -20.383 38.536 22.014 1 62.3 590 ALA A O 1
ATOM 8506 N N . TRP A 1 591 ? -18.89 37.276 23.143 1 61.43 591 TRP A N 1
ATOM 8507 C CA . TRP A 1 591 ? -18.984 36.148 22.208 1 61.06 591 TRP A CA 1
ATOM 8508 C C . TRP A 1 591 ? -20.299 35.373 22.329 1 60.81 591 TRP A C 1
ATOM 8509 O O . TRP A 1 591 ? -20.765 34.85 21.319 1 61 591 TRP A O 1
ATOM 8530 N N . LEU A 1 592 ? -20.91 35.307 23.527 1 60.26 592 LEU A N 1
ATOM 8531 C CA . LEU A 1 592 ? -22.186 34.598 23.681 1 60.17 592 LEU A CA 1
ATOM 8532 C C . LEU A 1 592 ? -23.302 35.381 22.99 1 60.16 592 LEU A C 1
ATOM 8533 O O . LEU A 1 592 ? -24.152 34.776 22.341 1 60.3 592 LEU A O 1
ATOM 8549 N N . THR A 1 593 ? -23.292 36.722 23.107 1 59.81 593 THR A N 1
ATOM 8550 C CA . THR A 1 593 ? -24.286 37.574 22.451 1 59.8 593 THR A CA 1
ATOM 8551 C C . THR A 1 593 ? -24.032 37.635 20.936 1 59.62 593 THR A C 1
ATOM 8552 O O . THR A 1 593 ? -24.995 37.717 20.179 1 59.63 593 THR A O 1
ATOM 8563 N N . LYS A 1 594 ? -22.756 37.613 20.489 1 59.28 594 LYS A N 1
ATOM 8564 C CA . LYS A 1 594 ? -22.442 37.616 19.053 1 59.28 594 LYS A CA 1
ATOM 8565 C C . LYS A 1 594 ? -22.815 36.279 18.407 1 59.61 594 LYS A C 1
ATOM 8566 O O . LYS A 1 594 ? -23.196 36.265 17.242 1 59.76 594 LYS A O 1
ATOM 8585 N N . ASN A 1 595 ? -22.7 35.162 19.142 1 59.62 595 ASN A N 1
ATOM 8586 C CA . ASN A 1 595 ? -23.063 33.852 18.609 1 60.1 595 ASN A CA 1
ATOM 8587 C C . ASN A 1 595 ? -24.586 33.687 18.538 1 60.72 595 ASN A C 1
ATOM 8588 O O . ASN A 1 595 ? -25.086 33.129 17.569 1 60.58 595 ASN A O 1
ATOM 8599 N N . MET A 1 596 ? -25.325 34.149 19.56 1 61.35 596 MET A N 1
ATOM 8600 C CA . MET A 1 596 ? -26.786 34.033 19.559 1 62.45 596 MET A CA 1
ATOM 8601 C C . MET A 1 596 ? -27.416 35.046 18.603 1 62.88 596 MET A C 1
ATOM 8602 O O . MET A 1 596 ? -28.296 34.675 17.833 1 63.16 596 MET A O 1
ATOM 8616 N N . ASP A 1 597 ? -26.958 36.31 18.644 1 62.81 597 ASP A N 1
ATOM 8617 C CA . ASP A 1 597 ? -27.47 37.408 17.819 1 63.29 597 ASP A CA 1
ATOM 8618 C C . ASP A 1 597 ? -28.949 37.714 18.177 1 63.45 597 ASP A C 1
ATOM 8619 O O . ASP A 1 597 ? -29.829 37.59 17.321 1 63.55 597 ASP A O 1
ATOM 8628 N N . PRO A 1 598 ? -29.256 38.102 19.44 1 63.28 598 PRO A N 1
ATOM 8629 C CA . PRO A 1 598 ? -30.663 38.349 19.801 1 63.27 598 PRO A CA 1
ATOM 8630 C C . PRO A 1 598 ? -31.209 39.686 19.316 1 63.51 598 PRO A C 1
ATOM 8631 O O . PRO A 1 598 ? -30.478 40.67 19.306 1 63.76 598 PRO A O 1
ATOM 8642 N N . LEU A 1 599 ? -32.495 39.717 18.92 1 63.33 599 LEU A N 1
ATOM 8643 C CA . LEU A 1 599 ? -33.159 40.937 18.475 1 63.64 599 LEU A CA 1
ATOM 8644 C C . LEU A 1 599 ? -34.458 41.189 19.244 1 64.03 599 LEU A C 1
ATOM 8645 O O . LEU A 1 599 ? -35.126 40.256 19.673 1 64.26 599 LEU A O 1
ATOM 8661 N N . ASN A 1 600 ? -34.809 42.467 19.404 1 63.98 600 ASN A N 1
ATOM 8662 C CA . ASN A 1 600 ? -35.995 42.921 20.103 1 64.42 600 ASN A CA 1
ATOM 8663 C C . ASN A 1 600 ? -37.152 42.653 19.161 1 64.87 600 ASN A C 1
ATOM 8664 O O . ASN A 1 600 ? -37.395 43.44 18.246 1 65.12 600 ASN A O 1
ATOM 8675 N N . ASP A 1 601 ? -37.809 41.495 19.339 1 64.83 601 ASP A N 1
ATOM 8676 C CA . ASP A 1 601 ? -38.939 41.072 18.511 1 65.35 601 ASP A CA 1
ATOM 8677 C C . ASP A 1 601 ? -40.055 42.123 18.387 1 65.23 601 ASP A C 1
ATOM 8678 O O . ASP A 1 601 ? -40.769 42.111 17.388 1 65.34 601 ASP A O 1
ATOM 8687 N N . ASN A 1 602 ? -40.2 43.032 19.369 1 64.87 602 ASN A N 1
ATOM 8688 C CA . ASN A 1 602 ? -41.207 44.091 19.305 1 65.04 602 ASN A CA 1
ATOM 8689 C C . ASN A 1 602 ? -40.832 45.106 18.219 1 64.84 602 ASN A C 1
ATOM 8690 O O . ASN A 1 602 ? -41.692 45.498 17.434 1 64.96 602 ASN A O 1
ATOM 8701 N N . VAL A 1 603 ? -39.548 45.509 18.157 1 64.41 603 VAL A N 1
ATOM 8702 C CA . VAL A 1 603 ? -39.074 46.469 17.156 1 64.41 603 VAL A CA 1
ATOM 8703 C C . VAL A 1 603 ? -39.01 45.803 15.771 1 64.46 603 VAL A C 1
ATOM 8704 O O . VAL A 1 603 ? -39.32 46.463 14.777 1 64.52 603 VAL A O 1
ATOM 8717 N N . THR A 1 604 ? -38.675 44.495 15.698 1 64.28 604 THR A N 1
ATOM 8718 C CA . THR A 1 604 ? -38.652 43.801 14.403 1 64.75 604 THR A CA 1
ATOM 8719 C C . THR A 1 604 ? -40.081 43.647 13.858 1 64.93 604 THR A C 1
ATOM 8720 O O . THR A 1 604 ? -40.259 43.676 12.645 1 65.07 604 THR A O 1
ATOM 8731 N N . SER A 1 605 ? -41.094 43.493 14.739 1 64.78 605 SER A N 1
ATOM 8732 C CA . SER A 1 605 ? -42.494 43.41 14.322 1 65.1 605 SER A CA 1
ATOM 8733 C C . SER A 1 605 ? -42.957 44.736 13.722 1 65.24 605 SER A C 1
ATOM 8734 O O . SER A 1 605 ? -43.735 44.726 12.77 1 65.54 605 SER A O 1
ATOM 8742 N N . LEU A 1 606 ? -42.484 45.872 14.267 1 64.98 606 LEU A N 1
ATOM 8743 C CA . LEU A 1 606 ? -42.837 47.197 13.749 1 65.31 606 LEU A CA 1
ATOM 8744 C C . LEU A 1 606 ? -42.16 47.408 12.395 1 65.66 606 LEU A C 1
ATOM 8745 O O . LEU A 1 606 ? -42.797 47.906 11.473 1 65.88 606 LEU A O 1
ATOM 8761 N N . LEU A 1 607 ? -40.881 47.019 12.267 1 65.6 607 LEU A N 1
ATOM 8762 C CA . LEU A 1 607 ? -40.151 47.143 11.001 1 66.11 607 LEU A CA 1
ATOM 8763 C C . LEU A 1 607 ? -40.714 46.201 9.923 1 66.55 607 LEU A C 1
ATOM 8764 O O . LEU A 1 607 ? -40.624 46.516 8.739 1 66.63 607 LEU A O 1
ATOM 8780 N N . ASN A 1 608 ? -41.288 45.054 10.329 1 66.74 608 ASN A N 1
ATOM 8781 C CA . ASN A 1 608 ? -41.933 44.106 9.421 1 67.34 608 ASN A CA 1
ATOM 8782 C C . ASN A 1 608 ? -43.176 44.758 8.795 1 67.67 608 ASN A C 1
ATOM 8783 O O . ASN A 1 608 ? -43.403 44.59 7.599 1 67.83 608 ASN A O 1
ATOM 8794 N N . ALA A 1 609 ? -43.973 45.493 9.603 1 67.67 609 ALA A N 1
ATOM 8795 C CA . ALA A 1 609 ? -45.189 46.178 9.153 1 68.15 609 ALA A CA 1
ATOM 8796 C C . ALA A 1 609 ? -44.926 47.678 8.923 1 68.59 609 ALA A C 1
ATOM 8797 O O . ALA A 1 609 ? -45.744 48.523 9.291 1 68.78 609 ALA A O 1
ATOM 8804 N N . SER A 1 610 ? -43.785 48.007 8.311 1 68.67 610 SER A N 1
ATOM 8805 C CA . SER A 1 610 ? -43.402 49.393 8.057 1 69.19 610 SER A CA 1
ATOM 8806 C C . SER A 1 610 ? -44.192 49.99 6.897 1 69.79 610 SER A C 1
ATOM 8807 O O . SER A 1 610 ? -44.531 49.279 5.952 1 69.92 610 SER A O 1
ATOM 8815 N N . SER A 1 611 ? -44.457 51.305 6.954 1 70.04 611 SER A N 1
ATOM 8816 C CA . SER A 1 611 ? -45.146 52.017 5.876 1 70.8 611 SER A CA 1
ATOM 8817 C C . SER A 1 611 ? -44.255 52.107 4.616 1 71.51 611 SER A C 1
ATOM 8818 O O . SER A 1 611 ? -44.779 52.142 3.504 1 71.67 611 SER A O 1
ATOM 8826 N N . ASP A 1 612 ? -42.918 52.152 4.792 1 71.63 612 ASP A N 1
ATOM 8827 C CA . ASP A 1 612 ? -41.971 52.19 3.685 1 72.21 612 ASP A CA 1
ATOM 8828 C C . ASP A 1 612 ? -41.852 50.763 3.134 1 72.24 612 ASP A C 1
ATOM 8829 O O . ASP A 1 612 ? -41.531 49.844 3.886 1 72.43 612 ASP A O 1
ATOM 8838 N N . LYS A 1 613 ? -42.141 50.571 1.84 1 71.94 613 LYS A N 1
ATOM 8839 C CA . LYS A 1 613 ? -42.095 49.245 1.214 1 72.07 613 LYS A CA 1
ATOM 8840 C C . LYS A 1 613 ? -40.686 48.657 1.175 1 71.87 613 LYS A C 1
ATOM 8841 O O . LYS A 1 613 ? -40.548 47.44 1.282 1 72.11 613 LYS A O 1
ATOM 8860 N N . PHE A 1 614 ? -39.647 49.493 1.009 1 71.29 614 PHE A N 1
ATOM 8861 C CA . PHE A 1 614 ? -38.27 49.006 0.98 1 71.21 614 PHE A CA 1
ATOM 8862 C C . PHE A 1 614 ? -37.837 48.474 2.352 1 71.17 614 PHE A C 1
ATOM 8863 O O . PHE A 1 614 ? -37.155 47.452 2.415 1 71.19 614 PHE A O 1
ATOM 8880 N N . VAL A 1 615 ? -38.246 49.145 3.442 1 71 615 VAL A N 1
ATOM 8881 C CA . VAL A 1 615 ? -37.891 48.721 4.8 1 71.31 615 VAL A CA 1
ATOM 8882 C C . VAL A 1 615 ? -38.635 47.426 5.123 1 71.69 615 VAL A C 1
ATOM 8883 O O . VAL A 1 615 ? -38.028 46.489 5.638 1 71.69 615 VAL A O 1
ATOM 8896 N N . ALA A 1 616 ? -39.938 47.357 4.782 1 71.84 616 ALA A N 1
ATOM 8897 C CA . ALA A 1 616 ? -40.748 46.154 4.989 1 72.52 616 ALA A CA 1
ATOM 8898 C C . ALA A 1 616 ? -40.214 44.954 4.185 1 73.12 616 ALA A C 1
ATOM 8899 O O . ALA A 1 616 ? -40.392 43.817 4.613 1 73.27 616 ALA A O 1
ATOM 8906 N N . ASP A 1 617 ? -39.563 45.205 3.031 1 73.34 617 ASP A N 1
ATOM 8907 C CA . ASP A 1 617 ? -38.966 44.155 2.203 1 74.04 617 ASP A CA 1
ATOM 8908 C C . ASP A 1 617 ? -37.705 43.583 2.874 1 74.16 617 ASP A C 1
ATOM 8909 O O . ASP A 1 617 ? -37.438 42.39 2.744 1 74.24 617 ASP A O 1
ATOM 8918 N N . LEU A 1 618 ? -36.932 44.423 3.588 1 74.07 618 LEU A N 1
ATOM 8919 C CA . LEU A 1 618 ? -35.731 43.968 4.295 1 74.42 618 LEU A CA 1
ATOM 8920 C C . LEU A 1 618 ? -36.115 43.146 5.524 1 74.99 618 LEU A C 1
ATOM 8921 O O . LEU A 1 618 ? -35.422 42.185 5.843 1 74.95 618 LEU A O 1
ATOM 8937 N N . TRP A 1 619 ? -37.195 43.536 6.225 1 75.44 619 TRP A N 1
ATOM 8938 C CA . TRP A 1 619 ? -37.664 42.841 7.421 1 76.49 619 TRP A CA 1
ATOM 8939 C C . TRP A 1 619 ? -38.862 41.931 7.125 1 78.12 619 TRP A C 1
ATOM 8940 O O . TRP A 1 619 ? -39.76 41.814 7.956 1 78.14 619 TRP A O 1
ATOM 8961 N N . LYS A 1 620 ? -38.869 41.266 5.957 1 79.36 620 LYS A N 1
ATOM 8962 C CA . LYS A 1 620 ? -39.958 40.359 5.606 1 81.16 620 LYS A CA 1
ATOM 8963 C C . LYS A 1 620 ? -39.755 39.027 6.329 1 83.14 620 LYS A C 1
ATOM 8964 O O . LYS A 1 620 ? -40.696 38.506 6.927 1 83.2 620 LYS A O 1
ATOM 8983 N N . ASP A 1 621 ? -38.524 38.489 6.29 1 84.62 621 ASP A N 1
ATOM 8984 C CA . ASP A 1 621 ? -38.184 37.239 6.966 1 86.55 621 ASP A CA 1
ATOM 8985 C C . ASP A 1 621 ? -37.837 37.53 8.428 1 88.17 621 ASP A C 1
ATOM 8986 O O . ASP A 1 621 ? -36.722 37.957 8.711 1 88.24 621 ASP A O 1
ATOM 8995 N N . VAL A 1 622 ? -38.787 37.302 9.351 1 89.35 622 VAL A N 1
ATOM 8996 C CA . VAL A 1 622 ? -38.575 37.521 10.794 1 91.05 622 VAL A CA 1
ATOM 8997 C C . VAL A 1 622 ? -38.855 36.242 11.617 1 92.77 622 VAL A C 1
ATOM 8998 O O . VAL A 1 622 ? -39.098 36.331 12.821 1 92.91 622 VAL A O 1
ATOM 9011 N N . ASP A 1 623 ? -38.74 35.057 10.987 1 93.92 623 ASP A N 1
ATOM 9012 C CA . ASP A 1 623 ? -39.006 33.774 11.646 1 95.52 623 ASP A CA 1
ATOM 9013 C C . ASP A 1 623 ? -37.743 33.193 12.286 1 96.83 623 ASP A C 1
ATOM 9014 O O . ASP A 1 623 ? -37.815 32.683 13.403 1 97.02 623 ASP A O 1
ATOM 9023 N N . ARG A 1 624 ? -36.583 33.306 11.618 1 97.58 624 ARG A N 1
ATOM 9024 C CA . ARG A 1 624 ? -35.326 32.799 12.176 1 98.9 624 ARG A CA 1
ATOM 9025 C C . ARG A 1 624 ? -34.65 33.856 13.069 1 99.78 624 ARG A C 1
ATOM 9026 O O . ARG A 1 624 ? -33.423 33.96 13.065 1 99.97 624 ARG A O 1
ATOM 9047 N N . ILE A 1 625 ? -35.441 34.621 13.848 1 100.15 625 ILE A N 1
ATOM 9048 C CA . ILE A 1 625 ? -34.919 35.645 14.748 1 101.05 625 ILE A CA 1
ATOM 9049 C C . ILE A 1 625 ? -35.04 35.155 16.191 1 101.79 625 ILE A C 1
ATOM 9050 O O . ILE A 1 625 ? -36.154 34.976 16.686 1 101.96 625 ILE A O 1
ATOM 9066 N N . VAL A 1 626 ? -33.897 34.972 16.87 1 102.03 626 VAL A N 1
ATOM 9067 C CA . VAL A 1 626 ? -33.887 34.648 18.302 1 102.68 626 VAL A CA 1
ATOM 9068 C C . VAL A 1 626 ? -33.882 36.024 18.997 1 103.2 626 VAL A C 1
ATOM 9069 O O . VAL A 1 626 ? -33.341 36.991 18.438 1 103.29 626 VAL A O 1
ATOM 9082 N N . GLY A 1 627 ? -34.513 36.127 20.164 1 103.36 627 GLY A N 1
ATOM 9083 C CA . GLY A 1 627 ? -34.579 37.409 20.854 1 103.98 627 GLY A CA 1
ATOM 9084 C C . GLY A 1 627 ? -34.854 37.403 22.337 1 104.42 627 GLY A C 1
ATOM 9085 O O . GLY A 1 627 ? -33.971 37.078 23.135 1 104.55 627 GLY A O 1
ATOM 9089 N N . LEU A 1 628 ? -36.067 37.82 22.712 1 104.45 628 LEU A N 1
ATOM 9090 C CA . LEU A 1 628 ? -36.454 37.988 24.106 1 104.94 628 LEU A CA 1
ATOM 9091 C C . LEU A 1 628 ? -37.138 36.737 24.647 1 105.27 628 LEU A C 1
ATOM 9092 O O . LEU A 1 628 ? -38.124 36.272 24.081 1 105.44 628 LEU A O 1
ATOM 9108 N N . ARG A 1 651 ? -30.751 28.948 14.695 1 66.43 651 ARG A N 1
ATOM 9109 C CA . ARG A 1 651 ? -29.349 28.659 14.4 1 66.92 651 ARG A CA 1
ATOM 9110 C C . ARG A 1 651 ? -28.453 29.787 14.902 1 66.28 651 ARG A C 1
ATOM 9111 O O . ARG A 1 651 ? -28.774 30.96 14.707 1 66.54 651 ARG A O 1
ATOM 9132 N N . THR A 1 652 ? -27.305 29.436 15.496 1 65.2 652 THR A N 1
ATOM 9133 C CA . THR A 1 652 ? -26.339 30.43 15.974 1 64.61 652 THR A CA 1
ATOM 9134 C C . THR A 1 652 ? -25.445 30.894 14.791 1 63.79 652 THR A C 1
ATOM 9135 O O . THR A 1 652 ? -25.466 30.284 13.719 1 64 652 THR A O 1
ATOM 9146 N N . VAL A 1 653 ? -24.661 31.965 14.986 1 62.68 653 VAL A N 1
ATOM 9147 C CA . VAL A 1 653 ? -23.762 32.474 13.951 1 62.2 653 VAL A CA 1
ATOM 9148 C C . VAL A 1 653 ? -22.633 31.454 13.667 1 61.69 653 VAL A C 1
ATOM 9149 O O . VAL A 1 653 ? -22.247 31.286 12.513 1 61.61 653 VAL A O 1
ATOM 9162 N N . GLY A 1 654 ? -22.158 30.755 14.697 1 61.15 654 GLY A N 1
ATOM 9163 C CA . GLY A 1 654 ? -21.149 29.714 14.539 1 61.11 654 GLY A CA 1
ATOM 9164 C C . GLY A 1 654 ? -21.669 28.525 13.753 1 60.94 654 GLY A C 1
ATOM 9165 O O . GLY A 1 654 ? -20.914 27.898 13.009 1 61.01 654 GLY A O 1
ATOM 9169 N N . GLN A 1 655 ? -22.967 28.201 13.911 1 60.71 655 GLN A N 1
ATOM 9170 C CA . GLN A 1 655 ? -23.616 27.124 13.157 1 60.99 655 GLN A CA 1
ATOM 9171 C C . GLN A 1 655 ? -23.791 27.552 11.694 1 60.93 655 GLN A C 1
ATOM 9172 O O . GLN A 1 655 ? -23.56 26.743 10.796 1 60.96 655 GLN A O 1
ATOM 9186 N N . LEU A 1 656 ? -24.174 28.822 11.453 1 60.58 656 LEU A N 1
ATOM 9187 C CA . LEU A 1 656 ? -24.325 29.341 10.091 1 60.78 656 LEU A CA 1
ATOM 9188 C C . LEU A 1 656 ? -22.956 29.381 9.396 1 60.42 656 LEU A C 1
ATOM 9189 O O . LEU A 1 656 ? -22.873 29.057 8.213 1 60.58 656 LEU A O 1
ATOM 9205 N N . TYR A 1 657 ? -21.884 29.745 10.135 1 59.74 657 TYR A N 1
ATOM 9206 C CA . TYR A 1 657 ? -20.515 29.77 9.619 1 59.65 657 TYR A CA 1
ATOM 9207 C C . TYR A 1 657 ? -20.126 28.39 9.064 1 59.43 657 TYR A C 1
ATOM 9208 O O . TYR A 1 657 ? -19.639 28.311 7.94 1 59.41 657 TYR A O 1
ATOM 9226 N N . LYS A 1 658 ? -20.338 27.317 9.853 1 59.03 658 LYS A N 1
ATOM 9227 C CA . LYS A 1 658 ? -19.987 25.959 9.44 1 59.09 658 LYS A CA 1
ATOM 9228 C C . LYS A 1 658 ? -20.814 25.471 8.252 1 58.93 658 LYS A C 1
ATOM 9229 O O . LYS A 1 658 ? -20.279 24.736 7.422 1 58.97 658 LYS A O 1
ATOM 9248 N N . GLU A 1 659 ? -22.099 25.867 8.153 1 58.67 659 GLU A N 1
ATOM 9249 C CA . GLU A 1 659 ? -22.923 25.461 7.014 1 58.99 659 GLU A CA 1
ATOM 9250 C C . GLU A 1 659 ? -22.482 26.217 5.741 1 58.59 659 GLU A C 1
ATOM 9251 O O . GLU A 1 659 ? -22.504 25.636 4.66 1 58.84 659 GLU A O 1
ATOM 9263 N N . GLN A 1 660 ? -22.037 27.479 5.87 1 57.87 660 GLN A N 1
ATOM 9264 C CA . GLN A 1 660 ? -21.518 28.245 4.734 1 57.68 660 GLN A CA 1
ATOM 9265 C C . GLN A 1 660 ? -20.16 27.682 4.289 1 57.57 660 GLN A C 1
ATOM 9266 O O . GLN A 1 660 ? -19.878 27.621 3.092 1 57.67 660 GLN A O 1
ATOM 9280 N N . LEU A 1 661 ? -19.314 27.297 5.258 1 57.16 661 LEU A N 1
ATOM 9281 C CA . LEU A 1 661 ? -17.981 26.748 4.998 1 57.22 661 LEU A CA 1
ATOM 9282 C C . LEU A 1 661 ? -18.066 25.365 4.353 1 57.1 661 LEU A C 1
ATOM 9283 O O . LEU A 1 661 ? -17.309 25.078 3.431 1 57.07 661 LEU A O 1
ATOM 9299 N N . GLY A 1 662 ? -18.974 24.526 4.843 1 56.86 662 GLY A N 1
ATOM 9300 C CA . GLY A 1 662 ? -19.175 23.191 4.299 1 56.99 662 GLY A CA 1
ATOM 9301 C C . GLY A 1 662 ? -19.668 23.228 2.868 1 56.78 662 GLY A C 1
ATOM 9302 O O . GLY A 1 662 ? -19.23 22.421 2.044 1 56.92 662 GLY A O 1
ATOM 9306 N N . LYS A 1 663 ? -20.576 24.174 2.562 1 56.28 663 LYS A N 1
ATOM 9307 C CA . LYS A 1 663 ? -21.111 24.351 1.215 1 56.49 663 LY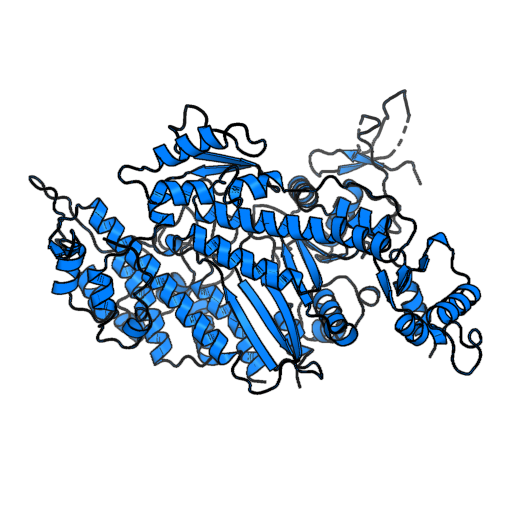S A CA 1
ATOM 9308 C C . LYS A 1 663 ? -19.999 24.779 0.242 1 56.25 663 LYS A C 1
ATOM 9309 O O . LYS A 1 663 ? -19.952 24.272 -0.877 1 56.41 663 LYS A O 1
ATOM 9328 N N . LEU A 1 664 ? -19.102 25.688 0.664 1 55.75 664 LEU A N 1
ATOM 9329 C CA . LEU A 1 664 ? -17.993 26.123 -0.185 1 55.85 664 LEU A CA 1
ATOM 9330 C C . LEU A 1 664 ? -17.033 24.965 -0.45 1 56.27 664 LEU A C 1
ATOM 9331 O O . LEU A 1 664 ? -16.622 24.779 -1.589 1 56.45 664 LEU A O 1
ATOM 9347 N N . MET A 1 665 ? -16.676 24.192 0.586 1 56.29 665 MET A N 1
ATOM 9348 C CA . MET A 1 665 ? -15.739 23.08 0.431 1 56.82 665 MET A CA 1
ATOM 9349 C C . MET A 1 665 ? -16.304 21.996 -0.488 1 57.38 665 MET A C 1
ATOM 9350 O O . MET A 1 665 ? -15.561 21.459 -1.306 1 57.65 665 MET A O 1
ATOM 9364 N N . THR A 1 666 ? -17.609 21.696 -0.392 1 57.52 666 THR A N 1
ATOM 9365 C CA . THR A 1 666 ? -18.247 20.71 -1.271 1 58.19 666 THR A CA 1
ATOM 9366 C C . THR A 1 666 ? -18.169 21.191 -2.727 1 58.6 666 THR A C 1
ATOM 9367 O O . THR A 1 666 ? -17.815 20.415 -3.614 1 58.89 666 THR A O 1
ATOM 9378 N N . THR A 1 667 ? -18.463 22.48 -2.953 1 58.35 667 THR A N 1
ATOM 9379 C CA . THR A 1 667 ? -18.387 23.098 -4.276 1 58.49 667 THR A CA 1
ATOM 9380 C C . THR A 1 667 ? -16.962 23.035 -4.825 1 58.67 667 THR A C 1
ATOM 9381 O O . THR A 1 667 ? -16.782 22.664 -5.978 1 58.84 667 THR A O 1
ATOM 9392 N N . LEU A 1 668 ? -15.952 23.377 -4.007 1 58.65 668 LEU A N 1
ATOM 9393 C CA . LEU A 1 668 ? -14.557 23.383 -4.45 1 59.18 668 LEU A CA 1
ATOM 9394 C C . LEU A 1 668 ? -14.029 21.983 -4.722 1 59.95 668 LEU A C 1
ATOM 9395 O O . LEU A 1 668 ? -13.208 21.819 -5.623 1 60.08 668 LEU A O 1
ATOM 9411 N N . ARG A 1 669 ? -14.484 20.971 -3.962 1 60.4 669 ARG A N 1
ATOM 9412 C CA . ARG A 1 669 ? -14.065 19.588 -4.211 1 61.18 669 ARG A CA 1
ATOM 9413 C C . ARG A 1 669 ? -14.54 19.111 -5.599 1 61.5 669 ARG A C 1
ATOM 9414 O O . ARG A 1 669 ? -13.851 18.304 -6.22 1 61.62 669 ARG A O 1
ATOM 9435 N N . ASN A 1 670 ? -15.681 19.64 -6.103 1 61.43 670 ASN A N 1
ATOM 9436 C CA . ASN A 1 670 ? -16.201 19.307 -7.429 1 61.96 670 ASN A CA 1
ATOM 9437 C C . ASN A 1 670 ? -15.629 20.229 -8.538 1 61.93 670 ASN A C 1
ATOM 9438 O O . ASN A 1 670 ? -16.242 20.339 -9.599 1 62.19 670 ASN A O 1
ATOM 9449 N N . THR A 1 671 ? -14.466 20.881 -8.303 1 61.5 671 THR A N 1
ATOM 9450 C CA . THR A 1 671 ? -13.786 21.744 -9.284 1 61.67 671 THR A CA 1
ATOM 9451 C C . THR A 1 671 ? -12.268 21.44 -9.299 1 61.62 671 THR A C 1
ATOM 9452 O O . THR A 1 671 ? -11.747 20.865 -8.342 1 61.78 671 THR A O 1
ATOM 9463 N N . THR A 1 672 ? -11.565 21.855 -10.375 1 61.22 672 THR A N 1
ATOM 9464 C CA . THR A 1 672 ? -10.115 21.708 -10.496 1 61.4 672 THR A CA 1
ATOM 9465 C C . THR A 1 672 ? -9.509 23.035 -9.992 1 61.39 672 THR A C 1
ATOM 9466 O O . THR A 1 672 ? -9.61 24.036 -10.707 1 61.54 672 THR A O 1
ATOM 9477 N N . PRO A 1 673 ? -8.932 23.108 -8.768 1 60.99 673 PRO A N 1
ATOM 9478 C CA . PRO A 1 673 ? -8.434 24.404 -8.276 1 60.79 673 PRO A CA 1
ATOM 9479 C C . PRO A 1 673 ? -7.119 24.879 -8.883 1 60.77 673 PRO A C 1
ATOM 9480 O O . PRO A 1 673 ? -6.297 24.075 -9.307 1 60.92 673 PRO A O 1
ATOM 9491 N N . ASN A 1 674 ? -6.937 26.206 -8.911 1 60.5 674 ASN A N 1
ATOM 9492 C CA . ASN A 1 674 ? -5.755 26.897 -9.416 1 60.78 674 ASN A CA 1
ATOM 9493 C C . ASN A 1 674 ? -5.4 27.929 -8.344 1 60.51 674 ASN A C 1
ATOM 9494 O O . ASN A 1 674 ? -6.12 28.912 -8.181 1 60.53 674 ASN A O 1
ATOM 9505 N N . PHE A 1 675 ? -4.338 27.678 -7.575 1 60.15 675 PHE A N 1
ATOM 9506 C CA . PHE A 1 675 ? -3.958 28.551 -6.465 1 60.3 675 PHE A CA 1
ATOM 9507 C C . PHE A 1 675 ? -3.083 29.738 -6.879 1 60.35 675 PHE A C 1
ATOM 9508 O O . PHE A 1 675 ? -2.093 29.561 -7.59 1 60.41 675 PHE A O 1
ATOM 9525 N N . VAL A 1 676 ? -3.46 30.947 -6.415 1 60.1 676 VAL A N 1
ATOM 9526 C CA . VAL A 1 676 ? -2.731 32.196 -6.64 1 60.38 676 VAL A CA 1
ATOM 9527 C C . VAL A 1 676 ? -2.323 32.663 -5.25 1 60.81 676 VAL A C 1
ATOM 9528 O O . VAL A 1 676 ? -3.172 33.119 -4.486 1 60.96 676 VAL A O 1
ATOM 9541 N N . ARG A 1 677 ? -1.041 32.516 -4.905 1 60.9 677 ARG A N 1
ATOM 9542 C CA . ARG A 1 677 ? -0.563 32.866 -3.571 1 61.39 677 ARG A CA 1
ATOM 9543 C C . ARG A 1 677 ? -0.109 34.32 -3.574 1 62.34 677 ARG A C 1
ATOM 9544 O O . ARG A 1 677 ? 0.897 34.653 -4.197 1 62.31 677 ARG A O 1
ATOM 9565 N N . CYS A 1 678 ? -0.871 35.194 -2.907 1 62.97 678 CYS A N 1
ATOM 9566 C CA . CYS A 1 678 ? -0.545 36.61 -2.825 1 64.04 678 CYS A CA 1
ATOM 9567 C C . CYS A 1 678 ? 0.348 36.832 -1.614 1 65.32 678 CYS A C 1
ATOM 9568 O O . CYS A 1 678 ? -0.011 36.427 -0.51 1 65.49 678 CYS A O 1
ATOM 9576 N N . ILE A 1 679 ? 1.522 37.445 -1.827 1 66.12 679 ILE A N 1
ATOM 9577 C CA . ILE A 1 679 ? 2.502 37.708 -0.777 1 67.34 679 ILE A CA 1
ATOM 9578 C C . ILE A 1 679 ? 2.562 39.212 -0.536 1 68.59 679 ILE A C 1
ATOM 9579 O O . ILE A 1 679 ? 2.739 39.966 -1.491 1 68.75 679 ILE A O 1
ATOM 9595 N N . ILE A 1 680 ? 2.411 39.647 0.727 1 69.26 680 ILE A N 1
ATOM 9596 C CA . ILE A 1 680 ? 2.488 41.067 1.086 1 70.51 680 ILE A CA 1
ATOM 9597 C C . ILE A 1 680 ? 3.991 41.422 1.309 1 71.76 680 ILE A C 1
ATOM 9598 O O . ILE A 1 680 ? 4.667 40.715 2.057 1 71.81 680 ILE A O 1
ATOM 9614 N N . PRO A 1 681 ? 4.561 42.455 0.645 1 72.62 681 PRO A N 1
ATOM 9615 C CA . PRO A 1 681 ? 5.996 42.742 0.826 1 73.41 681 PRO A CA 1
ATOM 9616 C C . PRO A 1 681 ? 6.368 43.42 2.147 1 74.47 681 PRO A C 1
ATOM 9617 O O . PRO A 1 681 ? 7.438 43.138 2.682 1 74.69 681 PRO A O 1
ATOM 9628 N N . ASN A 1 682 ? 5.515 44.329 2.654 1 74.86 682 ASN A N 1
ATOM 9629 C CA . ASN A 1 682 ? 5.773 45.065 3.892 1 75.73 682 ASN A CA 1
ATOM 9630 C C . ASN A 1 682 ? 4.462 45.446 4.593 1 76.71 682 ASN A C 1
ATOM 9631 O O . ASN A 1 682 ? 3.413 45.512 3.949 1 76.77 682 ASN A O 1
ATOM 9642 N N . HIS A 1 683 ? 4.526 45.708 5.914 1 77.27 683 HIS A N 1
ATOM 9643 C CA . HIS A 1 683 ? 3.353 46.109 6.7 1 78.26 683 HIS A CA 1
ATOM 9644 C C . HIS A 1 683 ? 3.124 47.64 6.71 1 79.19 683 HIS A C 1
ATOM 9645 O O . HIS A 1 683 ? 2.26 48.103 7.447 1 79.3 683 HIS A O 1
ATOM 9659 N N . GLU A 1 684 ? 3.853 48.417 5.884 1 79.85 684 GLU A N 1
ATOM 9660 C CA . GLU A 1 684 ? 3.713 49.874 5.834 1 81.03 684 GLU A CA 1
ATOM 9661 C C . GLU A 1 684 ? 2.945 50.384 4.598 1 81.65 684 GLU A C 1
ATOM 9662 O O . GLU A 1 684 ? 2.783 51.597 4.47 1 81.88 684 GLU A O 1
ATOM 9674 N N . LYS A 1 685 ? 2.471 49.485 3.703 1 81.79 685 LYS A N 1
ATOM 9675 C CA . LYS A 1 685 ? 1.729 49.854 2.49 1 82.48 685 LYS A CA 1
ATOM 9676 C C . LYS A 1 685 ? 2.59 50.711 1.555 1 83.15 685 LYS A C 1
ATOM 9677 O O . LYS A 1 685 ? 2.102 51.687 0.986 1 83.26 685 LYS A O 1
ATOM 9696 N N . ARG A 1 686 ? 3.867 50.33 1.387 1 83.49 686 ARG A N 1
ATOM 9697 C CA . ARG A 1 686 ? 4.82 51.073 0.566 1 84.34 686 ARG A CA 1
ATOM 9698 C C . ARG A 1 686 ? 5.249 50.292 -0.667 1 84.86 686 ARG A C 1
ATOM 9699 O O . ARG A 1 686 ? 5.287 49.062 -0.646 1 84.94 686 ARG A O 1
ATOM 9720 N N . SER A 1 687 ? 5.612 51.023 -1.73 1 84.96 687 SER A N 1
ATOM 9721 C CA . SER A 1 687 ? 6.119 50.447 -2.971 1 85.6 687 SER A CA 1
ATOM 9722 C C . SER A 1 687 ? 7.653 50.478 -2.932 1 86.07 687 SER A C 1
ATOM 9723 O O . SER A 1 687 ? 8.24 51.4 -2.366 1 86.11 687 SER A O 1
ATOM 9731 N N . GLY A 1 688 ? 8.286 49.475 -3.525 1 86.28 688 GLY A N 1
ATOM 9732 C CA . GLY A 1 688 ? 9.741 49.386 -3.565 1 86.9 688 GLY A CA 1
ATOM 9733 C C . GLY A 1 688 ? 10.38 49.053 -2.23 1 87.27 688 GLY A C 1
ATOM 9734 O O . GLY A 1 688 ? 11.472 49.538 -1.927 1 87.44 688 GLY A O 1
ATOM 9738 N N . LYS A 1 689 ? 9.705 48.218 -1.426 1 87.24 689 LYS A N 1
ATOM 9739 C CA . LYS A 1 689 ? 10.191 47.784 -0.115 1 87.63 689 LYS A CA 1
ATOM 9740 C C . LYS A 1 689 ? 9.783 46.322 0.067 1 87.62 689 LYS A C 1
ATOM 9741 O O . LYS A 1 689 ? 8.592 46.022 0.053 1 87.78 689 LYS A O 1
ATOM 9760 N N . LEU A 1 690 ? 10.763 45.417 0.206 1 87.16 690 LEU A N 1
ATOM 9761 C CA . LEU A 1 690 ? 10.503 43.991 0.372 1 87.1 690 LEU A CA 1
ATOM 9762 C C . LEU A 1 690 ? 11.149 43.504 1.668 1 86.96 690 LEU A C 1
ATOM 9763 O O . LEU A 1 690 ? 12.362 43.303 1.721 1 87.19 690 LEU A O 1
ATOM 9779 N N . ASP A 1 691 ? 10.339 43.364 2.73 1 86.44 691 ASP A N 1
ATOM 9780 C CA . ASP A 1 691 ? 10.819 42.879 4.02 1 86.31 691 ASP A CA 1
ATOM 9781 C C . ASP A 1 691 ? 11.047 41.372 3.859 1 85.75 691 ASP A C 1
ATOM 9782 O O . ASP A 1 691 ? 10.087 40.605 3.801 1 85.88 691 ASP A O 1
ATOM 9791 N N . ALA A 1 692 ? 12.321 40.972 3.72 1 84.98 692 ALA A N 1
ATOM 9792 C CA . ALA A 1 692 ? 12.732 39.586 3.475 1 84.71 692 ALA A CA 1
ATOM 9793 C C . ALA A 1 692 ? 12.2 38.557 4.475 1 84.17 692 ALA A C 1
ATOM 9794 O O . ALA A 1 692 ? 11.832 37.463 4.058 1 84.23 692 ALA A O 1
ATOM 9801 N N . PHE A 1 693 ? 12.194 38.871 5.781 1 83.47 693 PHE A N 1
ATOM 9802 C CA . PHE A 1 693 ? 11.716 37.923 6.791 1 83.27 693 PHE A CA 1
ATOM 9803 C C . PHE A 1 693 ? 10.2 37.775 6.781 1 82.74 693 PHE A C 1
ATOM 9804 O O . PHE A 1 693 ? 9.7 36.685 7.055 1 83.01 693 PHE A O 1
ATOM 9821 N N . LEU A 1 694 ? 9.467 38.847 6.453 1 81.79 694 LEU A N 1
ATOM 9822 C CA . LEU A 1 694 ? 8.014 38.773 6.321 1 81.3 694 LEU A CA 1
ATOM 9823 C C . LEU A 1 694 ? 7.671 37.899 5.105 1 80.41 694 LEU A C 1
ATOM 9824 O O . LEU A 1 694 ? 6.745 37.095 5.187 1 80.65 694 LEU A O 1
ATOM 9840 N N . VAL A 1 695 ? 8.421 38.049 3.989 1 79.24 695 VAL A N 1
ATOM 9841 C CA . VAL A 1 695 ? 8.219 37.252 2.773 1 78.63 695 VAL A CA 1
ATOM 9842 C C . VAL A 1 695 ? 8.573 35.785 3.066 1 78.13 695 VAL A C 1
ATOM 9843 O O . VAL A 1 695 ? 7.809 34.888 2.71 1 78.29 695 VAL A O 1
ATOM 9856 N N . LEU A 1 696 ? 9.703 35.555 3.747 1 77.41 696 LEU A N 1
ATOM 9857 C CA . LEU A 1 696 ? 10.167 34.214 4.124 1 77.23 696 LEU A CA 1
ATOM 9858 C C . LEU A 1 696 ? 9.139 33.5 5.01 1 76.83 696 LEU A C 1
ATOM 9859 O O . LEU A 1 696 ? 8.882 32.315 4.801 1 76.87 696 LEU A O 1
ATOM 9875 N N . GLU A 1 697 ? 8.549 34.211 5.988 1 76.3 697 GLU A N 1
ATOM 9876 C CA . GLU A 1 697 ? 7.53 33.633 6.869 1 76.21 697 GLU A CA 1
ATOM 9877 C C . GLU A 1 697 ? 6.277 33.246 6.078 1 75.07 697 GLU A C 1
ATOM 9878 O O . GLU A 1 697 ? 5.707 32.184 6.321 1 75.18 697 GLU A O 1
ATOM 9890 N N . GLN A 1 698 ? 5.865 34.086 5.12 1 73.83 698 GLN A N 1
ATOM 9891 C CA . GLN A 1 698 ? 4.701 33.783 4.291 1 73.18 698 GLN A CA 1
ATOM 9892 C C . GLN A 1 698 ? 4.965 32.57 3.393 1 72.55 698 GLN A C 1
ATOM 9893 O O . GLN A 1 698 ? 4.094 31.722 3.275 1 72.61 698 GLN A O 1
ATOM 9907 N N . LEU A 1 699 ? 6.169 32.451 2.807 1 71.77 699 LEU A N 1
ATOM 9908 C CA . LEU A 1 699 ? 6.498 31.296 1.964 1 71.35 699 LEU A CA 1
ATOM 9909 C C . LEU A 1 699 ? 6.528 29.997 2.785 1 70.96 699 LEU A C 1
ATOM 9910 O O . LEU A 1 699 ? 6.223 28.94 2.239 1 71.05 699 LEU A O 1
ATOM 9926 N N . ARG A 1 700 ? 6.891 30.066 4.084 1 70.44 700 ARG A N 1
ATOM 9927 C CA . ARG A 1 700 ? 6.921 28.889 4.959 1 70.45 700 ARG A CA 1
ATOM 9928 C C . ARG A 1 700 ? 5.499 28.433 5.323 1 70.1 700 ARG A C 1
ATOM 9929 O O . ARG A 1 700 ? 5.179 27.259 5.133 1 70.3 700 ARG A O 1
ATOM 9950 N N . CYS A 1 701 ? 4.646 29.343 5.842 1 69.45 701 CYS A N 1
ATOM 9951 C CA . CYS A 1 701 ? 3.285 28.976 6.232 1 69.43 701 CYS A CA 1
ATOM 9952 C C . CYS A 1 701 ? 2.408 28.637 5.016 1 69.06 701 CYS A C 1
ATOM 9953 O O . CYS A 1 701 ? 1.531 27.784 5.132 1 69.12 701 CYS A O 1
ATOM 9961 N N . ASN A 1 702 ? 2.668 29.265 3.853 1 68.53 702 ASN A N 1
ATOM 9962 C CA . ASN A 1 702 ? 1.955 28.968 2.6 1 68.52 702 ASN A CA 1
ATOM 9963 C C . ASN A 1 702 ? 2.381 27.612 1.996 1 68.74 702 ASN A C 1
ATOM 9964 O O . ASN A 1 702 ? 1.595 26.995 1.28 1 68.86 702 ASN A O 1
ATOM 9975 N N . GLY A 1 703 ? 3.612 27.176 2.265 1 68.57 703 GLY A N 1
ATOM 9976 C CA . GLY A 1 703 ? 4.134 25.92 1.747 1 68.87 703 GLY A CA 1
ATOM 9977 C C . GLY A 1 703 ? 4.55 26.047 0.298 1 69.02 703 GLY A C 1
ATOM 9978 O O . GLY A 1 703 ? 4.339 25.125 -0.491 1 69.12 703 GLY A O 1
ATOM 9982 N N . VAL A 1 704 ? 5.174 27.182 -0.052 1 68.93 704 VAL A N 1
ATOM 9983 C CA . VAL A 1 704 ? 5.591 27.459 -1.425 1 69.41 704 VAL A CA 1
ATOM 9984 C C . VAL A 1 704 ? 6.756 26.542 -1.815 1 70 704 VAL A C 1
ATOM 9985 O O . VAL A 1 704 ? 6.687 25.881 -2.849 1 70.22 704 VAL A O 1
ATOM 9998 N N . LEU A 1 705 ? 7.804 26.47 -0.979 1 70.18 705 LEU A N 1
ATOM 9999 C CA . LEU A 1 705 ? 8.967 25.61 -1.247 1 70.83 705 LEU A CA 1
ATOM 10000 C C . LEU A 1 705 ? 8.581 24.13 -1.369 1 71.25 705 LEU A C 1
ATOM 10001 O O . LEU A 1 705 ? 9.081 23.443 -2.258 1 71.37 705 LEU A O 1
ATOM 10017 N N . GLU A 1 706 ? 7.702 23.641 -0.487 1 71.36 706 GLU A N 1
ATOM 10018 C CA . GLU A 1 706 ? 7.252 22.251 -0.531 1 72.02 706 GLU A CA 1
ATOM 10019 C C . GLU A 1 706 ? 6.404 22.002 -1.784 1 72.55 706 GLU A C 1
ATOM 10020 O O . GLU A 1 706 ? 6.535 20.952 -2.409 1 72.66 706 GLU A O 1
ATOM 10032 N N . GLY A 1 707 ? 5.567 22.97 -2.15 1 72.73 707 GLY A N 1
ATOM 10033 C CA . GLY A 1 707 ? 4.746 22.901 -3.35 1 73.29 707 GLY A CA 1
ATOM 10034 C C . GLY A 1 707 ? 5.559 22.876 -4.634 1 73.78 707 GLY A C 1
ATOM 10035 O O . GLY A 1 707 ? 5.145 22.254 -5.613 1 73.91 707 GLY A O 1
ATOM 10039 N N . ILE A 1 708 ? 6.72 23.55 -4.657 1 73.96 708 ILE A N 1
ATOM 10040 C CA . ILE A 1 708 ? 7.613 23.517 -5.824 1 74.7 708 ILE A CA 1
ATOM 10041 C C . ILE A 1 708 ? 8.336 22.147 -5.836 1 75.27 708 ILE A C 1
ATOM 10042 O O . ILE A 1 708 ? 8.501 21.546 -6.896 1 75.31 708 ILE A O 1
ATOM 10058 N N . ARG A 1 709 ? 8.749 21.663 -4.65 1 75.62 709 ARG A N 1
ATOM 10059 C CA . ARG A 1 709 ? 9.414 20.366 -4.45 1 76.43 709 ARG A CA 1
ATOM 10060 C C . ARG A 1 709 ? 8.58 19.194 -5.015 1 76.7 709 ARG A C 1
ATOM 10061 O O . ARG A 1 709 ? 9.145 18.352 -5.699 1 76.78 709 ARG A O 1
ATOM 10082 N N . ILE A 1 710 ? 7.254 19.135 -4.742 1 76.68 710 ILE A N 1
ATOM 10083 C CA . ILE A 1 710 ? 6.383 18.062 -5.28 1 77.07 710 ILE A CA 1
ATOM 10084 C C . ILE A 1 710 ? 6.292 18.134 -6.825 1 77.5 710 ILE A C 1
ATOM 10085 O O . ILE A 1 710 ? 6.107 17.105 -7.475 1 77.66 710 ILE A O 1
ATOM 10101 N N . CYS A 1 711 ? 6.442 19.331 -7.409 1 77.5 711 CYS A N 1
ATOM 10102 C CA . CYS A 1 711 ? 6.435 19.513 -8.856 1 78.01 711 CYS A CA 1
ATOM 10103 C C . CYS A 1 711 ? 7.731 18.936 -9.446 1 77.95 711 CYS A C 1
ATOM 10104 O O . CYS A 1 711 ? 7.684 18.217 -10.439 1 77.9 711 CYS A O 1
ATOM 10112 N N . ARG A 1 712 ? 8.882 19.229 -8.822 1 77.87 712 ARG A N 1
ATOM 10113 C CA . ARG A 1 712 ? 10.181 18.734 -9.287 1 78.2 712 ARG A CA 1
ATOM 10114 C C . ARG A 1 712 ? 10.384 17.237 -9.034 1 78.24 712 ARG A C 1
ATOM 10115 O O . ARG A 1 712 ? 10.909 16.543 -9.903 1 78.47 712 ARG A O 1
ATOM 10136 N N . GLN A 1 713 ? 9.999 16.742 -7.855 1 77.96 713 GLN A N 1
ATOM 10137 C CA . GLN A 1 713 ? 10.167 15.331 -7.506 1 78.22 713 GLN A CA 1
ATOM 10138 C C . GLN A 1 713 ? 9.118 14.42 -8.142 1 78.3 713 GLN A C 1
ATOM 10139 O O . GLN A 1 713 ? 9.404 13.245 -8.362 1 78.51 713 GLN A O 1
ATOM 10153 N N . GLY A 1 714 ? 7.925 14.943 -8.41 1 77.97 714 GLY A N 1
ATOM 10154 C CA . GLY A 1 714 ? 6.845 14.169 -9.008 1 78.19 714 GLY A CA 1
ATOM 10155 C C . GLY A 1 714 ? 6.706 14.382 -10.5 1 78.15 714 GLY A C 1
ATOM 10156 O O . GLY A 1 714 ? 7.681 14.696 -11.184 1 78.17 714 GLY A O 1
ATOM 10160 N N . PHE A 1 715 ? 5.48 14.198 -11.006 1 77.96 715 PHE A N 1
ATOM 10161 C CA . PHE A 1 715 ? 5.131 14.368 -12.413 1 78.3 715 PHE A CA 1
ATOM 10162 C C . PHE A 1 715 ? 3.898 15.286 -12.464 1 78.58 715 PHE A C 1
ATOM 10163 O O . PHE A 1 715 ? 2.772 14.793 -12.372 1 78.71 715 PHE A O 1
ATOM 10180 N N . PRO A 1 716 ? 4.074 16.624 -12.542 1 78.42 716 PRO A N 1
ATOM 10181 C CA . PRO A 1 716 ? 2.904 17.515 -12.486 1 78.47 716 PRO A CA 1
ATOM 10182 C C . PRO A 1 716 ? 1.954 17.477 -13.677 1 78.69 716 PRO A C 1
ATOM 10183 O O . PRO A 1 716 ? 0.757 17.658 -13.476 1 78.86 716 PRO A O 1
ATOM 10194 N N . ASN A 1 717 ? 2.463 17.262 -14.9 1 78.61 717 ASN A N 1
ATOM 10195 C CA . ASN A 1 717 ? 1.617 17.257 -16.094 1 79.03 717 ASN A CA 1
ATOM 10196 C C . ASN A 1 717 ? 1.106 15.857 -16.444 1 79.17 717 ASN A C 1
ATOM 10197 O O . ASN A 1 717 ? 1.894 14.924 -16.567 1 79.28 717 ASN A O 1
ATOM 10208 N N . ARG A 1 718 ? -0.219 15.724 -16.606 1 79.1 718 ARG A N 1
ATOM 10209 C CA . ARG A 1 718 ? -0.889 14.467 -16.958 1 79.52 718 ARG A CA 1
ATOM 10210 C C . ARG A 1 718 ? -1.645 14.682 -18.278 1 79.56 718 ARG A C 1
ATOM 10211 O O . ARG A 1 718 ? -2.186 15.766 -18.508 1 79.76 718 ARG A O 1
ATOM 10232 N N . ILE A 1 719 ? -1.678 13.659 -19.146 1 79.21 719 ILE A N 1
ATOM 10233 C CA . ILE A 1 719 ? -2.349 13.748 -20.445 1 79.33 719 ILE A CA 1
ATOM 10234 C C . ILE A 1 719 ? -2.832 12.354 -20.862 1 79.16 719 ILE A C 1
ATOM 10235 O O . ILE A 1 719 ? -2.063 11.4 -20.783 1 79.14 719 ILE A O 1
ATOM 10251 N N . VAL A 1 720 ? -4.111 12.224 -21.268 1 78.91 720 VAL A N 1
ATOM 10252 C CA . VAL A 1 720 ? -4.649 10.913 -21.68 1 79.19 720 VAL A CA 1
ATOM 10253 C C . VAL A 1 720 ? -4.003 10.45 -23 1 79.37 720 VAL A C 1
ATOM 10254 O O . VAL A 1 720 ? -3.469 11.266 -23.754 1 79.45 720 VAL A O 1
ATOM 10267 N N . PHE A 1 721 ? -4.028 9.137 -23.259 1 79.31 721 PHE A N 1
ATOM 10268 C CA . PHE A 1 721 ? -3.402 8.564 -24.451 1 79.81 721 PHE A CA 1
ATOM 10269 C C . PHE A 1 721 ? -3.933 9.139 -25.773 1 80.55 721 PHE A C 1
ATOM 10270 O O . PHE A 1 721 ? -3.148 9.318 -26.703 1 80.65 721 PHE A O 1
ATOM 10287 N N . GLN A 1 722 ? -5.243 9.428 -25.866 1 80.89 722 GLN A N 1
ATOM 10288 C CA . GLN A 1 722 ? -5.826 9.985 -27.086 1 81.68 722 GLN A CA 1
ATOM 10289 C C . GLN A 1 722 ? -5.331 11.414 -27.362 1 82.1 722 GLN A C 1
ATOM 10290 O O . GLN A 1 722 ? -5.006 11.722 -28.507 1 82.13 722 GLN A O 1
ATOM 10304 N N . GLU A 1 723 ? -5.261 12.273 -26.329 1 82.31 723 GLU A N 1
ATOM 10305 C CA . GLU A 1 723 ? -4.802 13.658 -26.492 1 83.05 723 GLU A CA 1
ATOM 10306 C C . GLU A 1 723 ? -3.295 13.713 -26.745 1 83.51 723 GLU A C 1
ATOM 10307 O O . GLU A 1 723 ? -2.848 14.615 -27.446 1 83.64 723 GLU A O 1
ATOM 10319 N N . PHE A 1 724 ? -2.509 12.773 -26.189 1 83.64 724 PHE A N 1
ATOM 10320 C CA . PHE A 1 724 ? -1.072 12.742 -26.446 1 84.39 724 PHE A CA 1
ATOM 10321 C C . PHE A 1 724 ? -0.839 12.347 -27.907 1 85.09 724 PHE A C 1
ATOM 10322 O O . PHE A 1 724 ? -0.036 12.977 -28.592 1 85.12 724 PHE A O 1
ATOM 10339 N N . ARG A 1 725 ? -1.544 11.308 -28.378 1 85.52 725 ARG A N 1
ATOM 10340 C CA . ARG A 1 725 ? -1.425 10.829 -29.752 1 86.4 725 ARG A CA 1
ATOM 10341 C C . ARG A 1 725 ? -1.892 11.885 -30.76 1 87.34 725 ARG A C 1
ATOM 10342 O O . ARG A 1 725 ? -1.206 12.113 -31.747 1 87.47 725 ARG A O 1
ATOM 10363 N N . GLN A 1 726 ? -3.039 12.534 -30.513 1 87.87 726 GLN A N 1
ATOM 10364 C CA . GLN A 1 726 ? -3.574 13.553 -31.42 1 88.9 726 GLN A CA 1
ATOM 10365 C C . GLN A 1 726 ? -2.699 14.82 -31.475 1 89.36 726 GLN A C 1
ATOM 10366 O O . GLN A 1 726 ? -2.389 15.295 -32.567 1 89.39 726 GLN A O 1
ATOM 10380 N N . ARG A 1 727 ? -2.312 15.365 -30.314 1 89.54 727 ARG A N 1
ATOM 10381 C CA . ARG A 1 727 ? -1.532 16.601 -30.242 1 90.25 727 ARG A CA 1
ATOM 10382 C C . ARG A 1 727 ? -0.076 16.479 -30.726 1 90.72 727 ARG A C 1
ATOM 10383 O O . ARG A 1 727 ? 0.408 17.399 -31.385 1 90.86 727 ARG A O 1
ATOM 10404 N N . TYR A 1 728 ? 0.629 15.384 -30.393 1 90.75 728 TYR A N 1
ATOM 10405 C CA . TYR A 1 728 ? 2.049 15.249 -30.748 1 91.2 728 TYR A CA 1
ATOM 10406 C C . TYR A 1 728 ? 2.363 14.216 -31.846 1 91.53 728 TYR A C 1
ATOM 10407 O O . TYR A 1 728 ? 3.533 13.863 -31.997 1 91.59 728 TYR A O 1
ATOM 10425 N N . GLU A 1 729 ? 1.368 13.775 -32.648 1 91.59 729 GLU A N 1
ATOM 10426 C CA . GLU A 1 729 ? 1.651 12.843 -33.75 1 92.16 729 GLU A CA 1
ATOM 10427 C C . GLU A 1 729 ? 2.446 13.537 -34.878 1 92.45 729 GLU A C 1
ATOM 10428 O O . GLU A 1 729 ? 3.144 12.857 -35.625 1 92.49 729 GLU A O 1
ATOM 10440 N N . ILE A 1 730 ? 2.362 14.878 -34.994 1 92.5 730 ILE A N 1
ATOM 10441 C CA . ILE A 1 730 ? 3.125 15.634 -35.994 1 93.05 730 ILE A CA 1
ATOM 10442 C C . ILE A 1 730 ? 4.653 15.504 -35.747 1 93.5 730 ILE A C 1
ATOM 10443 O O . ILE A 1 730 ? 5.421 15.572 -36.706 1 93.75 730 ILE A O 1
ATOM 10459 N N . LEU A 1 731 ? 5.089 15.258 -34.489 1 93.48 731 LEU A N 1
ATOM 10460 C CA . LEU A 1 731 ? 6.511 15.089 -34.162 1 94.02 731 LEU A CA 1
ATOM 10461 C C . LEU A 1 731 ? 7.039 13.669 -34.463 1 94.45 731 LEU A C 1
ATOM 10462 O O . LEU A 1 731 ? 8.253 13.477 -34.476 1 94.6 731 LEU A O 1
ATOM 10478 N N . ALA A 1 732 ? 6.149 12.68 -34.664 1 94.52 732 ALA A N 1
ATOM 10479 C CA . ALA A 1 732 ? 6.524 11.302 -34.986 1 95.15 732 ALA A CA 1
ATOM 10480 C C . ALA A 1 732 ? 5.478 10.755 -35.966 1 95.68 732 ALA A C 1
ATOM 10481 O O . ALA A 1 732 ? 4.705 9.855 -35.637 1 95.8 732 ALA A O 1
ATOM 10488 N N . ALA A 1 733 ? 5.422 11.366 -37.157 1 95.82 733 ALA A N 1
ATOM 10489 C CA . ALA A 1 733 ? 4.441 11.037 -38.19 1 96.39 733 ALA A CA 1
ATOM 10490 C C . ALA A 1 733 ? 4.516 9.597 -38.707 1 96.87 733 ALA A C 1
ATOM 10491 O O . ALA A 1 733 ? 3.471 8.971 -38.893 1 97.04 733 ALA A O 1
ATOM 10498 N N . ASN A 1 734 ? 5.729 9.079 -38.964 1 96.88 734 ASN A N 1
ATOM 10499 C CA . ASN A 1 734 ? 5.904 7.723 -39.496 1 97.32 734 ASN A CA 1
ATOM 10500 C C . ASN A 1 734 ? 6.236 6.71 -38.388 1 97.47 734 ASN A C 1
ATOM 10501 O O . ASN A 1 734 ? 7.073 5.832 -38.591 1 97.66 734 ASN A O 1
ATOM 10512 N N . ALA A 1 735 ? 5.555 6.811 -37.233 1 97.26 735 ALA A N 1
ATOM 10513 C CA . ALA A 1 735 ? 5.771 5.911 -36.097 1 97.52 735 ALA A CA 1
ATOM 10514 C C . ALA A 1 735 ? 4.608 4.927 -35.915 1 97.64 735 ALA A C 1
ATOM 10515 O O . ALA A 1 735 ? 4.854 3.749 -35.658 1 97.85 735 ALA A O 1
ATOM 10522 N N . ILE A 1 736 ? 3.353 5.4 -36.038 1 97.28 736 ILE A N 1
ATOM 10523 C CA . ILE A 1 736 ? 2.176 4.549 -35.851 1 97.51 736 ILE A CA 1
ATOM 10524 C C . ILE A 1 736 ? 1.691 4.031 -37.219 1 97.5 736 ILE A C 1
ATOM 10525 O O . ILE A 1 736 ? 1.426 4.861 -38.091 1 97.61 736 ILE A O 1
ATOM 10541 N N . PRO A 1 737 ? 1.485 2.707 -37.43 1 97.24 737 PRO A N 1
ATOM 10542 C CA . PRO A 1 737 ? 0.952 2.26 -38.732 1 97.24 737 PRO A CA 1
ATOM 10543 C C . PRO A 1 737 ? -0.517 2.654 -38.943 1 97.29 737 PRO A C 1
ATOM 10544 O O . PRO A 1 737 ? -1.216 2.989 -37.987 1 97.46 737 PRO A O 1
ATOM 10555 N N . LYS A 1 738 ? -0.983 2.625 -40.198 1 96.98 738 LYS A N 1
ATOM 10556 C CA . LYS A 1 738 ? -2.363 3.003 -40.523 1 97.26 738 LYS A CA 1
ATOM 10557 C C . LYS A 1 738 ? -3.388 2.038 -39.912 1 96.96 738 LYS A C 1
ATOM 10558 O O . LYS A 1 738 ? -3.073 0.873 -39.665 1 97.18 738 LYS A O 1
ATOM 10577 N N . GLY A 1 739 ? -4.601 2.54 -39.686 1 96.27 739 GLY A N 1
ATOM 10578 C CA . GLY A 1 739 ? -5.703 1.759 -39.134 1 96.08 739 GLY A CA 1
ATOM 10579 C C . GLY A 1 739 ? -5.871 1.909 -37.637 1 95.56 739 GLY A C 1
ATOM 10580 O O . GLY A 1 739 ? -5.348 2.853 -37.036 1 95.62 739 GLY A O 1
ATOM 10584 N N . PHE A 1 740 ? -6.614 0.975 -37.025 1 94.85 740 PHE A N 1
ATOM 10585 C CA . PHE A 1 740 ? -6.873 1.006 -35.59 1 94.61 740 PHE A CA 1
ATOM 10586 C C . PHE A 1 740 ? -5.632 0.621 -34.792 1 94.15 740 PHE A C 1
ATOM 10587 O O . PHE A 1 740 ? -4.923 -0.315 -35.156 1 94.29 740 PHE A O 1
ATOM 10604 N N . MET A 1 741 ? -5.398 1.33 -33.683 1 93.49 741 MET A N 1
ATOM 10605 C CA . MET A 1 741 ? -4.279 1.07 -32.782 1 93.26 741 MET A CA 1
ATOM 10606 C C . MET A 1 741 ? -4.694 1.487 -31.369 1 92.48 741 MET A C 1
ATOM 10607 O O . MET A 1 741 ? -5.32 2.534 -31.199 1 92.5 741 MET A O 1
ATOM 10621 N N . ASP A 1 742 ? -4.355 0.669 -30.359 1 91.71 742 ASP A N 1
ATOM 10622 C CA . ASP A 1 742 ? -4.649 0.969 -28.955 1 91.45 742 ASP A CA 1
ATOM 10623 C C . ASP A 1 742 ? -3.914 2.262 -28.566 1 90.76 742 ASP A C 1
ATOM 10624 O O . ASP A 1 742 ? -2.757 2.429 -28.937 1 90.83 742 ASP A O 1
ATOM 10633 N N . GLY A 1 743 ? -4.605 3.17 -27.88 1 89.93 743 GLY A N 1
ATOM 10634 C CA . GLY A 1 743 ? -4.043 4.452 -27.467 1 89.65 743 GLY A CA 1
ATOM 10635 C C . GLY A 1 743 ? -2.755 4.336 -26.678 1 89.13 743 GLY A C 1
ATOM 10636 O O . GLY A 1 743 ? -1.803 5.075 -26.933 1 89.2 743 GLY A O 1
ATOM 10640 N N . LYS A 1 744 ? -2.716 3.403 -25.719 1 88.48 744 LYS A N 1
ATOM 10641 C CA . LYS A 1 744 ? -1.533 3.158 -24.896 1 88.33 744 LYS A CA 1
ATOM 10642 C C . LYS A 1 744 ? -0.356 2.677 -25.754 1 88.06 744 LYS A C 1
ATOM 10643 O O . LYS A 1 744 ? 0.761 3.157 -25.57 1 88.15 744 LYS A O 1
ATOM 10662 N N . GLN A 1 745 ? -0.608 1.769 -26.713 1 87.62 745 GLN A N 1
ATOM 10663 C CA . GLN A 1 745 ? 0.445 1.252 -27.593 1 87.62 745 GLN A CA 1
ATOM 10664 C C . GLN A 1 745 ? 0.914 2.29 -28.621 1 87.27 745 GLN A C 1
ATOM 10665 O O . GLN A 1 745 ? 2.104 2.335 -28.921 1 87.37 745 GLN A O 1
ATOM 10679 N N . ALA A 1 746 ? 0.006 3.133 -29.145 1 86.75 746 ALA A N 1
ATOM 10680 C CA . ALA A 1 746 ? 0.377 4.192 -30.089 1 86.74 746 ALA A CA 1
ATOM 10681 C C . ALA A 1 746 ? 1.348 5.174 -29.433 1 86.58 746 ALA A C 1
ATOM 10682 O O . ALA A 1 746 ? 2.295 5.62 -30.077 1 86.65 746 ALA A O 1
ATOM 10689 N N . CYS A 1 747 ? 1.112 5.505 -28.152 1 86.24 747 CYS A N 1
ATOM 10690 C CA . CYS A 1 747 ? 1.969 6.409 -27.397 1 86.32 747 CYS A CA 1
ATOM 10691 C C . CYS A 1 747 ? 3.339 5.794 -27.145 1 86.45 747 CYS A C 1
ATOM 10692 O O . CYS A 1 747 ? 4.331 6.51 -27.215 1 86.61 747 CYS A O 1
ATOM 10700 N N . ILE A 1 748 ? 3.408 4.479 -26.868 1 86.29 748 ILE A N 1
ATOM 10701 C CA . ILE A 1 748 ? 4.688 3.787 -26.658 1 86.67 748 ILE A CA 1
ATOM 10702 C C . ILE A 1 748 ? 5.504 3.846 -27.967 1 87.12 748 ILE A C 1
ATOM 10703 O O . ILE A 1 748 ? 6.696 4.152 -27.934 1 87.22 748 ILE A O 1
ATOM 10719 N N . LEU A 1 749 ? 4.848 3.603 -29.115 1 87.28 749 LEU A N 1
ATOM 10720 C CA . LEU A 1 749 ? 5.485 3.688 -30.436 1 87.89 749 LEU A CA 1
ATOM 10721 C C . LEU A 1 749 ? 5.991 5.112 -30.719 1 88.3 749 LEU A C 1
ATOM 10722 O O . LEU A 1 749 ? 7.065 5.266 -31.298 1 88.62 749 LEU A O 1
ATOM 10738 N N . MET A 1 750 ? 5.23 6.144 -30.316 1 88.19 750 MET A N 1
ATOM 10739 C CA . MET A 1 750 ? 5.635 7.543 -30.494 1 88.62 750 MET A CA 1
ATOM 10740 C C . MET A 1 750 ? 6.805 7.929 -29.59 1 88.9 750 MET A C 1
ATOM 10741 O O . MET A 1 750 ? 7.674 8.674 -30.031 1 88.92 750 MET A O 1
ATOM 10755 N N . ILE A 1 751 ? 6.814 7.468 -28.326 1 89 751 ILE A N 1
ATOM 10756 C CA . ILE A 1 751 ? 7.883 7.797 -27.376 1 89.56 751 ILE A CA 1
ATOM 10757 C C . ILE A 1 751 ? 9.208 7.149 -27.82 1 89.97 751 ILE A C 1
ATOM 10758 O O . ILE A 1 751 ? 10.261 7.782 -27.706 1 90.04 751 ILE A O 1
ATOM 10774 N N . LYS A 1 752 ? 9.155 5.921 -28.369 1 90.04 752 LYS A N 1
ATOM 10775 C CA . LYS A 1 752 ? 10.352 5.249 -28.886 1 90.51 752 LYS A CA 1
ATOM 10776 C C . LYS A 1 752 ? 10.942 6.06 -30.049 1 90.55 752 LYS A C 1
ATOM 10777 O O . LYS A 1 752 ? 12.157 6.238 -30.11 1 90.72 752 LYS A O 1
ATOM 10796 N N . ALA A 1 753 ? 10.081 6.565 -30.953 1 90.21 753 ALA A N 1
ATOM 10797 C CA . ALA A 1 753 ? 10.503 7.386 -32.089 1 90.36 753 ALA A CA 1
ATOM 10798 C C . ALA A 1 753 ? 11.043 8.748 -31.631 1 90.34 753 ALA A C 1
ATOM 10799 O O . ALA A 1 753 ? 12.042 9.216 -32.171 1 90.6 753 ALA A O 1
ATOM 10806 N N . LEU A 1 754 ? 10.394 9.379 -30.641 1 89.98 754 LEU A N 1
ATOM 10807 C CA . LEU A 1 754 ? 10.835 10.67 -30.099 1 90.14 754 LEU A CA 1
ATOM 10808 C C . LEU A 1 754 ? 12.164 10.57 -29.331 1 90.21 754 LEU A C 1
ATOM 10809 O O . LEU A 1 754 ? 12.834 11.592 -29.171 1 90.24 754 LEU A O 1
ATOM 10825 N N . GLU A 1 755 ? 12.522 9.362 -28.831 1 89.99 755 GLU A N 1
ATOM 10826 C CA . GLU A 1 755 ? 13.761 9.107 -28.093 1 90.25 755 GLU A CA 1
ATOM 10827 C C . GLU A 1 755 ? 13.813 9.932 -26.804 1 89.92 755 GLU A C 1
ATOM 10828 O O . GLU A 1 755 ? 14.737 10.722 -26.607 1 90.04 755 GLU A O 1
ATOM 10840 N N . LEU A 1 756 ? 12.812 9.744 -25.929 1 89.35 756 LEU A N 1
ATOM 10841 C CA . LEU A 1 756 ? 12.742 10.456 -24.653 1 89.31 756 LEU A CA 1
ATOM 10842 C C . LEU A 1 756 ? 13.398 9.626 -23.556 1 88.86 756 LEU A C 1
ATOM 10843 O O . LEU A 1 756 ? 13.287 8.399 -23.562 1 89 756 LEU A O 1
ATOM 10859 N N . ASP A 1 757 ? 14.062 10.297 -22.607 1 88.13 757 ASP A N 1
ATOM 10860 C CA . ASP A 1 757 ? 14.717 9.634 -21.479 1 88.06 757 ASP A CA 1
ATOM 10861 C C . ASP A 1 757 ? 13.629 8.944 -20.615 1 87.76 757 ASP A C 1
ATOM 10862 O O . ASP A 1 757 ? 12.625 9.596 -20.329 1 87.94 757 ASP A O 1
ATOM 10871 N N . PRO A 1 758 ? 13.751 7.647 -20.222 1 87.2 758 PRO A N 1
ATOM 10872 C CA . PRO A 1 758 ? 12.664 7.016 -19.442 1 86.9 758 PRO A CA 1
ATOM 10873 C C . PRO A 1 758 ? 12.328 7.663 -18.096 1 86.66 758 PRO A C 1
ATOM 10874 O O . PRO A 1 758 ? 11.194 7.532 -17.638 1 86.75 758 PRO A O 1
ATOM 10885 N N . ASN A 1 759 ? 13.287 8.358 -17.462 1 86.16 759 ASN A N 1
ATOM 10886 C CA . ASN A 1 759 ? 13.037 9.042 -16.192 1 86.18 759 ASN A CA 1
ATOM 10887 C C . ASN A 1 759 ? 12.09 10.258 -16.357 1 85.68 759 ASN A C 1
ATOM 10888 O O . ASN A 1 759 ? 11.445 10.662 -15.389 1 85.79 759 ASN A O 1
ATOM 10899 N N . LEU A 1 760 ? 11.986 10.822 -17.574 1 84.95 760 LEU A N 1
ATOM 10900 C CA . LEU A 1 760 ? 11.127 11.977 -17.835 1 84.72 760 LEU A CA 1
ATOM 10901 C C . LEU A 1 760 ? 9.618 11.659 -17.921 1 84.18 760 LEU A C 1
ATOM 10902 O O . LEU A 1 760 ? 8.826 12.6 -17.975 1 84.12 760 LEU A O 1
ATOM 10918 N N . TYR A 1 761 ? 9.211 10.371 -17.93 1 83.6 761 TYR A N 1
ATOM 10919 C CA . TYR A 1 761 ? 7.794 10.012 -18.049 1 83.57 761 TYR A CA 1
ATOM 10920 C C . TYR A 1 761 ? 7.466 8.649 -17.416 1 83.45 761 TYR A C 1
ATOM 10921 O O . TYR A 1 761 ? 8.356 7.82 -17.24 1 83.66 761 TYR A O 1
ATOM 10939 N N . ARG A 1 762 ? 6.171 8.41 -17.127 1 83.05 762 ARG A N 1
ATOM 10940 C CA . ARG A 1 762 ? 5.66 7.129 -16.629 1 83.21 762 ARG A CA 1
ATOM 10941 C C . ARG A 1 762 ? 4.335 6.836 -17.332 1 83.43 762 ARG A C 1
ATOM 10942 O O . ARG A 1 762 ? 3.497 7.728 -17.456 1 83.43 762 ARG A O 1
ATOM 10963 N N . ILE A 1 763 ? 4.141 5.589 -17.779 1 83.48 763 ILE A N 1
ATOM 10964 C CA . ILE A 1 763 ? 2.919 5.185 -18.467 1 83.99 763 ILE A CA 1
ATOM 10965 C C . ILE A 1 763 ? 1.96 4.612 -17.423 1 84.19 763 ILE A C 1
ATOM 10966 O O . ILE A 1 763 ? 2.276 3.603 -16.791 1 84.42 763 ILE A O 1
ATOM 10982 N N . GLY A 1 764 ? 0.812 5.258 -17.247 1 83.91 764 GLY A N 1
ATOM 10983 C CA . GLY A 1 764 ? -0.202 4.821 -16.297 1 84.14 764 GLY A CA 1
ATOM 10984 C C . GLY A 1 764 ? -1.224 3.894 -16.921 1 84.16 764 GLY A C 1
ATOM 10985 O O . GLY A 1 764 ? -0.989 3.331 -17.993 1 84.39 764 GLY A O 1
ATOM 10989 N N . GLN A 1 765 ? -2.378 3.745 -16.263 1 83.77 765 GLN A N 1
ATOM 10990 C CA . GLN A 1 765 ? -3.453 2.889 -16.762 1 83.88 765 GLN A CA 1
ATOM 10991 C C . GLN A 1 765 ? -4.247 3.607 -17.854 1 83.37 765 GLN A C 1
ATOM 10992 O O . GLN A 1 765 ? -4.592 2.983 -18.855 1 83.65 765 GLN A O 1
ATOM 11006 N N . SER A 1 766 ? -4.559 4.902 -17.651 1 82.52 766 SER A N 1
ATOM 11007 C CA . SER A 1 766 ? -5.333 5.701 -18.602 1 82.29 766 SER A CA 1
ATOM 11008 C C . SER A 1 766 ? -4.608 6.947 -19.131 1 81.68 766 SER A C 1
ATOM 11009 O O . SER A 1 766 ? -5.143 7.593 -20.032 1 81.75 766 SER A O 1
ATOM 11017 N N . LYS A 1 767 ? -3.433 7.312 -18.582 1 80.97 767 LYS A N 1
ATOM 11018 C CA . LYS A 1 767 ? -2.739 8.526 -19.017 1 80.7 767 LYS A CA 1
ATOM 11019 C C . LYS A 1 767 ? -1.226 8.47 -18.804 1 80.24 767 LYS A 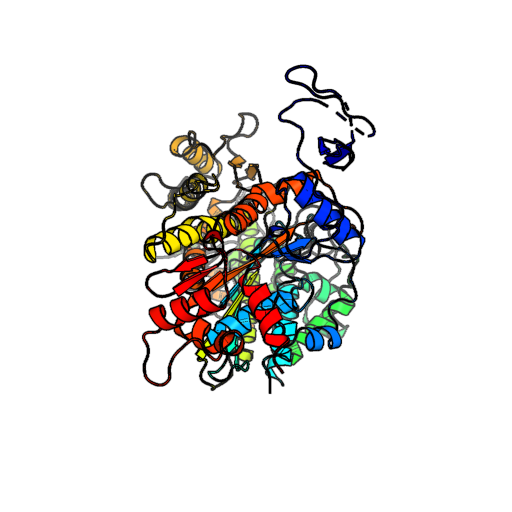C 1
ATOM 11020 O O . LYS A 1 767 ? -0.74 7.625 -18.056 1 80.27 767 LYS A O 1
ATOM 11039 N N . ILE A 1 768 ? -0.485 9.368 -19.486 1 79.69 768 ILE A N 1
ATOM 11040 C CA . ILE A 1 768 ? 0.973 9.455 -19.396 1 79.64 768 ILE A CA 1
ATOM 11041 C C . ILE A 1 768 ? 1.336 10.621 -18.485 1 79.3 768 ILE A C 1
ATOM 11042 O O . ILE A 1 768 ? 0.843 11.728 -18.682 1 79.29 768 ILE A O 1
ATOM 11058 N N . PHE A 1 769 ? 2.227 10.375 -17.522 1 78.99 769 PHE A N 1
ATOM 11059 C CA . PHE A 1 769 ? 2.711 11.371 -16.566 1 79.08 769 PHE A CA 1
ATOM 11060 C C . PHE A 1 769 ? 4.043 11.947 -17.067 1 78.89 769 PHE A C 1
ATOM 11061 O O . PHE A 1 769 ? 4.845 11.197 -17.61 1 79.04 769 PHE A O 1
ATOM 11078 N N . PHE A 1 770 ? 4.279 13.263 -16.901 1 78.43 770 PHE A N 1
ATOM 11079 C CA . PHE A 1 770 ? 5.508 13.91 -17.382 1 78.57 770 PHE A CA 1
ATOM 11080 C C . PHE A 1 770 ? 6.153 14.811 -16.329 1 78.73 770 PHE A C 1
ATOM 11081 O O . PHE A 1 770 ? 5.441 15.42 -15.536 1 78.78 770 PHE A O 1
ATOM 11098 N N . ARG A 1 771 ? 7.499 14.951 -16.362 1 78.67 771 ARG A N 1
ATOM 11099 C CA . ARG A 1 771 ? 8.213 15.84 -15.431 1 78.99 771 ARG A CA 1
ATOM 11100 C C . ARG A 1 771 ? 7.957 17.316 -15.829 1 79.62 771 ARG A C 1
ATOM 11101 O O . ARG A 1 771 ? 7.453 17.589 -16.921 1 79.72 771 ARG A O 1
ATOM 11122 N N . THR A 1 772 ? 8.305 18.265 -14.947 1 79.95 772 THR A N 1
ATOM 11123 C CA . THR A 1 772 ? 8.104 19.69 -15.209 1 80.76 772 THR A CA 1
ATOM 11124 C C . THR A 1 772 ? 8.846 20.139 -16.473 1 81.33 772 THR A C 1
ATOM 11125 O O . THR A 1 772 ? 9.997 19.757 -16.676 1 81.56 772 THR A O 1
ATOM 11136 N N . GLY A 1 773 ? 8.184 20.933 -17.308 1 81.45 773 GLY A N 1
ATOM 11137 C CA . GLY A 1 773 ? 8.783 21.464 -18.525 1 82.15 773 GLY A CA 1
ATOM 11138 C C . GLY A 1 773 ? 8.947 20.493 -19.678 1 82.75 773 GLY A C 1
ATOM 11139 O O . GLY A 1 773 ? 9.283 20.928 -20.778 1 82.84 773 GLY A O 1
ATOM 11143 N N . VAL A 1 774 ? 8.694 19.188 -19.469 1 83.06 774 VAL A N 1
ATOM 11144 C CA . VAL A 1 774 ? 8.837 18.182 -20.528 1 83.78 774 VAL A CA 1
ATOM 11145 C C . VAL A 1 774 ? 7.738 18.383 -21.57 1 84.48 774 VAL A C 1
ATOM 11146 O O . VAL A 1 774 ? 8.032 18.482 -22.761 1 84.56 774 VAL A O 1
ATOM 11159 N N . LEU A 1 775 ? 6.48 18.48 -21.12 1 84.9 775 LEU A N 1
ATOM 11160 C CA . LEU A 1 775 ? 5.345 18.696 -22.015 1 85.76 775 LEU A CA 1
ATOM 11161 C C . LEU A 1 775 ? 5.385 20.099 -22.652 1 86.52 775 LEU A C 1
ATOM 11162 O O . LEU A 1 775 ? 4.878 20.272 -23.758 1 86.55 775 LEU A O 1
ATOM 11178 N N . ALA A 1 776 ? 6.007 21.086 -21.981 1 87.04 776 ALA A N 1
ATOM 11179 C CA . ALA A 1 776 ? 6.174 22.425 -22.532 1 88.12 776 ALA A CA 1
ATOM 11180 C C . ALA A 1 776 ? 7.153 22.378 -23.713 1 89.15 776 ALA A C 1
ATOM 11181 O O . ALA A 1 776 ? 6.927 23.067 -24.705 1 89.32 776 ALA A O 1
ATOM 11188 N N . HIS A 1 777 ? 8.229 21.562 -23.616 1 89.68 777 HIS A N 1
ATOM 11189 C CA . HIS A 1 777 ? 9.193 21.402 -24.708 1 90.75 777 HIS A CA 1
ATOM 11190 C C . HIS A 1 777 ? 8.533 20.731 -25.911 1 91.56 777 HIS A C 1
ATOM 11191 O O . HIS A 1 777 ? 8.81 21.124 -27.042 1 91.64 777 HIS A O 1
ATOM 11205 N N . LEU A 1 778 ? 7.655 19.736 -25.678 1 92.02 778 LEU A N 1
ATOM 11206 C CA . LEU A 1 778 ? 6.936 19.071 -26.766 1 93.02 778 LEU A CA 1
ATOM 11207 C C . LEU A 1 778 ? 6.011 20.057 -27.494 1 94.09 778 LEU A C 1
ATOM 11208 O O . LEU A 1 778 ? 5.896 19.981 -28.715 1 94.15 778 LEU A O 1
ATOM 11224 N N . GLU A 1 779 ? 5.365 20.981 -26.758 1 94.86 779 GLU A N 1
ATOM 11225 C CA . GLU A 1 779 ? 4.505 22.003 -27.365 1 96.15 779 GLU A CA 1
ATOM 11226 C C . GLU A 1 779 ? 5.331 22.992 -28.188 1 97.34 779 GLU A C 1
ATOM 11227 O O . GLU A 1 779 ? 4.877 23.419 -29.247 1 97.43 779 GLU A O 1
ATOM 11239 N N . GLU A 1 780 ? 6.532 23.356 -27.714 1 98.1 780 GLU A N 1
ATOM 11240 C CA . GLU A 1 780 ? 7.414 24.271 -28.442 1 99.4 780 GLU A CA 1
ATOM 11241 C C . GLU A 1 780 ? 7.917 23.617 -29.734 1 100.5 780 GLU A C 1
ATOM 11242 O O . GLU A 1 780 ? 8.02 24.299 -30.75 1 100.55 780 GLU A O 1
ATOM 11254 N N . GLU A 1 781 ? 8.201 22.302 -29.707 1 101.28 781 GLU A N 1
ATOM 11255 C CA . GLU A 1 781 ? 8.631 21.567 -30.903 1 102.56 781 GLU A CA 1
ATOM 11256 C C . GLU A 1 781 ? 7.474 21.42 -31.907 1 103.61 781 GLU A C 1
ATOM 11257 O O . GLU A 1 781 ? 7.719 21.38 -33.111 1 103.76 781 GLU A O 1
ATOM 11269 N N . ARG A 1 782 ? 6.223 21.328 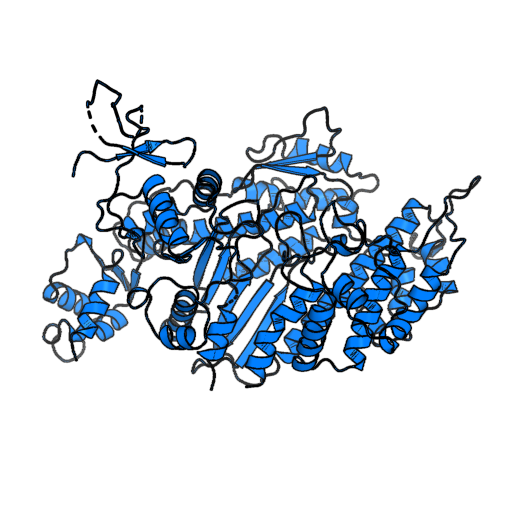-31.416 1 104.19 782 ARG A N 1
ATOM 11270 C CA . ARG A 1 782 ? 5.024 21.241 -32.255 1 105.28 782 ARG A CA 1
ATOM 11271 C C . ARG A 1 782 ? 4.852 22.53 -33.085 1 106.21 782 ARG A C 1
ATOM 11272 O O . ARG A 1 782 ? 4.373 22.46 -34.216 1 106.4 782 ARG A O 1
ATOM 11293 N N . ASP A 1 783 ? 5.241 23.698 -32.531 1 106.65 783 ASP A N 1
ATOM 11294 C CA . ASP A 1 783 ? 5.155 24.977 -33.24 1 107.57 783 ASP A CA 1
ATOM 11295 C C . ASP A 1 783 ? 6.092 25.008 -34.45 1 108.2 783 ASP A C 1
ATOM 11296 O O . ASP A 1 783 ? 5.738 25.609 -35.462 1 108.3 783 ASP A O 1
ATOM 11305 N N . LEU A 1 784 ? 7.286 24.382 -34.346 1 108.46 784 LEU A N 1
ATOM 11306 C CA . LEU A 1 784 ? 8.254 24.315 -35.451 1 109.25 784 LEU A CA 1
ATOM 11307 C C . LEU A 1 784 ? 7.628 23.716 -36.718 1 109.87 784 LEU A C 1
ATOM 11308 O O . LEU A 1 784 ? 7.896 24.205 -37.814 1 110 784 LEU A O 1
ATOM 11324 N N . LYS A 1 785 ? 6.804 22.665 -36.571 1 110.1 785 LYS A N 1
ATOM 11325 C CA . LYS A 1 785 ? 6.133 22.036 -37.709 1 110.81 785 LYS A CA 1
ATOM 11326 C C . LYS A 1 785 ? 5.011 22.948 -38.223 1 111.24 785 LYS A C 1
ATOM 11327 O O . LYS A 1 785 ? 3.986 23.087 -37.555 1 111.32 785 LYS A O 1
ATOM 11346 N N . ILE A 1 786 ? 5.216 23.582 -39.397 1 111.33 786 ILE A N 1
ATOM 11347 C CA . ILE A 1 786 ? 4.237 24.482 -40.022 1 111.84 786 ILE A CA 1
ATOM 11348 C C . ILE A 1 786 ? 3.93 23.979 -41.438 1 112.04 786 ILE A C 1
ATOM 11349 O O . ILE A 1 786 ? 4.836 23.832 -42.257 1 112.08 786 ILE A O 1
#

Sequence (712 aa):
AKRLVWVPSEKQGFEAASEEKGDEVVVELVGKDDIQKMNPPKFSKVEDMAELTCLNEASVLHNLRERYFSGLIYTYSGLFCVVVNPYKHLPIYSEKIVDMYKGKKRHEMPPHIYAIADTAYRSMLQDREDQSILCTGESGAGKTENTKVIQYLAVVASSGELEKQLLQANPILEAFGNAKTVKNDNSSRFGKFIRINFDVTGYIVGANIETYLLEKSRAIRQARDERTFHIFYYMIAGAKEKMRSDLLLEGFNNYTFLSNGFVPIPAAQDDEMFQETVEAMAIMGFSEEEQLSILKVVSSVLQLGNIVFKKERNTDQASMPDNTAAQKVCHLMGINVTDFTRSILTPRIKVGRDVVQKAQTKEQADFAVEALAKATYERLFRWILTRVNKALDKTHRQGASFLGILDIAGFEIFEVNSFEQLCINYTNEKLQQLFNHTMFILEQEEYQREGIEWNFIDFGLDLQPCIELIERPNNPPGVLALLDEECWFPKATDKSFVEKLCTEQGSHPKFQKPKQLKDKTEFSIIHYAGKVDYNASAWLTKNMDPLNDNVTSLLNASSDKFVADLWKDVDRIVGLRTVGQLYKEQLGKLMTTLRNTTPNFVRCIIPNHEKRSGKLDAFLVLEQLRCNGVLEGIRICRQGFPNRIVFQEFRQRYEILAANAIPKGFMDGKQACILMIKALELDPNLYRIGQSKIFFRTGVLAHLEEERDLKI

InterPro domains:
  IPR000048 IQ motif, EF-hand binding site [SM00015] (785-807)
  IPR001609 Myosin head, motor domain-like [PF00063] (87-771)
  IPR001609 Myosin head, motor domain-like [PR00193] (115-134)
  IPR001609 Myosin head, motor domain-like [PR00193] (171-196)
  IPR001609 Myosin head, motor domain-like [PR00193] (223-250)
  IPR001609 Myosin head, motor domain-like [PR00193] (454-482)
  IPR001609 Myosin head, motor domain-like [PR00193] (508-536)
  IPR001609 Myosin head, motor domain-like [PS51456] (85-783)
  IPR001609 Myosin head, motor domain-like [SM00242] (79-784)
  IPR002928 Myosin tail [PF01576] (848-1928)
  IPR004009 Myosin, SH3 domain [PF02736] (32-76)
  IPR004009 Myosin, SH3 domain [PS51844] (31-81)
  IPR008989 Myosin S1 fragment, N-terminal [G3DSA:2.30.30.360] (30-80)
  IPR027417 P-loop containing nucleoside triphosphate hydrolase [SSF52540] (56-842)
  IPR036961 Kinesin motor domain superfamily [G3DSA:3.40.850.10] (83-714)

B-factor: mean 83.78, std 28.12, range [41.35, 244.51]

Secondary structure (DSSP, 8-state):
----EEEE-SSSSEEEE----SSB------BTTT-EEPPPGGGTT-SBGGG-SS-SHHHHHHHHHHHHTTT--EEEETTEEEEE--SS--S---HHHHHHTTT--GGGS-S-HHHHHHHHHHHHHHH---EEEEEE-BTTSSHHHH--HHHHHHHHS---HHHHHHHTHHHHHHHHHEE--SS-TTEESS-EEEEEEE-SSS-EEEEEEEE----GGGGT---TT--SBHHHHHHHHH--HHHHHHTT---GGG-TTSTTS---BTTB-HHHHHHHHHHHHHHHT--HHHHHHHHHHHHHHHHHHT---EE-TT-S-EE-S--HHHHHHHHHHT--HHHHHHHHHS-EEESSSSEEE----HHHHHHHHHHHHHHHHHHHHHHHHHHHHHHHT---S---EEEEEEEPPPB---SSB-HHHHHHHHHHHHHHHHHHIIIIIIHHHHHHHTT------------HHHHHHHH--SSS--HHHHHHHHHTSTT--HHHHHHHHHHHHTT-TTEEPPPTTS-S-EEEEE-SS-EEEEE-TTHHHHHH----HHHHHHHHT-SSHHHHHHTS--SS------HHHHHHHHHHHHHHHHHTSEEEEEEEE---TT--SS---HHHHHHHHHHHTHHHHHHHHHHS--EEEEHHHHHHHHGGGGTTSSPSS---HHHHHHHHHHHHT--GGGEEE-SSEEEE-TTHHHHHHHHHHH--